Protein 8FHC (pdb70)

Radius of gyration: 23.83 Å; Cα contacts (8 Å, |Δi|>4): 541; chains: 2; bounding box: 54×65×57 Å

B-factor: mean 28.29, std 8.84, range [12.76, 78.73]

Solvent-accessible surface area: 18762 Å² total; per-residue (Å²): 121,41,74,72,0,98,82,20,10,30,24,107,10,29,125,37,0,23,84,6,0,58,86,35,33,58,22,0,0,0,0,2,0,21,21,7,2,53,21,1,20,40,0,7,90,5,0,79,142,20,14,132,67,146,85,0,11,93,45,0,0,80,4,0,56,30,1,2,73,9,1,34,53,0,27,114,45,5,113,118,60,62,25,77,32,95,152,19,72,64,8,64,2,35,71,36,0,115,179,72,32,90,123,118,68,34,45,49,0,0,0,9,0,0,9,6,0,0,37,8,0,0,7,0,7,0,3,17,28,0,1,66,72,2,63,101,95,103,125,11,64,85,0,0,125,12,0,113,129,0,21,134,9,4,7,70,2,12,95,37,6,42,51,0,0,72,100,22,26,70,68,85,123,72,71,7,101,59,25,11,49,94,0,62,83,35,0,65,100,25,0,76,46,101,7,107,48,6,27,2,9,0,0,14,7,9,98,77,38,88,87,69,111,147,159,63,9,59,71,0,134,83,16,12,32,24,126,3,23,110,29,0,10,93,6,0,52,101,36,32,61,23,0,1,0,3,2,0,26,28,10,2,71,20,1,20,39,0,8,89,5,0,74,124,16,24,152,70,147,104,0,12,94,33,0,0,85,3,0,51,32,1,2,76,8,1,38,53,0,26,107,22,6,117,98,95,64,31,75,31,95,126,24,96,65,11,67,0,21,59,36,0,101,170,67,32,90,138,116,69,35,46,57,0,0,0,2,0,0,4,6,0,0,36,9,0,0,9,0,10,0,4,22,30,0,3,85,50,3,68,95,77,108,114,16,73,116,0,0,164,32,0,93,87,0,2,116,8,4,10,106,1,14,111,33,6,42,55,3,0,71,123,28,24,70,64,83,124,73,67,8,98,57,27,11,46,93,0,64,90,36,0,62,88,21,0,80,39,110,7,117,45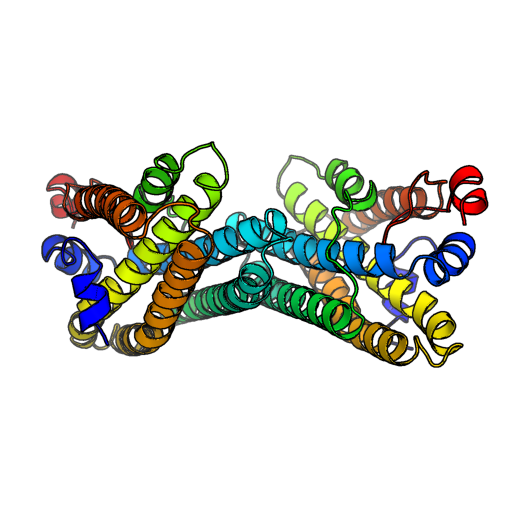,5,27,2,10,0,0,23,2,13,78,81,45,110,86,67,106

Foldseek 3Di:
DLVVLVVLAPDAQDPLLLVVCVVCVLQALLLLLVVLVVLLVLLVVCVVPCVVLPLSVVVSVVLSVVSVVVNVVSVVLCVVLVHDNDDDDHAPQLVLQLVVQDDDPPSNVLSSLLSQLNVLSRLLSLLVVNLVVLCVDPSSPVVSVVSVVCNVVSNVSNVSSNVSSVVRDDDDPVVSVVVSVVSSVSLVCQAAPEFCDRYNSGHRDDPNNVVVD/DVLLVVLVVLAPDAFDPLLLVVCVVCVLQALLLLLVVLVVLLVLLVVCVVPCVVLVLSNVPSVVLSVVSVVVSVVSVVVCVVVVRDNDDDDHAVQLVVQLVPQDDDPPSNVLSSLLSQLNVLSRLLSLLVVNLVVLCVDPVSPVVSVVSVVCSVVSSVSNVSSNVSSVVGDDDDPVVSVVVSVVSSVVLVCQAAPEFPDRYNSGHRDDPVRVVVD

Organism: NCBI:txid83406

Structure (mmCIF, N/CA/C/O backbone):
data_8FHC
#
_entry.id   8FHC
#
_cell.length_a   48.296
_cell.length_b   85.711
_cell.length_c   112.558
_cell.angl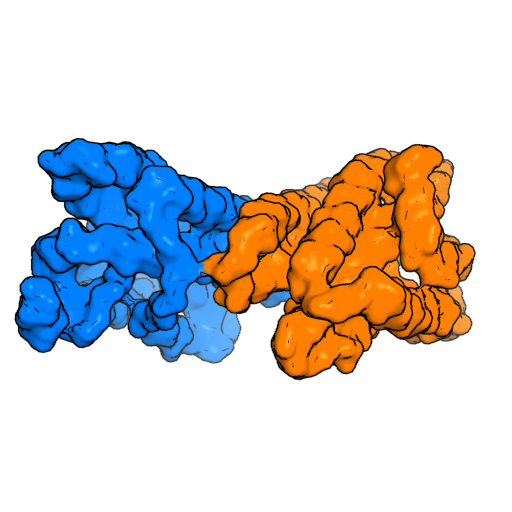e_alpha   90.000
_cell.angle_beta   90.000
_cell.angle_gamma   90.000
#
_symmetry.space_group_name_H-M   'P 21 21 21'
#
loop_
_entity.id
_entity.type
_entity.pdbx_description
1 polymer tRNA-(MS[2]IO[6]A)-hydroxylase
2 non-polymer 'FE (III) ION'
3 non-polymer 'BROMIDE ION'
4 non-polymer 'CHOLIC ACID'
5 water water
#
loop_
_atom_site.group_PDB
_atom_site.id
_atom_site.type_symbol
_atom_site.label_atom_id
_atom_site.label_alt_id
_atom_site.label_comp_id
_atom_site.label_asym_id
_atom_site.label_entity_id
_atom_site.label_seq_id
_atom_site.pdbx_PDB_ins_code
_atom_site.Cartn_x
_atom_site.Cartn_y
_atom_site.Cartn_z
_atom_site.occupancy
_atom_site.B_iso_or_equiv
_atom_site.auth_seq_id
_atom_site.auth_comp_id
_atom_site.auth_asym_id
_atom_site.auth_atom_id
_atom_site.pdbx_PDB_model_num
ATOM 1 N N . LEU A 1 11 ? 15.136 -22.550 -39.567 1.000 40.027 5 LEU A N 1
ATOM 2 C CA . LEU A 1 11 ? 14.793 -21.983 -38.228 1.000 41.375 5 LEU A CA 1
ATOM 3 C C . LEU A 1 11 ? 14.500 -23.105 -37.235 1.000 39.651 5 LEU A C 1
ATOM 4 O O . LEU A 1 11 ? 15.005 -23.072 -36.119 1.000 45.213 5 LEU A O 1
ATOM 9 N N . LEU A 1 12 ? 13.660 -24.063 -37.646 1.000 37.293 6 LEU A N 1
ATOM 10 C CA . LEU A 1 12 ? 13.254 -25.193 -36.820 1.000 36.033 6 LEU A CA 1
ATOM 11 C C . LEU A 1 12 ? 14.305 -26.296 -36.798 1.000 36.064 6 LEU A C 1
ATOM 12 O O . LEU A 1 12 ? 14.279 -27.131 -35.899 1.000 35.351 6 LEU A O 1
ATOM 17 N N . ALA A 1 13 ? 15.217 -26.294 -37.781 1.000 39.439 7 ALA A N 1
ATOM 18 C CA . ALA A 1 13 ? 16.260 -27.303 -37.900 1.000 36.134 7 ALA A CA 1
ATOM 19 C C . ALA A 1 13 ? 17.073 -27.416 -36.613 1.000 34.003 7 ALA A C 1
ATOM 20 O O . ALA A 1 13 ? 17.213 -28.525 -36.113 1.000 38.717 7 ALA A O 1
ATOM 22 N N . PRO A 1 14 ? 17.642 -26.323 -36.042 1.000 31.781 8 PRO A N 1
ATOM 23 C CA . PRO A 1 14 ? 18.362 -26.402 -34.766 1.000 33.342 8 PRO A CA 1
ATOM 24 C C . PRO A 1 14 ? 17.505 -26.710 -33.526 1.000 31.882 8 PRO A C 1
ATOM 25 O O . PRO A 1 14 ? 18.006 -27.258 -32.542 1.000 31.212 8 PRO A O 1
ATOM 29 N N . ILE A 1 15 ? 16.217 -26.353 -33.575 1.000 29.657 9 ILE A N 1
ATOM 30 C CA . ILE A 1 15 ? 15.249 -26.707 -32.547 1.000 27.581 9 ILE A CA 1
ATOM 31 C C . ILE A 1 15 ? 15.033 -28.218 -32.574 1.000 25.228 9 ILE A C 1
ATOM 32 O O . ILE A 1 15 ? 15.081 -28.869 -31.542 1.000 22.610 9 ILE A O 1
ATOM 37 N N . LYS A 1 16 ? 14.860 -28.797 -33.764 1.000 27.167 10 LYS A N 1
ATOM 38 C CA . LYS A 1 16 ? 14.642 -30.234 -33.882 1.000 29.815 10 LYS A CA 1
ATOM 39 C C . LYS A 1 16 ? 15.882 -31.041 -33.512 1.000 28.788 10 LYS A C 1
ATOM 40 O O . LYS A 1 16 ? 15.775 -32.114 -32.915 1.000 33.403 10 LYS A O 1
ATOM 46 N N . ALA A 1 17 ? 17.056 -30.551 -33.891 1.000 29.122 11 ALA A N 1
ATOM 47 C CA . ALA A 1 17 ? 18.308 -31.180 -33.493 1.000 28.607 11 ALA A CA 1
ATOM 48 C C . ALA A 1 17 ? 18.425 -31.217 -31.965 1.000 27.774 11 ALA A C 1
ATOM 49 O O . ALA A 1 17 ? 18.779 -32.244 -31.400 1.000 32.788 11 ALA A O 1
ATOM 51 N N . PHE A 1 18 ? 18.131 -30.099 -31.290 1.000 23.905 12 PHE A N 1
ATOM 52 C CA . PHE A 1 18 ? 18.299 -30.000 -29.847 1.000 23.096 12 PHE A CA 1
ATOM 53 C C . PHE A 1 18 ? 17.345 -30.907 -29.062 1.000 23.305 12 PHE A C 1
ATOM 54 O O . PHE A 1 18 ? 17.707 -31.348 -27.976 1.000 24.481 12 PHE A O 1
ATOM 62 N N . LEU A 1 19 ? 16.105 -31.094 -29.551 1.000 22.853 13 LEU A N 1
ATOM 63 C CA . LEU A 1 19 ? 15.081 -31.856 -28.845 1.000 23.045 13 LEU A CA 1
ATOM 64 C C . LEU A 1 19 ? 15.259 -33.341 -29.134 1.000 24.072 13 LEU A C 1
ATOM 65 O O . LEU A 1 19 ? 15.858 -33.693 -30.143 1.000 24.285 13 LEU A O 1
ATOM 70 N N . GLY A 1 20 ? 14.724 -34.191 -28.243 1.000 26.178 14 GLY A N 1
ATOM 71 C CA . GLY A 1 20 ? 14.971 -35.629 -28.292 1.000 28.894 14 GLY A CA 1
ATOM 72 C C . GLY A 1 20 ? 13.891 -36.408 -29.045 1.000 29.894 14 GLY A C 1
ATOM 73 O O . GLY A 1 20 ? 13.951 -37.628 -29.125 1.000 38.229 14 GLY A O 1
ATOM 74 N N . CYS A 1 21 ? 12.903 -35.689 -29.574 1.000 27.322 15 CYS A N 1
ATOM 75 C CA . CYS A 1 21 ? 11.750 -36.248 -30.255 1.000 26.982 15 CYS A CA 1
ATOM 76 C C . CYS A 1 21 ? 10.886 -35.093 -30.750 1.000 27.441 15 CYS A C 1
ATOM 77 O O . CYS A 1 21 ? 10.967 -33.967 -30.241 1.000 26.644 15 CYS A O 1
ATOM 80 N N . GLU A 1 22 ? 10.047 -35.403 -31.742 1.000 27.770 16 GLU A N 1
ATOM 81 C CA . GLU A 1 22 ? 8.978 -34.516 -32.146 1.000 29.875 16 GLU A CA 1
ATOM 82 C C . GLU A 1 22 ? 7.754 -34.712 -31.260 1.000 28.272 16 GLU A C 1
ATOM 83 O O . GLU A 1 22 ? 7.605 -35.711 -30.554 1.000 27.717 16 GLU A O 1
ATOM 89 N N . THR A 1 23 ? 6.855 -33.732 -31.358 1.000 27.625 17 THR A N 1
ATOM 90 C CA . THR A 1 23 ? 5.540 -33.798 -30.744 1.000 26.733 17 THR A CA 1
ATOM 91 C C . THR A 1 23 ? 4.765 -34.958 -31.370 1.000 25.481 17 THR A C 1
ATOM 92 O O . THR A 1 23 ? 4.560 -34.987 -32.570 1.000 22.456 17 THR A O 1
ATOM 96 N N . PRO A 1 24 ? 4.294 -35.941 -30.577 1.000 26.892 18 PRO A N 1
ATOM 97 C CA . PRO A 1 24 ? 3.561 -37.077 -31.129 1.000 27.483 18 PRO A CA 1
ATOM 98 C C . PRO A 1 24 ? 2.268 -36.659 -31.837 1.000 27.324 18 PRO A C 1
ATOM 99 O O . PRO A 1 24 ? 1.629 -35.657 -31.497 1.000 26.544 18 PRO A O 1
ATOM 103 N N . GLN A 1 25 ? 1.859 -37.479 -32.795 1.000 27.527 19 GLN A N 1
ATOM 104 C CA . GLN A 1 25 ? 0.700 -37.184 -33.618 1.000 30.570 19 GLN A CA 1
ATOM 105 C C . GLN A 1 25 ? -0.562 -37.290 -32.762 1.000 25.504 19 GLN A C 1
ATOM 106 O O . GLN A 1 25 ? -1.497 -36.534 -32.992 1.000 24.356 19 GLN A O 1
ATOM 112 N N . SER A 1 26 ? -0.551 -38.194 -31.761 1.000 24.106 20 SER A N 1
ATOM 113 C CA . SER A 1 26 ? -1.635 -38.350 -30.798 1.000 24.739 20 SER A CA 1
ATOM 114 C C . SER A 1 26 ? -1.959 -37.036 -30.078 1.000 23.590 20 SER A C 1
ATOM 115 O O . SER A 1 26 ? -3.128 -36.695 -29.877 1.000 22.350 20 SER A O 1
ATOM 118 N N . TRP A 1 27 ? -0.918 -36.291 -29.697 1.000 22.060 21 TRP A N 1
ATOM 119 C CA . TRP A 1 27 ? -1.103 -35.018 -29.010 1.000 21.449 21 TRP A CA 1
ATOM 120 C C . TRP A 1 27 ? -1.794 -34.020 -29.942 1.000 20.997 21 TRP A C 1
ATOM 121 O O . TRP A 1 27 ? -2.747 -33.349 -29.529 1.000 20.778 21 TRP A O 1
ATOM 132 N N . LEU A 1 28 ? -1.331 -33.984 -31.201 1.000 21.207 22 LEU A N 1
ATOM 133 C CA . LEU A 1 28 ? -1.767 -33.002 -32.196 1.000 23.716 22 LEU A CA 1
ATOM 134 C C . LEU A 1 28 ? -3.237 -33.231 -32.576 1.000 23.536 22 LEU A C 1
ATOM 135 O O . LEU A 1 28 ? -3.971 -32.275 -32.821 1.000 23.271 22 LEU A O 1
ATOM 140 N N . GLN A 1 29 ? -3.664 -34.503 -32.587 1.000 25.855 23 GLN A N 1
ATOM 141 C CA . GLN A 1 29 ? -5.035 -34.886 -32.909 1.000 26.777 23 GLN A CA 1
ATOM 142 C C . GLN A 1 29 ? -6.002 -34.472 -31.810 1.000 26.935 23 GLN A C 1
ATOM 143 O O . GLN A 1 29 ? -7.114 -34.021 -32.099 1.000 27.805 23 GLN A O 1
ATOM 149 N N . PHE A 1 30 ? -5.562 -34.631 -30.551 1.000 27.392 24 PHE A N 1
ATOM 150 C CA . PHE A 1 30 ? -6.357 -34.247 -29.400 1.000 25.851 24 PHE A CA 1
ATOM 151 C C . PHE A 1 30 ? -6.415 -32.725 -29.286 1.000 24.657 24 PHE A C 1
ATOM 152 O O . PHE A 1 30 ? -7.449 -32.156 -28.934 1.000 27.596 24 PHE A O 1
ATOM 160 N N . ALA A 1 31 ? -5.317 -32.049 -29.611 1.000 24.438 25 ALA A N 1
ATOM 161 C CA . ALA A 1 31 ? -5.190 -30.627 -29.328 1.000 23.221 25 ALA A CA 1
ATOM 162 C C . ALA A 1 31 ? -6.288 -29.846 -30.037 1.000 23.483 25 ALA A C 1
ATOM 163 O O . ALA A 1 31 ? -6.828 -28.899 -29.479 1.000 24.411 25 ALA A O 1
ATOM 165 N N . THR A 1 32 ? -6.655 -30.276 -31.256 1.000 24.114 26 THR A N 1
ATOM 166 C CA . THR A 1 32 ? -7.611 -29.543 -32.073 1.000 24.928 26 THR A CA 1
ATOM 167 C C . THR A 1 32 ? -9.042 -29.780 -31.591 1.000 24.304 26 THR A C 1
ATOM 168 O O . THR A 1 32 ? -9.953 -29.071 -31.998 1.000 25.532 26 THR A O 1
ATOM 172 N N . GLN A 1 33 ? -9.220 -30.743 -30.693 1.000 24.321 27 GLN A N 1
ATOM 173 C CA . GLN A 1 33 ? -10.514 -31.067 -30.132 1.000 26.088 27 GLN A CA 1
ATOM 174 C C . GLN A 1 33 ? -10.728 -30.400 -28.779 1.000 25.171 27 GLN A C 1
ATOM 175 O O . GLN A 1 33 ? -11.811 -30.551 -28.213 1.000 27.418 27 GLN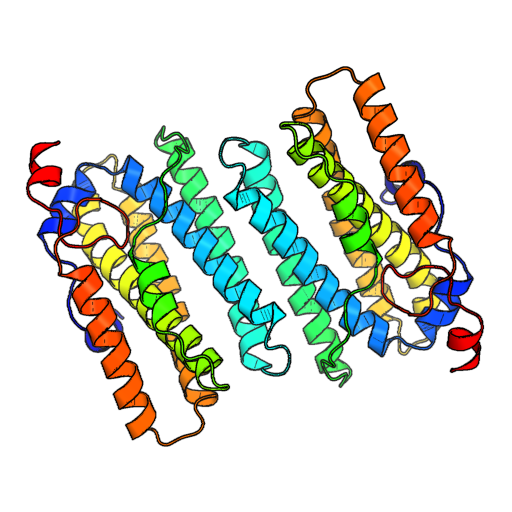 A O 1
ATOM 181 N N . ASP A 1 34 ? -9.705 -29.720 -28.244 1.000 26.883 28 ASP A N 1
ATOM 182 C CA . ASP A 1 34 ? -9.849 -28.959 -27.013 1.000 26.194 28 ASP A CA 1
ATOM 183 C C . ASP A 1 34 ? -8.992 -27.698 -27.084 1.000 26.080 28 ASP A C 1
ATOM 184 O O . ASP A 1 34 ? -7.991 -27.551 -26.379 1.000 26.827 28 ASP A O 1
ATOM 189 N N . ILE A 1 35 ? -9.437 -26.771 -27.926 1.000 23.480 29 ILE A N 1
ATOM 190 C CA . ILE A 1 35 ? -8.766 -25.495 -28.103 1.000 24.308 29 ILE A CA 1
ATOM 191 C C . ILE A 1 35 ? -8.828 -24.680 -26.811 1.000 23.407 29 ILE A C 1
ATOM 192 O O . ILE A 1 35 ? -7.905 -23.936 -26.526 1.000 21.674 29 ILE A O 1
ATOM 197 N N . GLU A 1 36 ? -9.936 -24.791 -26.071 1.000 23.704 30 GLU A N 1
ATOM 198 C CA . GLU A 1 36 ? -10.149 -24.066 -24.829 1.000 26.457 30 GLU A CA 1
ATOM 199 C C . GLU A 1 36 ? -9.054 -24.389 -23.810 1.000 24.731 30 GLU A C 1
ATOM 200 O O . GLU A 1 36 ? -8.417 -23.497 -23.272 1.000 25.614 30 GLU A O 1
ATOM 206 N N . THR A 1 37 ? -8.841 -25.671 -23.524 1.000 22.081 31 THR A N 1
ATOM 207 C CA . THR A 1 37 ? -7.837 -26.054 -22.555 1.000 22.958 31 THR A CA 1
ATOM 208 C C . THR A 1 37 ? -6.472 -25.635 -23.079 1.000 22.612 31 THR A C 1
ATOM 209 O O . THR A 1 37 ? -5.634 -25.177 -22.327 1.000 24.162 31 THR A O 1
ATOM 213 N N . LEU A 1 38 ? -6.251 -25.846 -24.379 1.000 23.729 32 LEU A N 1
ATOM 214 C CA . LEU A 1 38 ? -4.989 -25.514 -25.015 1.000 21.823 32 LEU A CA 1
ATOM 215 C C . LEU A 1 38 ? -4.647 -24.055 -24.729 1.000 22.681 32 LEU A C 1
ATOM 216 O O . LEU A 1 38 ? -3.529 -23.760 -24.322 1.000 22.129 32 LEU A O 1
ATOM 221 N N . LEU A 1 39 ? -5.618 -23.154 -24.924 1.000 24.100 33 LEU A N 1
ATOM 222 C CA . LEU A 1 39 ? -5.357 -21.725 -24.870 1.000 26.065 33 LEU A CA 1
ATOM 223 C C . LEU A 1 39 ? -5.224 -21.238 -23.426 1.000 24.837 33 LEU A C 1
ATOM 224 O O . LEU A 1 39 ? -4.372 -20.409 -23.121 1.000 24.901 33 LEU A O 1
ATOM 229 N N . ILE A 1 40 ? -6.025 -21.773 -22.508 1.000 23.900 34 ILE A N 1
ATOM 230 C CA . ILE A 1 40 ? -5.904 -21.355 -21.120 1.000 23.274 34 ILE A CA 1
ATOM 231 C C . ILE A 1 40 ? -4.556 -21.810 -20.551 1.000 22.708 34 ILE A C 1
ATOM 232 O O . ILE A 1 40 ? -3.919 -21.036 -19.847 1.000 21.102 34 ILE A O 1
ATOM 237 N N . ASP A 1 41 ? -4.122 -23.049 -20.858 1.000 21.002 35 ASP A N 1
ATOM 238 C CA . ASP A 1 41 ? -2.856 -23.567 -20.375 1.000 20.625 35 ASP A CA 1
ATOM 239 C C . ASP A 1 41 ? -1.728 -22.773 -21.018 1.000 20.711 35 ASP A C 1
ATOM 240 O O . ASP A 1 41 ? -0.742 -22.473 -20.361 1.000 22.535 35 ASP A O 1
ATOM 245 N N . HIS A 1 42 ? -1.876 -22.421 -22.295 1.000 19.861 36 HIS A N 1
ATOM 246 C CA . HIS A 1 42 ? -0.898 -21.577 -22.965 1.000 20.093 36 HIS A CA 1
ATOM 247 C C . HIS A 1 42 ? -0.733 -20.294 -22.156 1.000 19.463 36 HIS A C 1
ATOM 248 O O . HIS A 1 42 ? 0.371 -19.979 -21.720 1.000 20.798 36 HIS A O 1
ATOM 255 N N . ALA A 1 43 ? -1.834 -19.593 -21.891 1.000 19.399 37 ALA A N 1
ATOM 256 C CA . ALA A 1 43 ? -1.784 -18.380 -21.070 1.000 20.461 37 ALA A CA 1
ATOM 257 C C . ALA A 1 43 ? -0.988 -18.607 -19.788 1.000 20.355 37 ALA A C 1
ATOM 258 O O . ALA A 1 43 ? -0.101 -17.827 -19.494 1.000 24.323 37 ALA A O 1
ATOM 260 N N . ASN A 1 44 ? -1.258 -19.693 -19.054 1.000 21.346 38 ASN A N 1
ATOM 261 C CA . ASN A 1 44 ? -0.552 -19.997 -17.815 1.000 20.968 38 ASN A CA 1
ATOM 262 C C . ASN A 1 44 ? 0.941 -20.245 -18.061 1.000 19.614 38 ASN A C 1
ATOM 263 O O . ASN A 1 44 ? 1.775 -19.822 -17.264 1.000 18.348 38 ASN A O 1
ATOM 268 N N . CYS A 1 45 ? 1.295 -20.922 -19.159 1.000 19.071 39 CYS A N 1
ATOM 269 C CA . CYS A 1 45 ? 2.687 -21.185 -19.452 1.000 20.621 39 CYS A CA 1
ATOM 270 C C . CYS A 1 45 ? 3.475 -19.903 -19.662 1.000 19.593 39 CYS A C 1
ATOM 271 O O . CYS A 1 45 ? 4.644 -19.862 -19.309 1.000 22.838 39 CYS A O 1
ATOM 274 N N . GLU A 1 46 ? 2.866 -18.914 -20.317 1.000 19.846 40 GLU A N 1
ATOM 275 C CA . GLU A 1 46 ? 3.510 -17.635 -20.556 1.000 20.292 40 GLU A CA 1
ATOM 276 C C . GLU A 1 46 ? 3.796 -16.932 -19.228 1.000 22.269 40 GLU A C 1
ATOM 277 O O . GLU A 1 46 ? 4.872 -16.355 -19.056 1.000 22.528 40 GLU A O 1
ATOM 283 N N . LYS A 1 47 ? 2.827 -16.981 -18.297 1.000 23.127 41 LYS A N 1
ATOM 284 C CA . LYS A 1 47 ? 3.028 -16.490 -16.937 1.000 24.291 41 LYS A CA 1
ATOM 285 C C . LYS A 1 47 ? 4.189 -17.215 -16.249 1.000 25.091 41 LYS A C 1
ATOM 286 O O . LYS A 1 47 ? 5.002 -16.589 -15.565 1.000 24.192 41 LYS A O 1
ATOM 292 N N . LYS A 1 48 ? 4.247 -18.541 -16.402 1.000 25.797 42 LYS A N 1
ATOM 293 C CA . LYS A 1 48 ? 5.277 -19.339 -15.748 1.000 27.311 42 LYS A CA 1
ATOM 294 C C . LYS A 1 48 ? 6.659 -18.991 -16.306 1.000 25.428 42 LYS A C 1
ATOM 295 O O . LYS A 1 48 ? 7.646 -19.001 -15.573 1.000 25.683 42 LYS A O 1
ATOM 301 N N . ALA A 1 49 ? 6.738 -18.703 -17.608 1.000 22.858 43 ALA A N 1
ATOM 302 C CA . ALA A 1 49 ? 8.019 -18.358 -18.194 1.000 22.215 43 ALA A CA 1
ATOM 303 C C . ALA A 1 49 ? 8.459 -16.988 -17.652 1.000 23.317 43 ALA A C 1
ATOM 304 O O . ALA A 1 49 ? 9.622 -16.784 -17.311 1.000 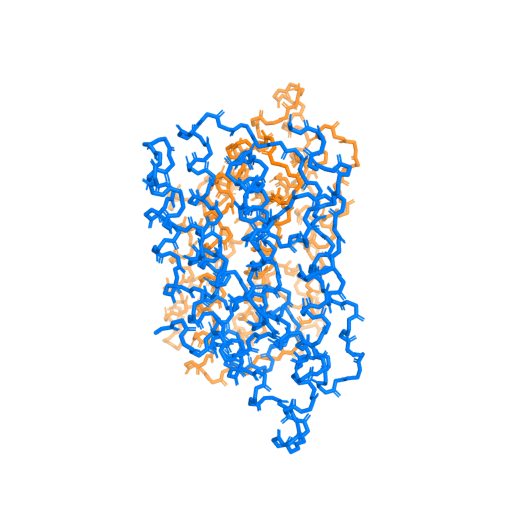22.468 43 ALA A O 1
ATOM 306 N N . ALA A 1 50 ? 7.531 -16.041 -17.498 1.000 23.584 44 ALA A N 1
ATOM 307 C CA . ALA A 1 50 ? 7.878 -14.794 -16.827 1.000 23.695 44 ALA A CA 1
ATOM 308 C C . ALA A 1 50 ? 8.330 -15.051 -15.384 1.000 26.462 44 ALA A C 1
ATOM 309 O O . ALA A 1 50 ? 9.303 -14.451 -14.924 1.000 26.787 44 ALA A O 1
ATOM 311 N N . ALA A 1 51 ? 7.637 -15.951 -14.669 1.000 24.943 45 ALA A N 1
ATOM 312 C CA . ALA A 1 51 ? 7.989 -16.264 -13.290 1.000 25.186 45 ALA A CA 1
ATOM 313 C C . ALA A 1 51 ? 9.408 -16.803 -13.195 1.000 24.267 45 ALA A C 1
ATOM 314 O O . ALA A 1 51 ? 10.171 -16.360 -12.354 1.000 23.567 45 ALA A O 1
ATOM 316 N N . THR A 1 52 ? 9.749 -17.786 -14.025 1.000 23.154 46 THR A N 1
ATOM 317 C CA . THR A 1 52 ? 11.067 -18.394 -14.008 1.000 23.405 46 THR A CA 1
ATOM 318 C C . THR A 1 52 ? 12.174 -17.359 -14.212 1.000 22.848 46 THR A C 1
ATOM 319 O O . THR A 1 52 ? 13.184 -17.348 -13.502 1.000 24.118 46 THR A O 1
ATOM 323 N N . ALA A 1 53 ? 12.005 -16.516 -15.223 1.000 20.943 47 ALA A N 1
ATOM 324 C CA . ALA A 1 53 ? 12.984 -15.503 -15.539 1.000 20.460 47 ALA A CA 1
ATOM 325 C C . ALA A 1 53 ? 13.149 -14.551 -14.359 1.000 20.371 47 ALA A C 1
ATOM 326 O O . ALA A 1 53 ? 14.267 -14.204 -14.007 1.000 18.641 47 ALA A O 1
ATOM 328 N N . LEU A 1 54 ? 12.030 -14.106 -13.776 1.000 20.509 48 LEU A N 1
ATOM 329 C CA . LEU A 1 54 ? 12.060 -13.117 -12.710 1.000 20.532 48 LEU A CA 1
ATOM 330 C C . LEU A 1 54 ? 12.718 -13.677 -11.448 1.000 22.957 48 LEU A C 1
ATOM 331 O O . LEU A 1 54 ? 13.476 -12.962 -10.769 1.000 22.532 48 LEU A O 1
ATOM 336 N N . ASN A 1 55 ? 12.420 -14.943 -11.118 1.000 22.218 49 ASN A N 1
ATOM 337 C CA . ASN A 1 55 ? 13.052 -15.590 -9.985 1.000 23.267 49 ASN A CA 1
ATOM 338 C C . ASN A 1 55 ? 14.565 -15.574 -10.142 1.000 22.135 49 ASN A C 1
ATOM 339 O O . ASN A 1 55 ? 15.271 -15.333 -9.170 1.000 22.029 49 ASN A O 1
ATOM 344 N N . LEU A 1 56 ? 15.038 -15.818 -11.367 1.000 20.919 50 LEU A N 1
ATOM 345 C CA . LEU A 1 56 ? 16.453 -15.772 -11.706 1.000 20.335 50 LEU A CA 1
ATOM 346 C C . LEU A 1 56 ? 17.041 -14.369 -11.523 1.000 19.962 50 LEU A C 1
ATOM 347 O O . LEU A 1 56 ? 18.173 -14.235 -11.063 1.000 17.559 50 LEU A O 1
ATOM 352 N N . LEU A 1 57 ? 16.277 -13.316 -11.833 1.000 21.269 51 LEU A N 1
ATOM 353 C CA . LEU A 1 57 ? 16.737 -11.946 -11.629 1.000 21.462 51 LEU A CA 1
ATOM 354 C C . LEU A 1 57 ? 16.890 -11.633 -10.141 1.000 24.709 51 LEU A C 1
ATOM 355 O O . LEU A 1 57 ? 17.697 -10.786 -9.738 1.000 24.122 51 LEU A O 1
ATOM 360 N N . PHE A 1 58 ? 16.085 -12.304 -9.310 1.000 25.202 52 PHE A N 1
ATOM 361 C CA . PHE A 1 58 ? 16.183 -12.103 -7.872 1.000 24.092 52 PHE A CA 1
ATOM 362 C C . PHE A 1 58 ? 17.444 -12.734 -7.322 1.000 23.125 52 PHE A C 1
ATOM 363 O O . PHE A 1 58 ? 18.055 -12.164 -6.436 1.000 23.961 52 PHE A O 1
ATOM 371 N N . ARG A 1 59 ? 17.810 -13.900 -7.851 1.000 26.640 53 ARG A N 1
ATOM 372 C CA . ARG A 1 59 ? 18.822 -14.730 -7.229 1.000 29.114 53 ARG A CA 1
ATOM 373 C C . ARG A 1 59 ? 20.221 -14.450 -7.778 1.000 27.708 53 ARG A C 1
ATOM 374 O O . ARG A 1 59 ? 21.178 -14.464 -7.012 1.000 33.035 53 ARG A O 1
ATOM 382 N N . TYR A 1 60 ? 20.381 -14.167 -9.074 1.000 24.131 54 TYR A N 1
ATOM 383 C CA . TYR A 1 60 ? 21.721 -14.161 -9.661 1.000 22.332 54 TYR A CA 1
ATOM 384 C C . TYR A 1 60 ? 22.151 -12.782 -10.162 1.000 22.539 54 TYR A C 1
ATOM 385 O O . TYR A 1 60 ? 22.430 -12.606 -11.352 1.000 19.884 54 TYR A O 1
ATOM 394 N N . VAL A 1 61 ? 22.279 -11.830 -9.227 1.000 20.968 55 VAL A N 1
ATOM 395 C CA . VAL A 1 61 ? 22.498 -10.426 -9.558 1.000 24.147 55 VAL A CA 1
ATOM 396 C C . VAL A 1 61 ? 23.937 -10.191 -10.051 1.000 26.603 55 VAL A C 1
ATOM 397 O O . VAL A 1 61 ? 24.234 -9.159 -10.668 1.000 27.759 55 VAL A O 1
ATOM 401 N N . GLU A 1 62 ? 24.824 -11.153 -9.780 1.000 26.117 56 GLU A N 1
ATOM 402 C CA . GLU A 1 62 ? 26.214 -11.079 -10.183 1.000 30.132 56 GLU A CA 1
ATOM 403 C C . GLU A 1 62 ? 26.345 -11.445 -11.655 1.000 31.339 56 GLU A C 1
ATOM 404 O O . GLU A 1 62 ? 27.299 -11.028 -12.306 1.000 35.298 56 GLU A O 1
ATOM 410 N N . ARG A 1 63 ? 25.387 -12.211 -12.187 1.000 31.030 57 ARG A N 1
ATOM 411 C CA . ARG A 1 63 ? 25.426 -12.644 -13.583 1.000 28.827 57 ARG A CA 1
ATOM 412 C C . ARG A 1 63 ? 24.862 -11.564 -14.508 1.000 27.722 57 ARG A C 1
ATOM 413 O O . ARG A 1 63 ? 23.656 -11.515 -14.730 1.000 24.988 57 ARG A O 1
ATOM 421 N N . LYS A 1 64 ? 25.701 -10.717 -15.109 1.000 30.850 58 LYS A N 1
ATOM 422 C CA . LYS A 1 64 ? 25.155 -9.476 -15.657 1.000 35.669 58 LYS A CA 1
ATOM 423 C C . LYS A 1 64 ? 24.513 -9.682 -17.038 1.000 32.365 58 LYS A C 1
ATOM 424 O O . LYS A 1 64 ? 23.547 -8.988 -17.364 1.000 29.926 58 LYS A O 1
ATOM 430 N N . GLU A 1 65 ? 24.912 -10.703 -17.813 1.000 30.211 59 GLU A N 1
ATOM 431 C CA . GLU A 1 65 ? 24.251 -10.941 -19.091 1.000 30.050 59 GLU A CA 1
ATOM 432 C C . GLU A 1 65 ? 22.868 -11.562 -18.848 1.000 29.075 59 GLU A C 1
ATOM 433 O O . GLU A 1 65 ? 21.931 -11.331 -19.617 1.000 27.257 59 GLU A O 1
ATOM 439 N N . LEU A 1 66 ? 22.742 -12.365 -17.777 1.000 26.013 60 LEU A N 1
ATOM 440 C CA . LEU A 1 66 ? 21.466 -12.959 -17.399 1.000 23.065 60 LEU A CA 1
ATOM 441 C C . LEU A 1 66 ? 20.464 -11.859 -17.039 1.000 23.364 60 LEU A C 1
ATOM 442 O O . LEU A 1 66 ? 19.344 -11.891 -17.544 1.000 20.237 60 LEU A O 1
ATOM 447 N N . LEU A 1 67 ? 20.876 -10.853 -16.233 1.000 20.777 61 LEU A N 1
ATOM 448 C CA . LEU A 1 67 ? 19.989 -9.749 -15.890 1.000 22.733 61 LEU A CA 1
ATOM 449 C C . LEU A 1 67 ? 19.405 -9.061 -17.125 1.000 23.518 61 LEU A C 1
ATOM 450 O O . LEU A 1 67 ? 18.195 -8.826 -17.165 1.000 24.713 61 LEU A O 1
ATOM 455 N N . THR A 1 68 ? 20.261 -8.649 -18.068 1.000 24.868 62 THR A N 1
ATOM 456 C CA . THR A 1 68 ? 19.829 -7.929 -19.263 1.000 26.921 62 THR A CA 1
ATOM 457 C C . THR A 1 68 ? 18.898 -8.793 -20.125 1.000 27.018 62 THR A C 1
ATOM 458 O O . THR A 1 68 ? 17.771 -8.405 -20.446 1.000 27.745 62 THR A O 1
ATOM 462 N N . ASN A 1 69 ? 19.349 -10.004 -20.459 1.000 29.011 63 ASN A N 1
ATOM 463 C CA . ASN A 1 69 ? 18.592 -10.896 -21.321 1.000 27.876 63 ASN A CA 1
ATOM 464 C C . ASN A 1 69 ? 17.275 -11.314 -20.678 1.000 24.335 63 ASN A C 1
ATOM 465 O O . ASN A 1 69 ? 16.245 -11.254 -21.355 1.000 22.233 63 ASN A O 1
ATOM 470 N N . LEU A 1 70 ? 17.316 -11.799 -19.424 1.000 20.262 64 LEU A N 1
ATOM 471 C CA . LEU A 1 70 ? 16.133 -12.435 -18.855 1.000 19.878 64 LEU A CA 1
ATOM 472 C C . LEU A 1 70 ? 15.108 -11.396 -18.423 1.000 19.566 64 LEU A C 1
ATOM 473 O O . LEU A 1 70 ? 13.928 -11.699 -18.419 1.000 20.560 64 LEU A O 1
ATOM 478 N N . SER A 1 71 ? 15.531 -10.163 -18.149 1.000 19.806 65 SER A N 1
ATOM 479 C CA . SER A 1 71 ? 14.554 -9.131 -17.877 1.000 22.092 65 SER A CA 1
ATOM 480 C C . SER A 1 71 ? 13.738 -8.829 -19.139 1.000 23.159 65 SER A C 1
ATOM 481 O O . SER A 1 71 ? 12.517 -8.697 -19.063 1.000 21.289 65 SER A O 1
ATOM 484 N N . GLN A 1 72 ? 14.417 -8.756 -20.297 1.000 23.370 66 GLN A N 1
ATOM 485 C CA . GLN A 1 72 ? 13.744 -8.574 -21.575 1.000 24.691 66 GLN A CA 1
ATOM 486 C C . GLN A 1 72 ? 12.832 -9.761 -21.866 1.000 20.890 66 GLN A C 1
ATOM 487 O O . GLN A 1 72 ? 11.662 -9.596 -22.168 1.000 18.864 66 GLN A O 1
ATOM 493 N N . LEU A 1 73 ? 13.352 -10.972 -21.713 1.000 21.792 67 LEU A N 1
ATOM 494 C CA . LEU A 1 73 ? 12.548 -12.161 -21.914 1.000 21.046 67 LEU A CA 1
ATOM 495 C C . LEU A 1 73 ? 11.252 -12.112 -21.091 1.000 21.015 67 LEU A C 1
ATOM 496 O O . LEU A 1 73 ? 10.183 -12.399 -21.625 1.000 21.599 67 LEU A O 1
ATOM 501 N N . ALA A 1 74 ? 11.317 -11.718 -19.809 1.000 20.167 68 ALA A N 1
ATOM 502 C CA . ALA A 1 74 ? 10.150 -11.741 -18.926 1.000 20.380 68 ALA A CA 1
ATOM 503 C C . ALA A 1 74 ? 9.104 -10.715 -19.364 1.000 19.939 68 ALA A C 1
ATOM 504 O O . ALA A 1 74 ? 7.914 -10.959 -19.305 1.000 20.632 68 ALA A O 1
ATOM 506 N N . ARG A 1 75 ? 9.543 -9.569 -19.877 1.000 21.716 69 ARG A N 1
ATOM 507 C CA . ARG A 1 75 ? 8.612 -8.634 -20.494 1.000 19.566 69 ARG A CA 1
ATOM 508 C C . ARG A 1 75 ? 7.926 -9.204 -21.740 1.000 18.702 69 ARG A C 1
ATOM 509 O O . ARG A 1 75 ? 6.734 -8.974 -21.958 1.000 19.341 69 ARG A O 1
ATOM 517 N N . GLU A 1 76 ? 8.669 -9.926 -22.585 1.000 20.339 70 GLU A N 1
ATOM 518 C CA . GLU A 1 76 ? 8.088 -10.507 -23.782 1.000 20.519 70 GLU A CA 1
ATOM 519 C C . GLU A 1 76 ? 7.083 -11.591 -23.399 1.000 18.879 70 GLU A C 1
ATOM 520 O O . GLU A 1 76 ? 6.023 -11.698 -24.007 1.000 19.869 70 GLU A O 1
ATOM 526 N N . GLU A 1 77 ? 7.385 -12.374 -22.361 1.000 19.398 71 GLU A N 1
ATOM 527 C CA . GLU A 1 77 ? 6.475 -13.436 -21.947 1.000 19.978 71 GLU A CA 1
ATOM 528 C C . GLU A 1 77 ? 5.168 -12.855 -21.406 1.000 20.629 71 GLU A C 1
ATOM 529 O O . GLU A 1 77 ? 4.102 -13.431 -21.614 1.000 19.625 71 GLU A O 1
ATOM 535 N N . LEU A 1 78 ? 5.252 -11.714 -20.695 1.000 21.490 72 LEU A N 1
ATOM 536 C CA . LEU A 1 78 ? 4.074 -11.065 -20.138 1.000 20.896 72 LEU A CA 1
ATOM 537 C C . LEU A 1 78 ? 3.216 -10.509 -21.269 1.000 20.816 72 LEU A C 1
ATOM 538 O O . LEU A 1 78 ? 2.001 -10.458 -21.156 1.000 22.793 72 LEU A O 1
ATOM 543 N N . LEU A 1 79 ? 3.872 -10.049 -22.329 1.000 21.718 73 LEU A N 1
ATOM 544 C CA . LEU A 1 79 ? 3.209 -9.563 -23.526 1.000 22.808 73 LEU A CA 1
ATOM 545 C C . LEU A 1 79 ? 2.501 -10.749 -24.199 1.000 23.022 73 LEU A C 1
ATOM 546 O O . LEU A 1 79 ? 1.343 -10.641 -24.583 1.000 25.315 73 LEU A O 1
ATOM 551 N N . HIS A 1 80 ? 3.195 -11.889 -24.338 1.000 20.369 74 HIS A N 1
ATOM 552 C CA . HIS A 1 80 ? 2.547 -13.104 -24.822 1.000 20.875 74 HIS A CA 1
ATOM 553 C C . HIS A 1 80 ? 1.305 -13.404 -23.994 1.000 21.160 74 HIS A C 1
ATOM 554 O O . HIS A 1 80 ? 0.270 -13.742 -24.553 1.000 20.659 74 HIS A O 1
ATOM 561 N N . PHE A 1 81 ? 1.400 -13.260 -22.668 1.000 22.716 75 PHE A N 1
ATOM 562 C CA . PHE A 1 81 ? 0.276 -13.536 -21.773 1.000 22.808 75 PHE A CA 1
ATOM 563 C C . PHE A 1 81 ? -0.931 -12.668 -22.133 1.000 22.664 75 PHE A C 1
ATOM 564 O O . PHE A 1 81 ? -2.033 -13.177 -22.310 1.000 22.199 75 PHE A O 1
ATOM 572 N N . GLU A 1 82 ? -0.713 -11.358 -22.256 1.000 24.917 76 GLU A N 1
ATOM 573 C CA . GLU A 1 82 ? -1.760 -10.411 -22.619 1.000 24.493 76 GLU A CA 1
ATOM 574 C C . GLU A 1 82 ? -2.361 -10.751 -23.989 1.000 24.826 76 GLU A C 1
ATOM 575 O O . GLU A 1 82 ? -3.561 -10.570 -24.198 1.000 26.836 76 GLU A O 1
ATOM 581 N N . GLN A 1 83 ? -1.529 -11.214 -24.929 1.000 24.862 77 GLN A N 1
ATOM 582 C CA . GLN A 1 83 ? -1.978 -11.526 -26.279 1.000 24.370 77 GLN A CA 1
ATOM 583 C C . GLN A 1 83 ? -2.937 -12.713 -26.234 1.000 24.204 77 GLN A C 1
ATOM 584 O O . GLN A 1 83 ? -3.986 -12.658 -26.870 1.000 24.336 77 GLN A O 1
ATOM 590 N N . VAL A 1 84 ? -2.581 -13.770 -25.482 1.000 23.052 78 VAL A N 1
ATOM 591 C CA . VAL A 1 84 ? -3.434 -14.940 -25.335 1.000 23.864 78 VAL A CA 1
ATOM 592 C C . VAL A 1 84 ? -4.737 -14.555 -24.626 1.000 25.672 78 VAL A C 1
ATOM 593 O O . VAL A 1 84 ? -5.816 -15.052 -24.962 1.000 23.598 78 VAL A O 1
ATOM 597 N N . CYS A 1 85 ? -4.656 -13.668 -23.629 1.000 26.376 79 CYS A N 1
ATOM 598 C CA . CYS A 1 85 ? -5.854 -13.215 -22.937 1.000 27.781 79 CYS A CA 1
ATOM 599 C C . CYS A 1 85 ? -6.817 -12.544 -23.923 1.000 29.464 79 CYS A C 1
ATOM 600 O O . CYS A 1 85 ? -8.024 -12.705 -23.829 1.000 24.180 79 CYS A O 1
ATOM 603 N N . GLU A 1 86 ? -6.276 -11.831 -24.912 1.000 33.196 80 GLU A N 1
ATOM 604 C CA . GLU A 1 86 ? -7.103 -11.169 -25.913 1.000 36.500 80 GLU A CA 1
ATOM 605 C C . GLU A 1 86 ? -7.744 -12.172 -26.867 1.000 34.483 80 GLU A C 1
ATOM 606 O O . GLU A 1 86 ? -8.916 -12.034 -27.188 1.000 32.674 80 GLU A O 1
ATOM 612 N N . TYR A 1 87 ? -6.965 -13.148 -27.357 1.000 34.878 81 TYR A N 1
ATOM 613 C CA . TYR A 1 87 ? -7.525 -14.235 -28.146 1.000 35.404 81 TYR A CA 1
ATOM 614 C C . TYR A 1 87 ? -8.671 -14.908 -27.389 1.000 36.389 81 TYR A C 1
ATOM 615 O O . TYR A 1 87 ? -9.697 -15.189 -27.995 1.000 32.380 81 TYR A O 1
ATOM 624 N N . MET A 1 88 ? -8.524 -15.141 -26.073 1.000 35.784 82 MET A N 1
ATOM 625 C CA . MET A 1 88 ? -9.559 -15.819 -25.301 1.000 36.050 82 MET A CA 1
ATOM 626 C C . MET A 1 88 ? -10.847 -14.992 -25.305 1.000 37.601 82 MET A C 1
ATOM 627 O O . MET A 1 88 ? -11.893 -15.521 -25.662 1.000 35.746 82 MET A O 1
ATOM 632 N N . GLU A 1 89 ? -10.752 -13.706 -24.928 1.000 36.760 83 GLU A N 1
ATOM 633 C CA . GLU A 1 89 ? -11.827 -12.733 -25.094 1.000 43.604 83 GLU A CA 1
ATOM 634 C C . GLU A 1 89 ? -12.531 -12.866 -26.448 1.000 42.242 83 GLU A C 1
ATOM 635 O O . GLU A 1 89 ? -13.735 -13.063 -26.515 1.000 41.940 83 GLU A O 1
ATOM 641 N N . ASN A 1 90 ? -11.761 -12.738 -27.529 1.000 42.332 84 ASN A N 1
ATOM 642 C CA . ASN A 1 90 ? -12.297 -12.694 -28.880 1.000 42.885 84 ASN A CA 1
ATOM 643 C C . ASN A 1 90 ? -12.908 -14.030 -29.296 1.000 43.162 84 ASN A C 1
ATOM 644 O O . ASN A 1 90 ? -13.798 -14.034 -30.130 1.000 42.973 84 ASN A O 1
ATOM 649 N N . MET A 1 91 ? -12.383 -15.156 -28.784 1.000 44.071 85 MET A N 1
ATOM 650 C CA . MET A 1 91 ? -12.819 -16.483 -29.205 1.000 41.307 85 MET A CA 1
ATOM 651 C C . MET A 1 91 ? -14.001 -16.953 -28.348 1.000 39.085 85 MET A C 1
ATOM 652 O O . MET A 1 91 ? -14.563 -18.013 -28.610 1.000 37.090 85 MET A O 1
ATOM 657 N N . GLY A 1 92 ? -14.377 -16.163 -27.336 1.000 35.068 86 GLY A N 1
ATOM 658 C CA . GLY A 1 92 ? -15.447 -16.501 -26.413 1.000 39.953 86 GLY A CA 1
ATOM 659 C C . GLY A 1 92 ? -15.037 -17.457 -25.283 1.000 43.413 86 GLY A C 1
ATOM 660 O O . GLY A 1 92 ? -15.895 -18.131 -24.714 1.000 43.571 86 GLY A O 1
ATOM 661 N N . ILE A 1 93 ? -13.744 -17.491 -24.923 1.000 38.646 87 ILE A N 1
ATOM 662 C CA . ILE A 1 93 ? -13.223 -18.500 -24.003 1.000 34.970 87 ILE A CA 1
ATOM 663 C C . ILE A 1 93 ? -13.061 -17.902 -22.602 1.000 33.656 87 ILE A C 1
ATOM 664 O O . ILE A 1 93 ? -12.226 -17.021 -22.395 1.000 36.150 87 ILE A O 1
ATOM 669 N N . PRO A 1 94 ? -13.815 -18.382 -21.583 1.000 32.043 88 PRO A N 1
ATOM 670 C CA . PRO A 1 94 ? -13.583 -17.958 -20.200 1.000 27.715 88 PRO A CA 1
ATOM 671 C C . PRO A 1 94 ? -12.266 -18.468 -19.608 1.000 25.792 88 PRO A C 1
ATOM 672 O O . PRO A 1 94 ? -11.755 -19.532 -19.979 1.000 24.849 88 PRO A O 1
ATOM 676 N N . TYR A 1 95 ? -11.698 -17.685 -18.686 1.000 22.929 89 TYR A N 1
ATOM 677 C CA . TYR A 1 95 ? -10.441 -18.060 -18.068 1.000 21.196 89 TYR A CA 1
ATOM 678 C C . TYR A 1 95 ? -10.726 -19.054 -16.941 1.000 22.323 89 TYR A C 1
ATOM 679 O O . TYR A 1 95 ? -10.728 -18.698 -15.778 1.000 20.742 89 TYR A O 1
ATOM 688 N N . LYS A 1 96 ? -10.891 -20.325 -17.316 1.000 23.238 90 LYS A N 1
ATOM 689 C CA . LYS A 1 96 ? -11.149 -21.409 -16.385 1.000 22.622 90 LYS A CA 1
ATOM 690 C C . LYS A 1 96 ? -9.881 -21.772 -15.622 1.000 24.076 90 LYS A C 1
ATOM 691 O O . LYS A 1 96 ? -8.774 -21.530 -16.114 1.000 23.160 90 LYS A O 1
ATOM 697 N N . HIS A 1 97 ? -10.073 -22.380 -14.439 1.000 25.065 91 HIS A N 1
ATOM 698 C CA . HIS A 1 97 ? -8.989 -22.942 -13.640 1.000 26.828 91 HIS A CA 1
ATOM 699 C C . HIS A 1 97 ? -8.479 -24.203 -14.327 1.000 25.580 91 HIS A C 1
ATOM 700 O O . HIS A 1 97 ? -9.176 -25.212 -14.320 1.000 27.974 91 HIS A O 1
ATOM 707 N N . VAL A 1 98 ? -7.269 -24.158 -14.907 1.000 23.915 92 VAL A N 1
ATOM 708 C CA . VAL A 1 98 ? -6.649 -25.369 -15.421 1.000 22.306 92 VAL A CA 1
ATOM 709 C C . VAL A 1 98 ? -5.360 -25.596 -14.638 1.000 24.185 92 VAL A C 1
ATOM 710 O O . VAL A 1 98 ? -4.393 -24.858 -14.788 1.000 25.982 92 VAL A O 1
ATOM 714 N N . PRO A 1 99 ? -5.294 -26.595 -13.736 1.000 25.778 93 PRO A N 1
ATOM 715 C CA . PRO A 1 99 ? -4.086 -26.780 -12.944 1.000 26.722 93 PRO A CA 1
ATOM 716 C C . PRO A 1 99 ? -2.940 -27.116 -13.904 1.000 28.178 93 PRO A C 1
ATOM 717 O O . PRO A 1 99 ? -3.156 -27.470 -15.060 1.000 26.095 93 PRO A O 1
ATOM 721 N N . SER A 1 100 ? -1.703 -26.958 -13.435 1.000 27.004 94 SER A N 1
ATOM 722 C CA . SER A 1 100 ? -0.560 -26.982 -14.331 1.000 26.219 94 SER A CA 1
ATOM 723 C C . SER A 1 100 ? -0.246 -28.415 -14.752 1.000 26.016 94 SER A C 1
ATOM 724 O O . SER A 1 100 ? -0.612 -29.381 -14.092 1.000 25.735 94 SER A O 1
ATOM 727 N N . SER A 1 101 ? 0.440 -28.514 -15.888 1.000 28.490 95 SER A N 1
ATOM 728 C CA . SER A 1 101 ? 0.965 -29.755 -16.429 1.000 27.706 95 SER A CA 1
ATOM 729 C C . SER A 1 101 ? 2.002 -30.383 -15.493 1.000 26.941 95 SER A C 1
ATOM 730 O O . SER A 1 101 ? 2.586 -29.708 -14.652 1.000 23.001 95 SER A O 1
ATOM 733 N N . ARG A 1 102 ? 2.266 -31.679 -15.699 1.000 24.240 96 ARG A N 1
ATOM 734 C CA . ARG A 1 102 ? 3.370 -32.383 -15.062 1.000 25.396 96 ARG A CA 1
ATOM 735 C C . ARG A 1 102 ? 4.738 -31.949 -15.616 1.000 26.008 96 ARG A C 1
ATOM 736 O O . ARG A 1 102 ? 5.785 -32.275 -15.050 1.000 24.235 96 ARG A O 1
ATOM 744 N N . TYR A 1 103 ? 4.738 -31.246 -16.755 1.000 24.358 97 TYR A N 1
ATOM 745 C CA . TYR A 1 103 ? 5.956 -31.037 -17.520 1.000 24.253 97 TYR A CA 1
ATOM 746 C C . TYR A 1 103 ? 7.012 -30.254 -16.733 1.000 24.528 97 TYR A C 1
ATOM 747 O O . TYR A 1 103 ? 8.100 -30.762 -16.457 1.000 22.097 97 TYR A O 1
ATOM 756 N N . ALA A 1 104 ? 6.694 -28.992 -16.401 1.000 24.713 98 ALA A N 1
ATOM 757 C CA . ALA A 1 104 ? 7.695 -28.079 -15.880 1.000 24.653 98 ALA A CA 1
ATOM 758 C C . ALA A 1 104 ? 8.099 -28.513 -14.472 1.000 25.256 98 ALA A C 1
ATOM 759 O O . ALA A 1 104 ? 9.292 -28.547 -14.174 1.000 26.815 98 ALA A O 1
ATOM 761 N N . SER A 1 105 ? 7.134 -28.932 -13.634 1.000 24.476 99 SER A N 1
ATOM 762 C CA . SER A 1 105 ? 7.429 -29.394 -12.286 1.000 25.143 99 SER A CA 1
ATOM 763 C C . SER A 1 105 ? 8.324 -30.638 -12.288 1.000 25.400 99 SER A C 1
ATOM 764 O O . SER A 1 105 ? 9.188 -30.751 -11.426 1.000 26.304 99 SER A O 1
ATOM 767 N N . SER A 1 106 ? 8.141 -31.572 -13.235 1.000 25.785 100 SER A N 1
ATOM 768 C CA . SER A 1 106 ? 9.010 -32.741 -13.326 1.000 24.618 100 SER A CA 1
ATOM 769 C C . SER A 1 106 ? 10.415 -32.311 -13.702 1.000 22.887 100 SER A C 1
ATOM 770 O O . SER A 1 106 ? 11.409 -32.733 -13.096 1.000 22.798 100 SER A O 1
ATOM 773 N N . LEU A 1 107 ? 10.508 -31.446 -14.712 1.000 21.348 101 LEU A N 1
ATOM 774 C CA . LEU A 1 107 ? 11.824 -30.994 -15.115 1.000 20.833 101 LEU A CA 1
ATOM 775 C C . LEU A 1 107 ? 12.496 -30.256 -13.956 1.000 20.308 101 LEU A C 1
ATOM 776 O O . LEU A 1 107 ? 13.694 -30.403 -13.741 1.000 20.511 101 LEU A O 1
ATOM 781 N N . ARG A 1 108 ? 11.740 -29.451 -13.219 1.000 22.415 102 ARG A N 1
ATOM 782 C CA . ARG A 1 108 ? 12.326 -28.671 -12.142 1.000 28.000 102 ARG A CA 1
ATOM 783 C C . ARG A 1 108 ? 12.846 -29.601 -11.040 1.000 27.107 102 ARG A C 1
ATOM 784 O O . ARG A 1 108 ? 13.779 -29.239 -10.325 1.000 25.965 102 ARG A O 1
ATOM 792 N N . LYS A 1 109 ? 12.317 -30.825 -10.957 1.000 29.580 103 LYS A N 1
ATOM 793 C CA . LYS A 1 109 ? 12.838 -31.795 -10.003 1.000 32.410 103 LYS A CA 1
ATOM 794 C C . LYS A 1 109 ? 14.234 -32.305 -10.351 1.000 34.457 103 LYS A C 1
ATOM 795 O O . LYS A 1 109 ? 14.865 -32.926 -9.505 1.000 43.924 103 LYS A O 1
ATOM 801 N N . GLN A 1 110 ? 14.746 -32.028 -11.552 1.000 32.076 104 GLN A N 1
ATOM 802 C CA . GLN A 1 110 ? 16.047 -32.536 -11.959 1.000 30.719 104 GLN A CA 1
ATOM 803 C C . GLN A 1 110 ? 17.162 -31.600 -11.496 1.000 28.032 104 GLN A C 1
ATOM 804 O O . GLN A 1 110 ? 18.345 -31.950 -11.530 1.000 29.142 104 GLN A O 1
ATOM 810 N N . VAL A 1 111 ? 16.787 -30.375 -11.121 1.000 24.558 105 VAL A N 1
ATOM 811 C CA . VAL A 1 111 ? 17.760 -29.335 -10.863 1.000 22.194 105 VAL A CA 1
ATOM 812 C C . VAL A 1 111 ? 18.591 -29.759 -9.651 1.000 21.234 105 VAL A C 1
ATOM 813 O O . VAL A 1 111 ? 18.039 -30.143 -8.622 1.000 21.232 105 VAL A O 1
ATOM 817 N N . ARG A 1 112 ? 19.924 -29.668 -9.790 1.000 22.435 106 ARG A N 1
ATOM 818 C CA . ARG A 1 112 ? 20.867 -30.037 -8.740 1.000 20.994 106 ARG A CA 1
ATOM 819 C C . ARG A 1 112 ? 20.995 -28.879 -7.748 1.000 21.346 106 ARG A C 1
ATOM 820 O O . ARG A 1 112 ? 20.790 -27.722 -8.098 1.000 17.403 106 ARG A O 1
ATOM 828 N N . ASN A 1 113 ? 21.249 -29.217 -6.478 1.000 20.879 107 ASN A N 1
ATOM 829 C CA . ASN A 1 113 ? 21.376 -28.223 -5.422 1.000 23.029 107 ASN A CA 1
ATOM 830 C C . ASN A 1 113 ? 22.668 -27.406 -5.558 1.000 23.048 107 ASN A C 1
ATOM 831 O O . ASN A 1 113 ? 22.650 -26.191 -5.387 1.000 21.017 107 ASN A O 1
ATOM 836 N N . GLU A 1 114 ? 23.789 -28.084 -5.818 1.000 23.235 108 GLU A N 1
ATOM 837 C CA . GLU A 1 114 ? 25.120 -27.487 -5.771 1.000 25.102 108 GLU A CA 1
ATOM 838 C C . GLU A 1 114 ? 25.303 -26.426 -6.860 1.000 23.166 108 GLU A C 1
ATOM 839 O O . GLU A 1 114 ? 25.080 -26.697 -8.034 1.000 20.744 108 GLU A O 1
ATOM 845 N N . GLU A 1 115 ? 25.743 -25.225 -6.459 1.000 23.276 109 GLU A N 1
ATOM 846 C CA . GLU A 1 115 ? 26.060 -24.152 -7.385 1.000 22.665 109 GLU A CA 1
ATOM 847 C C . GLU A 1 115 ? 27.440 -24.400 -7.975 1.000 23.008 109 GLU A C 1
ATOM 848 O O . GLU A 1 115 ? 28.297 -24.985 -7.318 1.000 22.983 109 GLU A O 1
ATOM 854 N N . PRO A 1 116 ? 27.716 -23.970 -9.230 1.000 23.083 110 PRO A N 1
ATOM 855 C CA . PRO A 1 116 ? 26.742 -23.293 -10.091 1.000 22.699 110 PRO A CA 1
ATOM 856 C C . PRO A 1 116 ? 25.897 -24.231 -10.960 1.000 21.380 110 PRO A C 1
ATOM 857 O O . PRO A 1 116 ? 25.309 -23.811 -11.948 1.000 19.435 110 PRO A O 1
ATOM 861 N N . TYR A 1 117 ? 25.842 -25.520 -10.591 1.000 21.571 111 TYR A N 1
ATOM 862 C CA . TYR A 1 117 ? 25.122 -26.521 -11.360 1.000 21.618 111 TYR A CA 1
ATOM 863 C C . TYR A 1 117 ? 23.614 -26.279 -11.275 1.000 21.985 111 TYR A C 1
ATOM 864 O O . TYR A 1 117 ? 22.891 -26.520 -12.229 1.000 19.335 111 TYR A O 1
ATOM 873 N N . ARG A 1 118 ? 23.154 -25.768 -10.127 1.000 22.846 112 ARG A N 1
ATOM 874 C CA . ARG A 1 118 ? 21.786 -25.312 -9.950 1.000 24.159 112 ARG A CA 1
ATOM 875 C C . ARG A 1 118 ? 21.417 -24.332 -11.070 1.000 23.685 112 ARG A C 1
ATOM 876 O O . ARG A 1 118 ? 20.497 -24.569 -11.857 1.000 21.700 112 ARG A O 1
ATOM 884 N N . LEU A 1 119 ? 22.166 -23.232 -11.151 1.000 22.492 113 LEU A N 1
ATOM 885 C CA . LEU A 1 119 ? 21.912 -22.202 -12.144 1.000 20.530 113 LEU A CA 1
ATOM 886 C C . LEU A 1 119 ? 21.907 -22.793 -13.553 1.000 21.107 113 LEU A C 1
ATOM 887 O O . LEU A 1 119 ? 21.014 -22.512 -14.348 1.000 21.388 113 LEU A O 1
ATOM 892 N N . VAL A 1 120 ? 22.921 -23.600 -13.859 1.000 20.566 114 VAL A N 1
ATOM 893 C CA . VAL A 1 120 ? 23.107 -24.123 -15.193 1.000 19.393 114 VAL A CA 1
ATOM 894 C C . VAL A 1 120 ? 21.933 -25.019 -15.578 1.000 19.591 114 VAL A C 1
ATOM 895 O O . VAL A 1 120 ? 21.426 -24.890 -16.687 1.000 19.980 114 VAL A O 1
ATOM 899 N N . ASP A 1 121 ? 21.524 -25.928 -14.685 1.000 19.333 115 ASP A N 1
ATOM 900 C CA . ASP A 1 121 ? 20.375 -26.807 -14.888 1.000 19.324 115 ASP A CA 1
ATOM 901 C C . ASP A 1 121 ? 19.094 -26.019 -15.171 1.000 18.404 115 ASP A C 1
ATOM 902 O O . ASP A 1 121 ? 18.288 -26.406 -16.018 1.000 18.297 115 ASP A O 1
ATOM 907 N N . ILE A 1 122 ? 18.860 -24.941 -14.412 1.000 18.229 116 ILE A N 1
ATOM 908 C CA . ILE A 1 122 ? 17.677 -24.122 -14.597 1.000 18.230 116 ILE A CA 1
ATOM 909 C C . ILE A 1 122 ? 17.705 -23.534 -16.010 1.000 16.986 116 ILE A C 1
ATOM 910 O O . ILE A 1 122 ? 16.683 -23.492 -16.694 1.000 17.921 116 ILE A O 1
ATOM 915 N N . LEU A 1 123 ? 18.868 -23.080 -16.459 1.000 18.286 117 LEU A N 1
ATOM 916 C CA . LEU A 1 123 ? 18.957 -22.457 -17.780 1.000 18.298 117 LEU A CA 1
ATOM 917 C C . LEU A 1 123 ? 18.830 -23.522 -18.867 1.000 18.545 117 LEU A C 1
ATOM 918 O O . LEU A 1 123 ? 18.217 -23.280 -19.897 1.000 22.065 117 LEU A O 1
ATOM 923 N N . ILE A 1 124 ? 19.347 -24.729 -18.626 1.000 20.043 118 ILE A N 1
ATOM 924 C CA . ILE A 1 124 ? 19.216 -25.798 -19.614 1.000 20.045 118 ILE A CA 1
ATOM 925 C C . ILE A 1 124 ? 17.744 -26.199 -19.771 1.000 20.478 118 ILE A C 1
ATOM 926 O O . ILE A 1 124 ? 17.273 -26.406 -20.889 1.000 18.416 118 ILE A O 1
ATOM 931 N N . ILE A 1 125 ? 17.032 -26.327 -18.640 1.000 20.909 119 ILE A N 1
ATOM 932 C CA . ILE A 1 125 ? 15.600 -26.595 -18.662 1.000 21.132 119 ILE A CA 1
ATOM 933 C C . ILE A 1 125 ? 14.873 -25.478 -19.415 1.000 21.483 119 ILE A C 1
ATOM 934 O O . ILE A 1 125 ? 14.099 -25.756 -20.317 1.000 22.251 119 ILE A O 1
ATOM 939 N N . GLY A 1 126 ? 15.143 -24.209 -19.097 1.000 20.824 120 GLY A N 1
ATOM 940 C CA . GLY A 1 126 ? 14.574 -23.116 -19.870 1.000 20.053 120 GLY A CA 1
ATOM 941 C C . GLY A 1 126 ? 14.715 -23.317 -21.380 1.000 20.969 120 GLY A C 1
ATOM 942 O O . GLY A 1 126 ? 13.749 -23.182 -22.127 1.000 21.952 120 GLY A O 1
ATOM 943 N N . ALA A 1 127 ? 15.920 -23.654 -21.816 1.000 21.746 121 ALA A N 1
ATOM 944 C CA . ALA A 1 127 ? 16.217 -23.912 -23.219 1.000 21.514 121 ALA A CA 1
ATOM 945 C C . ALA A 1 127 ? 15.291 -24.982 -23.796 1.000 20.553 121 ALA A C 1
ATOM 946 O O . ALA A 1 127 ? 14.740 -24.780 -24.877 1.000 19.500 121 ALA A O 1
ATOM 948 N N . PHE A 1 128 ? 15.138 -26.107 -23.069 1.000 19.350 122 PHE A N 1
ATOM 949 C CA . PHE A 1 128 ? 14.289 -27.211 -23.496 1.000 19.928 122 PHE A CA 1
ATOM 950 C C . PHE A 1 128 ? 12.820 -26.808 -23.549 1.000 19.116 122 PHE A C 1
ATOM 951 O O . PHE A 1 128 ? 12.107 -27.189 -24.479 1.000 19.468 122 PHE A O 1
ATOM 959 N N . ILE A 1 129 ? 12.364 -26.055 -22.551 1.000 17.907 123 ILE A N 1
ATOM 960 C CA . ILE A 1 129 ? 10.972 -25.633 -22.545 1.000 18.776 123 ILE A CA 1
ATOM 961 C C . ILE A 1 129 ? 10.714 -24.732 -23.750 1.000 18.450 123 ILE A C 1
ATOM 962 O O . ILE A 1 129 ? 9.685 -24.862 -24.398 1.000 18.163 123 ILE A O 1
ATOM 967 N N . GLU A 1 130 ? 11.641 -23.819 -24.044 1.000 18.391 124 GLU A N 1
ATOM 968 C CA . GLU A 1 130 ? 11.412 -22.834 -25.091 1.000 19.245 124 GLU A CA 1
ATOM 969 C C . GLU A 1 130 ? 11.526 -23.529 -26.453 1.000 20.696 124 GLU A C 1
ATOM 970 O O . GLU A 1 130 ? 10.730 -23.271 -27.352 1.000 20.819 124 GLU A O 1
ATOM 976 N N . ALA A 1 131 ? 12.486 -24.458 -26.578 1.000 21.226 125 ALA A N 1
ATOM 977 C CA . ALA A 1 131 ? 12.634 -25.273 -27.775 1.000 21.867 125 ALA A CA 1
ATOM 978 C C . ALA A 1 131 ? 11.363 -26.092 -28.047 1.000 22.234 125 ALA A C 1
ATOM 979 O O . ALA A 1 131 ? 10.871 -26.146 -29.178 1.000 21.959 125 ALA A O 1
ATOM 981 N N . ARG A 1 132 ? 10.842 -26.757 -27.010 1.000 22.444 126 ARG A N 1
ATOM 982 C CA . ARG A 1 132 ? 9.672 -27.603 -27.162 1.000 20.210 126 ARG A CA 1
ATOM 983 C C . ARG A 1 132 ? 8.456 -26.779 -27.566 1.000 19.672 126 ARG A C 1
ATOM 984 O O . ARG A 1 132 ? 7.713 -27.190 -28.449 1.000 19.896 126 ARG A O 1
ATOM 992 N N . SER A 1 133 ? 8.240 -25.624 -26.917 1.000 19.262 127 SER A N 1
ATOM 993 C CA . SER A 1 133 ? 7.139 -24.749 -27.268 1.000 19.160 127 SER A CA 1
ATOM 994 C C . SER A 1 133 ? 7.231 -24.362 -28.746 1.000 20.144 127 SER A C 1
ATOM 995 O O . SER A 1 133 ? 6.216 -24.359 -29.454 1.000 19.341 127 SER A O 1
ATOM 998 N N . CYS A 1 134 ? 8.449 -24.020 -29.183 1.000 20.195 128 CYS A N 1
ATOM 999 C CA . CYS A 1 134 ? 8.681 -23.594 -30.549 1.000 22.355 128 CYS A CA 1
ATOM 1000 C C . CYS A 1 134 ? 8.314 -24.718 -31.522 1.000 23.193 128 CYS A C 1
ATOM 1001 O O . CYS A 1 134 ? 7.608 -24.482 -32.504 1.000 21.889 128 CYS A O 1
ATOM 1004 N N . GLU A 1 135 ? 8.754 -25.946 -31.229 1.000 22.664 129 GLU A N 1
ATOM 1005 C CA . GLU A 1 135 ? 8.434 -27.103 -32.062 1.000 22.027 129 GLU A CA 1
ATOM 1006 C C . GLU A 1 135 ? 6.928 -27.368 -32.056 1.000 21.362 129 GLU A C 1
ATOM 1007 O O . GLU A 1 135 ? 6.324 -27.737 -33.069 1.000 20.299 129 GLU A O 1
ATOM 1013 N N . ARG A 1 136 ? 6.287 -27.194 -30.901 1.000 21.421 130 ARG A N 1
ATOM 1014 C CA . ARG A 1 136 ? 4.880 -27.573 -30.786 1.000 20.888 130 ARG A CA 1
ATOM 1015 C C . ARG A 1 136 ? 3.997 -26.519 -31.461 1.000 20.376 130 ARG A C 1
ATOM 1016 O O . ARG A 1 136 ? 3.069 -26.865 -32.184 1.000 18.819 130 ARG A O 1
ATOM 1024 N N . PHE A 1 137 ? 4.327 -25.230 -31.303 1.000 20.399 131 PHE A N 1
ATOM 1025 C CA . PHE A 1 137 ? 3.635 -24.202 -32.056 1.000 21.652 131 PHE A CA 1
ATOM 1026 C C . PHE A 1 137 ? 3.788 -24.481 -33.554 1.000 21.466 131 PHE A C 1
ATOM 1027 O O . PHE A 1 137 ? 2.855 -24.236 -34.309 1.000 20.276 131 PHE A O 1
ATOM 1035 N N . ALA A 1 138 ? 4.985 -24.920 -33.998 1.000 23.547 132 ALA A N 1
ATOM 1036 C CA . ALA A 1 138 ? 5.247 -25.092 -35.426 1.000 23.024 132 ALA A CA 1
ATOM 1037 C C . ALA A 1 138 ? 4.404 -26.222 -35.996 1.000 22.204 132 ALA A C 1
ATOM 1038 O O . ALA A 1 138 ? 3.878 -26.087 -37.092 1.000 21.122 132 ALA A O 1
ATOM 1040 N N . ALA A 1 139 ? 4.286 -27.309 -35.222 1.000 22.417 133 ALA A N 1
ATOM 1041 C CA . ALA A 1 139 ? 3.531 -28.498 -35.589 1.000 24.478 133 ALA A CA 1
ATOM 1042 C C . ALA A 1 139 ? 2.031 -28.210 -35.670 1.000 24.572 133 ALA A C 1
ATOM 1043 O O . ALA A 1 139 ? 1.348 -28.798 -36.503 1.000 22.406 133 ALA A O 1
ATOM 1045 N N . LEU A 1 140 ? 1.532 -27.349 -34.765 1.000 24.962 134 LEU A N 1
ATOM 1046 C CA . LEU A 1 140 ? 0.113 -27.032 -34.634 1.000 24.735 134 LEU A CA 1
ATOM 1047 C C . LEU A 1 140 ? -0.383 -26.089 -35.729 1.000 24.341 134 LEU A C 1
ATOM 1048 O O . LEU A 1 140 ? -1.525 -26.197 -36.178 1.000 23.208 134 LEU A O 1
ATOM 1053 N N . ALA A 1 141 ? 0.449 -25.103 -36.071 1.000 23.572 135 ALA A N 1
ATOM 1054 C CA . ALA A 1 141 ? 0.023 -23.994 -36.910 1.000 24.506 135 ALA A CA 1
ATOM 1055 C C . ALA A 1 141 ? -0.651 -24.483 -38.193 1.000 24.444 135 ALA A C 1
ATOM 1056 O O . ALA A 1 141 ? -1.719 -23.996 -38.545 1.000 23.736 135 ALA A O 1
ATOM 1058 N N . PRO A 1 142 ? -0.051 -25.389 -39.002 1.000 23.985 136 PRO A N 1
ATOM 1059 C CA . PRO A 1 142 ? -0.710 -25.815 -40.238 1.000 24.424 136 PRO A CA 1
ATOM 1060 C C . PRO A 1 142 ? -2.008 -26.587 -39.989 1.000 25.059 136 PRO A C 1
ATOM 1061 O O . PRO A 1 142 ? -2.885 -26.615 -40.852 1.000 26.661 136 PRO A O 1
ATOM 1065 N N . LEU A 1 143 ? -2.098 -27.275 -38.839 1.000 26.910 137 LEU A N 1
ATOM 1066 C CA . LEU A 1 143 ? -3.282 -28.058 -38.500 1.000 26.205 137 LEU A CA 1
ATOM 1067 C C . LEU A 1 143 ? -4.448 -27.122 -38.147 1.000 25.242 137 LEU A C 1
ATOM 1068 O O . LEU A 1 143 ? -5.596 -27.373 -38.525 1.000 26.688 137 LEU A O 1
ATOM 1073 N N . LEU A 1 144 ? -4.149 -26.064 -37.378 1.000 22.480 138 LEU A N 1
ATOM 1074 C CA . LEU A 1 144 ? -5.127 -25.046 -37.014 1.000 23.230 138 LEU A CA 1
ATOM 1075 C C . LEU A 1 144 ? -5.581 -24.229 -38.234 1.000 23.839 138 LEU A C 1
ATOM 1076 O O . LEU A 1 144 ? -6.715 -23.744 -38.269 1.000 23.632 138 LEU A O 1
ATOM 1081 N N . GLU A 1 145 ? -4.703 -24.065 -39.229 1.000 24.666 139 GLU A N 1
ATOM 1082 C CA . GLU A 1 145 ? -4.991 -23.270 -40.414 1.000 29.353 139 GLU A CA 1
ATOM 1083 C C . GLU A 1 145 ? -6.171 -23.870 -41.184 1.000 28.381 139 GLU A C 1
ATOM 1084 O O . GLU A 1 145 ? -6.867 -23.164 -41.914 1.000 28.388 139 GLU A O 1
ATOM 1090 N N . THR A 1 146 ? -6.446 -25.158 -40.962 1.000 26.270 140 THR A N 1
ATOM 1091 C CA . THR A 1 146 ? -7.400 -25.882 -41.780 1.000 27.728 140 THR A CA 1
ATOM 1092 C C . THR A 1 146 ? -8.854 -25.520 -41.445 1.000 26.110 140 THR A C 1
ATOM 1093 O O . THR A 1 146 ? -9.727 -25.805 -42.244 1.000 27.447 140 THR A O 1
ATOM 1097 N N . GLN A 1 147 ? -9.148 -24.899 -40.292 1.000 27.878 141 GLN A N 1
ATOM 1098 C CA . GLN A 1 147 ? -10.507 -24.474 -39.979 1.000 24.925 141 GLN A CA 1
ATOM 1099 C C . GLN A 1 147 ? -10.538 -22.954 -39.794 1.000 26.755 141 GLN A C 1
ATOM 1100 O O . GLN A 1 147 ? -9.603 -22.358 -39.257 1.000 26.354 141 GLN A O 1
ATOM 1106 N N . PRO A 1 148 ? -11.607 -22.262 -40.246 1.000 27.542 142 PRO A N 1
ATOM 1107 C CA . PRO A 1 148 ? -11.649 -20.800 -40.183 1.000 30.082 142 PRO A CA 1
ATOM 1108 C C . PRO A 1 148 ? -11.576 -20.249 -38.755 1.000 30.378 142 PRO A C 1
ATOM 1109 O O . PRO A 1 148 ? -10.917 -19.255 -38.507 1.000 31.754 142 PRO A O 1
ATOM 1113 N N . GLU A 1 149 ? -12.223 -20.903 -37.792 1.000 32.614 143 GLU A N 1
ATOM 1114 C CA . GLU A 1 149 ? -12.284 -20.341 -36.457 1.000 32.068 143 GLU A CA 1
ATOM 1115 C C . GLU A 1 149 ? -10.934 -20.501 -35.751 1.000 30.818 143 GLU A C 1
ATOM 1116 O O . GLU A 1 149 ? -10.738 -19.932 -34.685 1.000 31.290 143 GLU A O 1
ATOM 1122 N N . THR A 1 150 ? -9.972 -21.220 -36.346 1.000 29.351 144 THR A N 1
ATOM 1123 C CA . THR A 1 150 ? -8.655 -21.321 -35.737 1.000 26.300 144 THR A CA 1
ATOM 1124 C C . THR A 1 150 ? -7.568 -20.677 -36.599 1.000 27.018 144 THR A C 1
ATOM 1125 O O . THR A 1 150 ? -6.401 -20.738 -36.232 1.000 25.734 144 THR A O 1
ATOM 1129 N N . GLN A 1 151 ? -7.934 -20.017 -37.704 1.000 27.247 145 GLN A N 1
ATOM 1130 C CA . GLN A 1 151 ? -6.947 -19.468 -38.620 1.000 29.279 145 GLN A CA 1
ATOM 1131 C C . GLN A 1 151 ? -6.185 -18.317 -37.965 1.000 28.188 145 GLN A C 1
ATOM 1132 O O . GLN A 1 151 ? -4.990 -18.172 -38.204 1.000 24.624 145 GLN A O 1
ATOM 1138 N N . GLU A 1 152 ? -6.859 -17.533 -37.111 1.000 30.394 146 GLU A N 1
ATOM 1139 C CA . GLU A 1 152 ? -6.219 -16.402 -36.454 1.000 32.152 146 GLU A CA 1
ATOM 1140 C C . GLU A 1 152 ? -5.195 -16.913 -35.442 1.000 29.438 146 GLU A C 1
ATOM 1141 O O . GLU A 1 152 ? -4.078 -16.402 -35.356 1.000 25.167 146 GLU A O 1
ATOM 1147 N N . LEU A 1 153 ? -5.556 -17.987 -34.733 1.000 27.427 147 LEU A N 1
ATOM 1148 C CA . LEU A 1 153 ? -4.640 -18.620 -33.795 1.000 28.178 147 LEU A CA 1
ATOM 1149 C C . LEU A 1 153 ? -3.414 -19.167 -34.525 1.000 27.779 147 LEU A C 1
ATOM 1150 O O . LEU A 1 153 ? -2.289 -19.004 -34.039 1.000 27.408 147 LEU A O 1
ATOM 1155 N N . ALA A 1 154 ? -3.616 -19.772 -35.709 1.000 26.112 148 ALA A N 1
ATOM 1156 C CA . ALA A 1 154 ? -2.508 -20.327 -36.473 1.000 26.915 148 ALA A CA 1
ATOM 1157 C C . ALA A 1 154 ? -1.486 -19.235 -36.779 1.000 27.797 148 ALA A C 1
ATOM 1158 O O . ALA A 1 154 ? -0.294 -19.412 -36.555 1.000 29.016 148 ALA A O 1
ATOM 1160 N N . ARG A 1 155 ? -1.976 -18.122 -37.321 1.000 31.142 149 ARG A N 1
ATOM 1161 C CA . ARG A 1 155 ? -1.202 -16.914 -37.582 1.000 30.103 149 ARG A CA 1
ATOM 1162 C C . ARG A 1 155 ? -0.368 -16.535 -36.353 1.000 27.355 149 ARG A C 1
ATOM 1163 O O . ARG A 1 155 ? 0.832 -16.241 -36.441 1.000 25.631 149 ARG 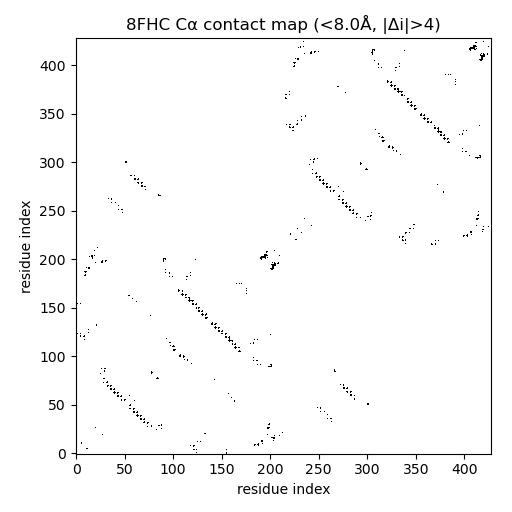A O 1
ATOM 1171 N N . TYR A 1 156 ? -1.009 -16.524 -35.185 1.000 26.957 150 TYR A N 1
ATOM 1172 C CA . TYR A 1 156 ? -0.331 -16.145 -33.954 1.000 25.918 150 TYR A CA 1
ATOM 1173 C C . TYR A 1 156 ? 0.749 -17.168 -33.606 1.000 25.849 150 TYR A C 1
ATOM 1174 O O . TYR A 1 156 ? 1.827 -16.790 -33.185 1.000 25.044 150 TYR A O 1
ATOM 1183 N N . TYR A 1 157 ? 0.460 -18.463 -33.800 1.000 24.866 151 TYR A N 1
ATOM 1184 C CA . TYR A 1 157 ? 1.414 -19.518 -33.496 1.000 25.724 151 TYR A CA 1
ATOM 1185 C C . TYR A 1 157 ? 2.641 -19.415 -34.413 1.000 28.090 151 TYR A C 1
ATOM 1186 O O . TYR A 1 157 ? 3.772 -19.610 -33.954 1.000 24.541 151 TYR A O 1
ATOM 1195 N N . ARG A 1 158 ? 2.440 -19.072 -35.695 1.000 30.418 152 ARG A N 1
ATOM 1196 C CA . ARG A 1 158 ? 3.568 -18.883 -36.593 1.000 31.944 152 ARG A CA 1
ATOM 1197 C C . ARG A 1 158 ? 4.375 -17.660 -36.150 1.000 31.598 152 ARG A C 1
ATOM 1198 O O . ARG A 1 158 ? 5.596 -17.714 -36.122 1.000 33.946 152 ARG A O 1
ATOM 1206 N N . PHE A 1 159 ? 3.705 -16.568 -35.764 1.000 30.643 153 PHE A N 1
ATOM 1207 C CA . PHE A 1 159 ? 4.384 -15.372 -35.277 1.000 32.923 153 PHE A CA 1
ATOM 1208 C C . PHE A 1 159 ? 5.255 -15.670 -34.051 1.000 34.103 153 PHE A C 1
ATOM 1209 O O . PHE A 1 159 ? 6.349 -15.132 -33.928 1.000 39.618 153 PHE A O 1
ATOM 1217 N N . LEU A 1 160 ? 4.804 -16.551 -33.149 1.000 33.634 154 LEU A N 1
ATOM 1218 C CA . LEU A 1 160 ? 5.542 -16.831 -31.916 1.000 35.194 154 LEU A CA 1
ATOM 1219 C C . LEU A 1 160 ? 6.862 -17.560 -32.168 1.000 37.688 154 LEU A C 1
ATOM 1220 O O . LEU A 1 160 ? 7.712 -17.582 -31.271 1.000 37.373 154 LEU A O 1
ATOM 1225 N N . LEU A 1 161 ? 7.023 -18.168 -33.355 1.000 34.413 155 LEU A N 1
ATOM 1226 C CA . LEU A 1 161 ? 8.099 -19.110 -33.607 1.000 34.428 155 LEU A CA 1
ATOM 1227 C C . LEU A 1 161 ? 9.450 -18.417 -33.492 1.000 36.440 155 LEU A C 1
ATOM 1228 O O . LEU A 1 161 ? 10.412 -18.999 -32.996 1.000 40.284 155 LEU A O 1
ATOM 1233 N N . LYS A 1 162 ? 9.510 -17.182 -33.985 1.000 35.140 156 LYS A N 1
ATOM 1234 C CA . LYS A 1 162 ? 10.748 -16.422 -34.009 1.000 39.104 156 LYS A CA 1
ATOM 1235 C C . LYS A 1 162 ? 11.148 -16.114 -32.568 1.000 34.841 156 LYS A C 1
ATOM 1236 O O . LYS A 1 162 ? 12.306 -16.269 -32.204 1.000 34.419 156 LYS A O 1
ATOM 1242 N N . SER A 1 163 ? 10.153 -15.692 -31.777 1.000 33.099 157 SER A N 1
ATOM 1243 C CA . SER A 1 163 ? 10.275 -15.366 -30.365 1.000 32.718 157 SER A CA 1
ATOM 1244 C C . SER A 1 163 ? 10.877 -16.529 -29.583 1.000 29.225 157 SER A C 1
ATOM 1245 O O . SER A 1 163 ? 11.883 -16.384 -28.893 1.000 25.726 157 SER A O 1
ATOM 1248 N N . GLU A 1 164 ? 10.237 -17.693 -29.708 1.000 27.691 158 GLU A N 1
ATOM 1249 C CA . GLU A 1 164 ? 10.591 -18.860 -28.924 1.000 29.554 158 GLU A CA 1
ATOM 1250 C C . GLU A 1 164 ? 11.981 -19.353 -29.305 1.000 29.200 158 GLU A C 1
ATOM 1251 O O . GLU A 1 164 ? 12.701 -19.847 -28.441 1.000 28.873 158 GLU A O 1
ATOM 1257 N N . SER A 1 165 ? 12.309 -19.259 -30.606 1.000 26.979 159 SER A N 1
ATOM 1258 C CA . SER A 1 165 ? 13.600 -19.677 -31.121 1.000 27.840 159 SER A CA 1
ATOM 1259 C C . SER A 1 165 ? 14.714 -18.862 -30.467 1.000 26.461 159 SER A C 1
ATOM 1260 O O . SER A 1 165 ? 15.726 -19.411 -30.021 1.000 24.528 159 SER A O 1
ATOM 1263 N N . ARG A 1 166 ? 14.472 -17.554 -30.357 1.000 25.729 160 ARG A N 1
ATOM 1264 C CA . ARG A 1 166 ? 15.420 -16.650 -29.730 1.000 27.011 160 ARG A CA 1
ATOM 1265 C C . ARG A 1 166 ? 15.532 -16.948 -28.232 1.000 24.122 160 ARG A C 1
ATOM 1266 O O . ARG A 1 166 ? 16.627 -16.927 -27.677 1.000 24.346 160 ARG A O 1
ATOM 1274 N N . HIS A 1 167 ? 14.404 -17.193 -27.561 1.000 23.351 161 HIS A N 1
ATOM 1275 C CA . HIS A 1 167 ? 14.410 -17.493 -26.133 1.000 23.690 161 HIS A CA 1
ATOM 1276 C C . HIS A 1 167 ? 15.245 -18.743 -25.848 1.000 22.822 161 HIS A C 1
ATOM 1277 O O . HIS A 1 167 ? 16.021 -18.784 -24.898 1.000 20.281 161 HIS A O 1
ATOM 1284 N N . PHE A 1 168 ? 15.056 -19.779 -26.671 1.000 23.533 162 PHE A N 1
ATOM 1285 C CA . PHE A 1 168 ? 15.820 -21.016 -26.582 1.000 23.291 162 PHE A CA 1
ATOM 1286 C C . PHE A 1 168 ? 17.315 -20.711 -26.668 1.000 23.300 162 PHE A C 1
ATOM 1287 O O . PHE A 1 168 ? 18.116 -21.186 -25.849 1.000 22.102 162 PHE A O 1
ATOM 1295 N N . GLU A 1 169 ? 17.692 -19.908 -27.677 1.000 22.502 163 GLU A N 1
ATOM 1296 C CA . GLU A 1 169 ? 19.100 -19.635 -27.946 1.000 22.683 163 GLU A CA 1
ATOM 1297 C C . GLU A 1 169 ? 19.704 -18.900 -26.755 1.000 20.451 163 GLU A C 1
ATOM 1298 O O . GLU A 1 169 ? 20.863 -19.103 -26.413 1.000 21.222 163 GLU A O 1
ATOM 1304 N N . ASP A 1 170 ? 18.938 -17.956 -26.203 1.000 21.242 164 ASP A N 1
ATOM 1305 C CA . ASP A 1 170 ? 19.406 -17.119 -25.109 1.000 22.172 164 ASP A CA 1
ATOM 1306 C C . ASP A 1 170 ? 19.622 -17.981 -23.863 1.000 20.631 164 ASP A C 1
ATOM 1307 O O . ASP A 1 170 ? 20.657 -17.917 -23.216 1.000 20.885 164 ASP A O 1
ATOM 1312 N N . TYR A 1 171 ? 18.641 -18.807 -23.515 1.000 20.654 165 TYR A N 1
ATOM 1313 C CA . TYR A 1 171 ? 18.789 -19.688 -22.364 1.000 20.508 165 TYR A CA 1
ATOM 1314 C C . TYR A 1 171 ? 20.026 -20.563 -22.539 1.000 20.522 165 TYR A C 1
ATOM 1315 O O . TYR A 1 171 ? 20.850 -20.651 -21.636 1.000 19.363 165 TYR A O 1
ATOM 1324 N N . LEU A 1 172 ? 20.199 -21.157 -23.722 1.000 23.202 166 LEU A N 1
ATOM 1325 C CA . LEU A 1 172 ? 21.314 -22.071 -23.955 1.000 23.213 166 LEU A CA 1
ATOM 1326 C C . LEU A 1 172 ? 22.657 -21.352 -23.902 1.000 21.777 166 LEU A C 1
ATOM 1327 O O . LEU A 1 172 ? 23.635 -21.900 -23.394 1.000 19.863 166 LEU A O 1
ATOM 1332 N N . ALA A 1 173 ? 22.719 -20.154 -24.474 1.000 21.648 167 ALA A N 1
ATOM 1333 C CA . ALA A 1 173 ? 23.926 -19.338 -24.424 1.000 21.990 167 ALA A CA 1
ATOM 1334 C C . ALA A 1 173 ? 24.364 -19.061 -22.985 1.000 21.761 167 ALA A C 1
ATOM 1335 O O . ALA A 1 173 ? 25.555 -19.088 -22.684 1.000 20.774 167 ALA A O 1
ATOM 1337 N N . LEU A 1 174 ? 23.405 -18.712 -22.114 1.000 22.049 168 LEU A N 1
ATOM 1338 C CA . LEU A 1 174 ? 23.687 -18.439 -20.711 1.000 20.496 168 LEU A CA 1
ATOM 1339 C C . LEU A 1 174 ? 24.186 -19.691 -20.013 1.000 20.216 168 LEU A C 1
ATOM 1340 O O . LEU A 1 174 ? 25.189 -19.648 -19.307 1.000 19.997 168 LEU A O 1
ATOM 1345 N N . ALA A 1 175 ? 23.511 -20.815 -20.237 1.000 21.519 169 ALA A N 1
ATOM 1346 C CA . ALA A 1 175 ? 23.945 -22.074 -19.645 1.000 22.590 169 ALA A CA 1
ATOM 1347 C C . ALA A 1 175 ? 25.402 -22.350 -20.021 1.000 24.999 169 ALA A C 1
ATOM 1348 O O . ALA A 1 175 ? 26.212 -22.758 -19.182 1.000 25.084 169 ALA A O 1
ATOM 1350 N N . THR A 1 176 ? 25.739 -22.096 -21.293 1.000 25.578 170 THR A N 1
ATOM 1351 C CA . THR A 1 176 ? 27.048 -22.443 -21.805 1.000 24.446 170 THR A CA 1
ATOM 1352 C C . THR A 1 176 ? 28.089 -21.576 -21.109 1.000 25.360 170 THR A C 1
ATOM 1353 O O . THR A 1 176 ? 29.107 -22.098 -20.665 1.000 22.009 170 THR A O 1
ATOM 1357 N N . GLN A 1 177 ? 27.818 -20.273 -20.946 1.000 25.249 171 GLN A N 1
ATOM 1358 C CA . GLN A 1 177 ? 28.854 -19.384 -20.447 1.000 25.117 171 GLN A CA 1
ATOM 1359 C C . GLN A 1 177 ? 29.073 -19.516 -18.937 1.000 24.162 171 GLN A C 1
ATOM 1360 O O . GLN A 1 177 ? 30.153 -19.138 -18.478 1.000 24.411 171 GLN A O 1
ATOM 1366 N N . TYR A 1 178 ? 28.095 -20.048 -18.177 1.000 20.954 172 TYR A N 1
ATOM 1367 C CA . TYR A 1 178 ? 28.223 -20.175 -16.730 1.000 21.221 172 TYR A CA 1
ATOM 1368 C C . TYR A 1 178 ? 28.548 -21.612 -16.297 1.000 21.221 172 TYR A C 1
ATOM 1369 O O . TYR A 1 178 ? 28.733 -21.875 -15.099 1.000 22.169 172 TYR A O 1
ATOM 1378 N N . PHE A 1 179 ? 28.638 -22.545 -17.250 1.000 21.870 173 PHE A N 1
ATOM 1379 C CA . PHE A 1 179 ? 29.017 -23.919 -16.932 1.000 22.602 173 PHE A CA 1
ATOM 1380 C C . PHE A 1 179 ? 30.520 -23.972 -16.597 1.000 22.878 173 PHE A C 1
ATOM 1381 O O . PHE A 1 179 ? 31.344 -23.400 -17.318 1.000 22.740 173 PHE A O 1
ATOM 1389 N N . PRO A 1 180 ? 30.922 -24.540 -15.426 1.000 23.106 174 PRO A N 1
ATOM 1390 C CA . PRO A 1 180 ? 32.321 -24.487 -14.991 1.000 23.171 174 PRO A CA 1
ATOM 1391 C C . PRO A 1 180 ? 33.288 -25.528 -15.557 1.000 24.278 174 PRO A C 1
ATOM 1392 O O . PRO A 1 180 ? 34.505 -25.323 -15.501 1.000 20.831 174 PRO A O 1
ATOM 1396 N N . ASP A 1 181 ? 32.752 -26.616 -16.135 1.000 25.402 175 ASP A N 1
ATOM 1397 C CA . ASP A 1 181 ? 33.556 -27.773 -16.502 1.000 23.555 175 ASP A CA 1
ATOM 1398 C C . ASP A 1 181 ? 33.667 -27.817 -18.023 1.000 25.244 175 ASP A C 1
ATOM 1399 O O . ASP A 1 181 ? 33.434 -26.811 -18.705 1.000 26.786 175 ASP A O 1
ATOM 1404 N N . THR A 1 182 ? 34.031 -28.980 -18.571 1.000 24.701 176 THR A N 1
ATOM 1405 C CA . THR A 1 182 ? 34.328 -29.063 -19.996 1.000 26.296 176 THR A CA 1
ATOM 1406 C C . THR A 1 182 ? 33.039 -29.043 -20.812 1.000 26.952 176 THR A C 1
ATOM 1407 O O . THR A 1 182 ? 31.963 -29.370 -20.308 1.000 29.191 176 THR A O 1
ATOM 1411 N N . GLU A 1 183 ? 33.177 -28.657 -22.086 1.000 25.845 177 GLU A N 1
ATOM 1412 C CA . GLU A 1 183 ? 32.098 -28.717 -23.058 1.000 26.710 177 GLU A CA 1
ATOM 1413 C C . GLU A 1 183 ? 31.466 -30.114 -23.111 1.000 26.591 177 GLU A C 1
ATOM 1414 O O . GLU A 1 183 ? 30.242 -30.235 -23.206 1.000 24.101 177 GLU A O 1
ATOM 1420 N N . ALA A 1 184 ? 32.300 -31.165 -23.080 1.000 26.481 178 ALA A N 1
ATOM 1421 C CA . ALA A 1 184 ? 31.825 -32.546 -23.075 1.000 26.125 178 ALA A CA 1
ATOM 1422 C C . ALA A 1 184 ? 30.924 -32.808 -21.863 1.000 23.325 178 ALA A C 1
ATOM 1423 O O . ALA A 1 184 ? 29.908 -33.465 -21.970 1.000 22.314 178 ALA A O 1
ATOM 1425 N N . ASP A 1 185 ? 31.291 -32.268 -20.704 1.000 26.327 179 ASP A N 1
ATOM 1426 C CA . ASP A 1 185 ? 30.504 -32.378 -19.489 1.000 27.774 179 ASP A CA 1
ATOM 1427 C C . ASP A 1 185 ? 29.153 -31.682 -19.649 1.000 27.827 179 ASP A C 1
ATOM 1428 O O . ASP A 1 185 ? 28.146 -32.161 -19.124 1.000 27.236 179 ASP A O 1
ATOM 1433 N N . LEU A 1 186 ? 29.141 -30.544 -20.344 1.000 26.732 180 LEU A N 1
ATOM 1434 C CA . LEU A 1 186 ? 27.903 -29.824 -20.601 1.000 26.935 180 LEU A CA 1
ATOM 1435 C C . LEU A 1 186 ? 26.994 -30.659 -21.499 1.000 26.463 180 LEU A C 1
ATOM 1436 O O . LEU A 1 186 ? 25.816 -30.848 -21.174 1.000 24.762 180 LEU A O 1
ATOM 1441 N N . HIS A 1 187 ? 27.550 -31.152 -22.620 1.000 26.754 181 HIS A N 1
ATOM 1442 C CA . HIS A 1 187 ? 26.815 -32.019 -23.534 1.000 27.517 181 HIS A CA 1
ATOM 1443 C C . HIS A 1 187 ? 26.195 -33.209 -22.813 1.000 25.450 181 HIS A C 1
ATOM 1444 O O . HIS A 1 187 ? 25.049 -33.568 -23.094 1.000 22.749 181 HIS A O 1
ATOM 1451 N N . ALA A 1 188 ? 26.951 -33.822 -21.900 1.000 21.523 182 ALA A N 1
ATOM 1452 C CA . ALA A 1 188 ? 26.451 -35.002 -21.215 1.000 22.282 182 ALA A CA 1
ATOM 1453 C C . ALA A 1 188 ? 25.280 -34.616 -20.301 1.000 22.956 182 ALA A C 1
ATOM 1454 O O . ALA A 1 188 ? 24.346 -35.382 -20.147 1.000 21.539 182 ALA A O 1
ATOM 1456 N N . ARG A 1 189 ? 25.322 -33.427 -19.681 1.000 22.782 183 ARG A N 1
ATOM 1457 C CA . ARG A 1 189 ? 24.232 -33.002 -18.814 1.000 21.388 183 ARG A CA 1
ATOM 1458 C C . ARG A 1 189 ? 23.010 -32.623 -19.662 1.000 20.694 183 ARG A C 1
ATOM 1459 O O . ARG A 1 189 ? 21.887 -32.959 -19.298 1.000 22.800 183 ARG A O 1
ATOM 1467 N N . ILE A 1 190 ? 23.235 -31.876 -20.760 1.000 19.492 184 ILE A N 1
ATOM 1468 C CA . ILE A 1 190 ? 22.186 -31.579 -21.713 1.000 20.250 184 ILE A CA 1
ATOM 1469 C C . ILE A 1 190 ? 21.546 -32.889 -22.188 1.000 20.302 184 ILE A C 1
ATOM 1470 O O . ILE A 1 190 ? 20.333 -32.965 -22.232 1.000 19.339 184 ILE A O 1
ATOM 1475 N N . ALA A 1 191 ? 22.343 -33.925 -22.496 1.000 20.791 185 ALA A N 1
ATOM 1476 C CA . ALA A 1 191 ? 21.777 -35.190 -22.944 1.000 22.545 185 ALA A CA 1
ATOM 1477 C C . ALA A 1 191 ? 20.929 -35.833 -21.850 1.000 24.112 185 ALA A C 1
ATOM 1478 O O . ALA A 1 191 ? 19.930 -36.451 -22.166 1.000 24.829 185 ALA A O 1
ATOM 1480 N N . GLU A 1 192 ? 21.266 -35.636 -20.565 1.000 26.429 186 GLU A N 1
ATOM 1481 C CA . GLU A 1 192 ? 20.455 -36.179 -19.478 1.000 26.912 186 GLU A CA 1
ATOM 1482 C C . GLU A 1 192 ? 19.099 -35.485 -19.413 1.000 26.127 186 GLU A C 1
ATOM 1483 O O . GLU A 1 192 ? 18.071 -36.132 -19.265 1.000 22.399 186 GLU A O 1
ATOM 1489 N N . ILE A 1 193 ? 19.097 -34.154 -19.487 1.000 27.452 187 ILE A N 1
ATOM 1490 C CA . ILE A 1 193 ? 17.851 -33.400 -19.459 1.000 26.434 187 ILE A CA 1
ATOM 1491 C C . ILE A 1 193 ? 17.036 -33.706 -20.725 1.000 23.565 187 ILE A C 1
ATOM 1492 O O . ILE A 1 193 ? 15.816 -33.723 -20.702 1.000 25.189 187 ILE A O 1
ATOM 1497 N N . ARG A 1 194 ? 17.700 -33.920 -21.855 1.000 24.123 188 ARG A N 1
ATOM 1498 C CA . ARG A 1 194 ? 16.997 -34.227 -23.090 1.000 25.094 188 ARG A CA 1
ATOM 1499 C C . ARG A 1 194 ? 16.187 -35.517 -22.959 1.000 25.483 188 ARG A C 1
ATOM 1500 O O . ARG A 1 194 ? 15.143 -35.649 -23.584 1.000 27.956 188 ARG A O 1
ATOM 1508 N N . GLU A 1 195 ? 16.707 -36.493 -22.216 1.000 26.482 189 GLU A N 1
ATOM 1509 C CA . GLU A 1 195 ? 16.062 -37.789 -22.097 1.000 28.096 189 GLU A CA 1
ATOM 1510 C C . GLU A 1 195 ? 14.848 -37.660 -21.180 1.000 28.563 189 GLU A C 1
ATOM 1511 O O . GLU A 1 195 ? 13.807 -38.260 -21.466 1.000 25.878 189 GLU A O 1
ATOM 1517 N N . CYS A 1 196 ? 14.996 -36.889 -20.091 1.000 26.074 190 CYS A N 1
ATOM 1518 C CA . CYS A 1 196 ? 13.892 -36.583 -19.198 1.000 25.209 190 CYS A CA 1
ATOM 1519 C C . CYS A 1 196 ? 12.749 -35.926 -19.962 1.000 23.802 190 CYS A C 1
ATOM 1520 O O . CYS A 1 196 ? 11.599 -36.302 -19.795 1.000 20.094 190 CYS A O 1
ATOM 1523 N N . GLU A 1 197 ? 13.081 -34.915 -20.770 1.000 21.849 191 GLU A N 1
ATOM 1524 C CA . GLU A 1 197 ? 12.080 -34.149 -21.486 1.000 22.904 191 GLU A CA 1
ATOM 1525 C C . GLU A 1 197 ? 11.411 -35.031 -22.536 1.000 22.784 191 GLU A C 1
ATOM 1526 O O . GLU A 1 197 ? 10.203 -34.980 -22.704 1.000 24.793 191 GLU A O 1
ATOM 1532 N N . ARG A 1 198 ? 12.198 -35.839 -23.249 1.000 23.020 192 ARG A N 1
ATOM 1533 C CA . ARG A 1 198 ? 11.658 -36.761 -24.242 1.000 25.790 192 ARG A CA 1
ATOM 1534 C C . ARG A 1 198 ? 10.614 -37.687 -23.609 1.000 23.854 192 ARG A C 1
ATOM 1535 O O . ARG A 1 198 ? 9.562 -37.912 -24.191 1.000 21.950 192 ARG A O 1
ATOM 1543 N N . GLU A 1 199 ? 10.925 -38.237 -22.432 1.000 25.097 193 GLU A N 1
ATOM 1544 C CA . GLU A 1 199 ? 10.051 -39.188 -21.761 1.000 27.181 193 GLU A CA 1
ATOM 1545 C C . GLU A 1 199 ? 8.758 -38.497 -21.320 1.000 25.508 193 GLU A C 1
ATOM 1546 O O . GLU A 1 199 ? 7.672 -39.079 -21.396 1.000 25.920 193 GLU A O 1
ATOM 1552 N N . LEU A 1 200 ? 8.858 -37.235 -20.878 1.000 25.082 194 LEU A N 1
ATOM 1553 C CA . LEU A 1 200 ? 7.686 -36.464 -20.476 1.000 23.837 194 LEU A CA 1
ATOM 1554 C C . LEU A 1 200 ? 6.750 -36.220 -21.659 1.000 21.976 194 LEU A C 1
ATOM 1555 O O . LEU A 1 200 ? 5.529 -36.144 -21.502 1.000 22.452 194 LEU A O 1
ATOM 1560 N N . ILE A 1 201 ? 7.331 -36.080 -22.849 1.000 22.910 195 ILE A N 1
ATOM 1561 C CA . ILE A 1 201 ? 6.573 -35.765 -24.053 1.000 22.616 195 ILE A CA 1
ATOM 1562 C C . ILE A 1 201 ? 5.988 -37.049 -24.663 1.000 23.534 195 ILE A C 1
ATOM 1563 O O . ILE A 1 201 ? 4.821 -37.056 -25.068 1.000 23.691 195 ILE A O 1
ATOM 1568 N N . GLU A 1 202 ? 6.776 -38.130 -24.719 1.000 23.521 196 GLU A N 1
ATOM 1569 C CA . GLU A 1 202 ? 6.336 -39.326 -25.430 1.000 26.323 196 GLU A CA 1
ATOM 1570 C C . GLU A 1 202 ? 5.497 -40.260 -24.561 1.000 26.000 196 GLU A C 1
ATOM 1571 O O . GLU A 1 202 ? 4.670 -40.993 -25.087 1.000 27.254 196 GLU A O 1
ATOM 1577 N N . SER A 1 203 ? 5.691 -40.259 -23.245 1.000 25.305 197 SER A N 1
ATOM 1578 C CA . SER A 1 203 ? 4.976 -41.217 -22.424 1.000 26.346 197 SER A CA 1
ATOM 1579 C C . SER A 1 203 ? 3.506 -40.821 -22.315 1.000 29.401 197 SER A C 1
ATOM 1580 O O . SER A 1 203 ? 3.121 -39.686 -22.607 1.000 28.209 197 SER A O 1
ATOM 1583 N N . GLU A 1 204 ? 2.694 -41.784 -21.864 1.000 30.687 198 GLU A N 1
ATOM 1584 C CA . GLU A 1 204 ? 1.254 -41.599 -21.800 1.000 32.806 198 GLU A CA 1
ATOM 1585 C C . GLU A 1 204 ? 0.938 -40.532 -20.762 1.000 28.302 198 GLU A C 1
ATOM 1586 O O . GLU A 1 204 ? 1.619 -40.420 -19.742 1.000 25.111 198 GLU A O 1
ATOM 1592 N N . ASP A 1 205 ? -0.099 -39.739 -21.041 1.000 27.539 199 ASP A N 1
ATOM 1593 C CA . ASP A 1 205 ? -0.529 -38.720 -20.100 1.000 28.726 199 ASP A CA 1
ATOM 1594 C C . ASP A 1 205 ? -2.053 -38.754 -20.019 1.000 28.987 199 ASP A C 1
ATOM 1595 O O . ASP A 1 205 ? -2.733 -38.719 -21.049 1.000 29.028 199 ASP A O 1
ATOM 1600 N N . THR A 1 206 ? -2.568 -38.757 -18.780 1.000 29.244 200 THR A N 1
ATOM 1601 C CA . THR A 1 206 ? -4.002 -38.804 -18.528 1.000 29.830 200 THR A CA 1
ATOM 1602 C C . THR A 1 206 ? -4.602 -37.403 -18.536 1.000 29.558 200 THR A C 1
ATOM 1603 O O . THR A 1 206 ? -5.804 -37.262 -18.395 1.000 34.643 200 THR A O 1
ATOM 1607 N N . GLU A 1 207 ? -3.803 -36.351 -18.711 1.000 30.614 201 GLU A N 1
ATOM 1608 C CA . GLU A 1 207 ? -4.399 -35.037 -18.919 1.000 30.689 201 GLU A CA 1
ATOM 1609 C C . GLU A 1 207 ? -3.858 -34.385 -20.196 1.000 28.678 201 GLU A C 1
ATOM 1610 O O . GLU A 1 207 ? -2.856 -34.819 -20.774 1.000 31.244 201 GLU A O 1
ATOM 1616 N N . PHE A 1 208 ? -4.550 -33.321 -20.626 1.000 25.648 202 PHE A N 1
ATOM 1617 C CA . PHE A 1 208 ? -4.203 -32.603 -21.838 1.000 22.734 202 PHE A CA 1
ATOM 1618 C C . PHE A 1 208 ? -3.890 -31.152 -21.494 1.000 21.795 202 PHE A C 1
ATOM 1619 O O . PHE A 1 208 ? -4.750 -30.444 -20.977 1.000 21.266 202 PHE A O 1
ATOM 1627 N N . ARG A 1 209 ? -2.658 -30.749 -21.839 1.000 20.705 203 ARG A N 1
ATOM 1628 C CA . ARG A 1 209 ? -2.115 -29.416 -21.618 1.000 21.365 203 ARG A CA 1
ATOM 1629 C C . ARG A 1 209 ? -1.180 -29.106 -22.790 1.000 21.093 203 ARG A C 1
ATOM 1630 O O . ARG A 1 209 ? -0.827 -29.991 -23.571 1.000 21.678 203 ARG A O 1
ATOM 1638 N N . PHE A 1 210 ? -0.706 -27.864 -22.864 1.000 20.231 204 PHE A N 1
ATOM 1639 C CA . PHE A 1 210 ? 0.271 -27.498 -23.868 1.000 20.966 204 PHE A CA 1
ATOM 1640 C C . PHE A 1 210 ? 1.445 -28.493 -23.904 1.000 19.840 204 PHE A C 1
ATOM 1641 O O . PHE A 1 210 ? 1.879 -28.894 -24.988 1.000 18.458 204 PHE A O 1
ATOM 1649 N N . HIS A 1 211 ? 2.010 -28.860 -22.738 1.000 19.120 205 HIS A N 1
ATOM 1650 C CA . HIS A 1 211 ? 3.236 -29.661 -22.694 1.000 19.853 205 HIS A CA 1
ATOM 1651 C C . HIS A 1 211 ? 2.930 -31.053 -22.138 1.000 20.400 205 HIS A C 1
ATOM 1652 O O . HIS A 1 211 ? 3.805 -31.714 -21.578 1.000 22.875 205 HIS A O 1
ATOM 1659 N N . SER A 1 212 ? 1.691 -31.511 -22.306 1.000 19.593 206 SER A N 1
ATOM 1660 C CA . SER A 1 212 ? 1.316 -32.816 -21.802 1.000 18.324 206 SER A CA 1
ATOM 1661 C C . SER A 1 212 ? 1.862 -33.864 -22.765 1.000 19.649 206 SER A C 1
ATOM 1662 O O . SER A 1 212 ? 2.319 -33.523 -23.855 1.000 20.668 206 SER A O 1
ATOM 1665 N N . GLY A 1 213 ? 1.873 -35.126 -22.311 1.000 19.302 207 GLY A N 1
ATOM 1666 C CA . GLY A 1 213 ? 2.418 -36.218 -23.086 1.000 19.971 207 GLY A CA 1
ATOM 1667 C C . GLY A 1 213 ? 1.372 -36.807 -24.017 1.000 22.747 207 GLY A C 1
ATOM 1668 O O . GLY A 1 213 ? 0.342 -36.201 -24.278 1.000 22.755 207 GLY A O 1
ATOM 1669 N N . SER A 1 214 ? 1.658 -38.008 -24.518 1.000 25.457 208 SER A N 1
ATOM 1670 C CA . SER A 1 214 ? 0.771 -38.656 -25.456 1.000 27.262 208 SER A CA 1
ATOM 1671 C C . SER A 1 214 ? -0.574 -38.960 -24.797 1.000 25.077 208 SER A C 1
ATOM 1672 O O . SER A 1 214 ? -0.603 -39.670 -23.809 1.000 26.573 208 SER A O 1
ATOM 1675 N N . PRO A 1 215 ? -1.721 -38.426 -25.288 1.000 26.626 209 PRO A N 1
ATOM 1676 C CA . PRO A 1 215 ? -3.031 -38.666 -24.664 1.000 28.278 209 PRO A CA 1
ATOM 1677 C C . PRO A 1 215 ? -3.365 -40.140 -24.422 1.000 31.105 209 PRO A C 1
ATOM 1678 O O . PRO A 1 215 ? -3.274 -40.952 -25.336 1.000 28.516 209 PRO A O 1
ATOM 1682 N N . ALA A 1 216 ? -3.752 -40.482 -23.185 1.000 36.669 210 ALA A N 1
ATOM 1683 C CA . ALA A 1 216 ? -4.052 -41.866 -22.841 1.000 39.209 210 ALA A CA 1
ATOM 1684 C C . ALA A 1 216 ? -5.428 -42.252 -23.385 1.000 40.398 210 ALA A C 1
ATOM 1685 O O . ALA A 1 216 ? -6.254 -41.376 -23.623 1.000 38.620 210 ALA A O 1
ATOM 1687 N N . PRO A 1 217 ? -5.693 -43.557 -23.651 1.000 45.362 211 PRO A N 1
ATOM 1688 C CA . PRO A 1 217 ? -7.028 -44.038 -24.031 1.000 48.732 211 PRO A CA 1
ATOM 1689 C C . PRO A 1 217 ? -8.181 -43.422 -23.232 1.000 49.898 211 PRO A C 1
ATOM 1690 O O . PRO A 1 217 ? -9.146 -42.905 -23.802 1.000 43.097 211 PRO A O 1
ATOM 1694 N N . ALA A 1 218 ? -8.052 -43.474 -21.898 1.000 46.894 212 ALA A N 1
ATOM 1695 C CA . ALA A 1 218 ? -8.984 -42.821 -20.994 1.000 50.379 212 ALA A CA 1
ATOM 1696 C C . ALA A 1 218 ? -9.389 -41.441 -21.534 1.000 49.147 212 ALA A C 1
ATOM 1697 O O . ALA A 1 218 ? -10.573 -41.117 -21.574 1.000 53.050 212 ALA A O 1
ATOM 1699 N N . LEU A 1 219 ? -8.400 -40.644 -21.972 1.000 47.386 213 LEU A N 1
ATOM 1700 C CA . LEU A 1 219 ? -8.585 -39.248 -22.364 1.000 42.196 213 LEU A CA 1
ATOM 1701 C C . LEU A 1 219 ? -9.180 -39.179 -23.772 1.000 39.567 213 LEU A C 1
ATOM 1702 O O . LEU A 1 219 ? -10.036 -38.339 -24.053 1.000 38.445 213 LEU A O 1
ATOM 1707 N N . ARG A 1 220 ? -8.730 -40.090 -24.648 1.000 41.116 214 ARG A N 1
ATOM 1708 C CA . ARG A 1 220 ? -9.268 -40.250 -25.992 1.000 41.682 214 ARG A CA 1
ATOM 1709 C C . ARG A 1 220 ? -10.747 -40.644 -25.962 1.000 44.159 214 ARG A C 1
ATOM 1710 O O . ARG A 1 220 ? -11.513 -40.177 -26.798 1.000 43.843 214 ARG A O 1
ATOM 1718 N N . ALA A 1 221 ? -11.145 -41.503 -25.008 1.000 50.385 215 ALA A N 1
ATOM 1719 C CA . ALA A 1 221 ? -12.538 -41.917 -24.853 1.000 51.088 215 ALA A CA 1
ATOM 1720 C C . ALA A 1 221 ? -13.447 -40.729 -24.533 1.000 51.658 215 ALA A C 1
ATOM 1721 O O . ALA A 1 221 ? -14.595 -40.715 -24.956 1.000 49.848 215 ALA A O 1
ATOM 1723 N N . GLY A 1 222 ? -12.936 -39.754 -23.766 1.000 57.510 216 GLY A N 1
ATOM 1724 C CA . GLY A 1 222 ? -13.726 -38.635 -23.269 1.000 55.096 216 GLY A CA 1
ATOM 1725 C C . GLY A 1 222 ? -14.231 -37.690 -24.364 1.000 59.715 216 GLY A C 1
ATOM 1726 O O . GLY A 1 222 ? -15.202 -36.975 -24.142 1.000 57.003 216 GLY A O 1
ATOM 1727 N N . ILE A 1 223 ? -13.572 -37.651 -25.533 1.000 64.531 217 ILE A N 1
ATOM 1728 C CA . ILE A 1 223 ? -14.106 -36.892 -26.657 1.000 67.308 217 ILE A CA 1
ATOM 1729 C C . ILE A 1 223 ? -14.841 -37.867 -27.584 1.000 68.045 217 ILE A C 1
ATOM 1730 O O . ILE A 1 223 ? -16.089 -37.895 -27.503 1.000 71.501 217 ILE A O 1
ATOM 1735 N N . GLN B 1 9 ? 2.978 20.194 -8.513 1.000 56.611 3 GLN B N 1
ATOM 1736 C CA . GLN B 1 9 ? 2.563 19.316 -9.640 1.000 53.333 3 GLN B CA 1
ATOM 1737 C C . GLN B 1 9 ? 1.219 18.685 -9.312 1.000 49.462 3 GLN B C 1
ATOM 1738 O O . GLN B 1 9 ? 1.042 18.220 -8.195 1.000 47.751 3 GLN B O 1
ATOM 1744 N N . GLU B 1 10 ? 0.316 18.604 -10.299 1.000 45.456 4 GLU B N 1
ATOM 1745 C CA . GLU B 1 10 ? -0.966 17.942 -10.094 1.000 45.670 4 GLU B CA 1
ATOM 1746 C C . GLU B 1 10 ? -0.825 16.413 -10.133 1.000 38.514 4 GLU B C 1
ATOM 1747 O O . GLU B 1 10 ? -1.760 15.711 -9.759 1.000 39.661 4 GLU B O 1
ATOM 1753 N N . LEU B 1 11 ? 0.331 15.881 -10.563 1.000 35.664 5 LEU B N 1
ATOM 1754 C CA . LEU B 1 11 ? 0.589 14.442 -10.443 1.000 33.433 5 LEU B CA 1
ATOM 1755 C C . LEU B 1 11 ? 0.675 14.028 -8.968 1.000 30.849 5 LEU B C 1
ATOM 1756 O O . LEU B 1 11 ? 0.197 12.951 -8.610 1.000 29.089 5 LEU B O 1
ATOM 1761 N N . LEU B 1 12 ? 1.276 14.891 -8.123 1.000 31.263 6 LEU B N 1
ATOM 1762 C CA . LEU B 1 12 ? 1.630 14.585 -6.735 1.000 31.293 6 LEU B CA 1
ATOM 1763 C C . LEU B 1 12 ? 0.468 14.852 -5.767 1.000 35.022 6 LEU B C 1
ATOM 1764 O O . LEU B 1 12 ? 0.409 14.251 -4.696 1.000 32.348 6 LEU B O 1
ATOM 1769 N N . ALA B 1 13 ? -0.459 15.752 -6.129 1.000 36.521 7 ALA B N 1
ATOM 1770 C CA . ALA B 1 13 ? -1.521 16.180 -5.225 1.000 35.797 7 ALA B CA 1
ATOM 1771 C C . ALA B 1 13 ? -2.292 14.975 -4.681 1.000 33.614 7 ALA B C 1
ATOM 1772 O O . ALA B 1 13 ? -2.407 14.817 -3.472 1.000 34.135 7 ALA B O 1
ATOM 1774 N N . PRO B 1 14 ? -2.807 14.050 -5.526 1.000 31.302 8 PRO B N 1
ATOM 1775 C CA . PRO B 1 14 ? -3.537 12.884 -5.019 1.000 30.895 8 PRO B CA 1
ATOM 1776 C C . PRO B 1 14 ? -2.653 11.928 -4.204 1.000 28.925 8 PRO B C 1
ATOM 1777 O O . PRO B 1 14 ? -3.122 11.288 -3.264 1.000 25.553 8 PRO B O 1
ATOM 1781 N N . ILE B 1 15 ? -1.348 11.919 -4.515 1.000 31.501 9 ILE B N 1
ATOM 1782 C CA . ILE B 1 15 ? -0.345 11.115 -3.825 1.000 31.306 9 ILE B CA 1
ATOM 1783 C C . ILE B 1 15 ? -0.170 11.581 -2.379 1.000 28.805 9 ILE B C 1
ATOM 1784 O O . ILE B 1 15 ? -0.212 10.771 -1.461 1.000 26.487 9 ILE B O 1
ATOM 1789 N N . LYS B 1 16 ? 0.080 12.880 -2.205 1.000 28.724 10 LYS B N 1
ATOM 1790 C CA . LYS B 1 16 ? 0.308 13.476 -0.905 1.000 29.391 10 LYS B CA 1
ATOM 1791 C C . LYS B 1 16 ? -0.950 13.403 -0.048 1.000 29.587 10 LYS B C 1
ATOM 1792 O O . LYS B 1 16 ? -0.851 13.260 1.170 1.000 30.932 10 LYS B O 1
ATOM 1798 N N . ALA B 1 17 ? -2.127 13.518 -0.691 1.000 28.096 11 ALA B N 1
ATOM 1799 C CA . ALA B 1 17 ? -3.395 13.425 0.015 1.000 27.119 11 ALA B CA 1
ATOM 1800 C C . ALA B 1 17 ? -3.567 12.029 0.599 1.000 25.839 11 ALA B C 1
ATOM 1801 O O . ALA B 1 17 ? -4.096 11.910 1.691 1.000 24.847 11 ALA B O 1
ATOM 1803 N N . PHE B 1 18 ? -3.092 10.999 -0.115 1.000 23.212 12 PHE B N 1
ATOM 1804 C CA . PHE B 1 18 ? -3.318 9.604 0.243 1.000 23.237 12 PHE B CA 1
ATOM 1805 C C . PHE B 1 18 ? -2.394 9.106 1.354 1.000 23.626 12 PHE B C 1
ATOM 1806 O O . PHE B 1 18 ? -2.760 8.193 2.098 1.000 24.115 12 PHE B O 1
ATOM 1814 N N . LEU B 1 19 ? -1.152 9.612 1.372 1.000 24.476 13 LEU B N 1
ATOM 1815 C CA . LEU B 1 19 ? -0.173 9.216 2.369 1.000 22.898 13 LEU B CA 1
ATOM 1816 C C . LEU B 1 19 ? -0.451 9.950 3.674 1.000 24.325 13 LEU B C 1
ATOM 1817 O O . LEU B 1 19 ? -1.006 11.030 3.665 1.000 23.140 13 LEU B O 1
ATOM 1822 N N . GLY B 1 20 ? -0.003 9.373 4.793 1.000 25.760 14 GLY B N 1
ATOM 1823 C CA . GLY B 1 20 ? -0.285 9.940 6.101 1.000 30.219 14 GLY B CA 1
ATOM 1824 C C . GLY B 1 20 ? 0.861 10.785 6.666 1.000 29.776 14 GLY B C 1
ATOM 1825 O O . GLY B 1 20 ? 0.775 11.191 7.811 1.000 31.354 14 GLY B O 1
ATOM 1826 N N . CYS B 1 21 ? 1.923 11.007 5.873 1.000 30.375 15 CYS B N 1
ATOM 1827 C CA . CYS B 1 21 ? 3.056 11.846 6.232 1.000 31.078 15 CYS B CA 1
ATOM 1828 C C . CYS B 1 21 ? 3.963 11.995 5.016 1.000 32.575 15 CYS B C 1
ATOM 1829 O O . CYS B 1 21 ? 3.929 11.175 4.094 1.000 34.541 15 CYS B O 1
ATOM 1832 N N . GLU B 1 22 ? 4.794 13.037 5.037 1.000 31.132 16 GLU B N 1
ATOM 1833 C CA . GLU B 1 22 ? 5.823 13.200 4.033 1.000 34.185 16 GLU B CA 1
ATOM 1834 C C . GLU B 1 22 ? 7.062 12.397 4.439 1.000 31.692 16 GLU B C 1
ATOM 1835 O O . GLU B 1 22 ? 7.198 11.943 5.577 1.000 27.630 16 GLU B O 1
ATOM 1841 N N . THR B 1 23 ? 7.971 12.218 3.471 1.000 30.482 17 THR B N 1
ATOM 1842 C CA . THR B 1 23 ? 9.274 11.622 3.736 1.000 29.535 17 THR B CA 1
ATOM 1843 C C . THR B 1 23 ? 10.059 12.561 4.655 1.000 26.681 17 THR B C 1
ATOM 1844 O O . THR B 1 23 ? 10.201 13.741 4.318 1.000 23.364 17 THR B O 1
ATOM 1848 N N . PRO B 1 24 ? 10.623 12.035 5.773 1.000 25.245 18 PRO B N 1
ATOM 1849 C CA . PRO B 1 24 ? 11.493 12.798 6.670 1.000 26.768 18 PRO B CA 1
ATOM 1850 C C . PRO B 1 24 ? 12.762 13.385 6.058 1.000 28.478 18 PRO B C 1
ATOM 1851 O O . PRO B 1 24 ? 13.455 12.744 5.267 1.000 26.661 18 PRO B O 1
ATOM 1855 N N . GLN B 1 25 ? 13.066 14.612 6.491 1.000 29.184 19 GLN B N 1
ATOM 1856 C CA . GLN B 1 25 ? 14.253 15.343 6.091 1.000 30.846 19 GLN B CA 1
ATOM 1857 C C . GLN B 1 25 ? 15.504 14.503 6.355 1.000 28.216 19 GLN B C 1
ATOM 1858 O O . GLN B 1 25 ? 16.411 14.470 5.524 1.000 25.167 19 GLN B O 1
ATOM 1864 N N . SER B 1 26 ? 15.520 13.816 7.504 1.000 27.213 20 SER B N 1
ATOM 1865 C CA . SER B 1 26 ? 16.632 12.958 7.877 1.000 28.691 20 SER B CA 1
ATOM 1866 C C . SER B 1 26 ? 16.847 11.862 6.837 1.000 26.606 20 SER B C 1
ATOM 1867 O O . SER B 1 26 ? 17.990 11.501 6.555 1.000 22.039 20 SER B O 1
ATOM 1870 N N . TRP B 1 27 ? 15.773 11.332 6.237 1.000 26.538 21 TRP B N 1
ATOM 1871 C CA . TRP B 1 27 ? 15.993 10.321 5.209 1.000 25.600 21 TRP B CA 1
ATOM 1872 C C . TRP B 1 27 ? 16.678 10.951 3.995 1.000 27.009 21 TRP B C 1
ATOM 1873 O O . TRP B 1 27 ? 17.661 10.421 3.467 1.000 27.720 21 TRP B O 1
ATOM 1884 N N . LEU B 1 28 ? 16.170 12.115 3.573 1.000 28.823 22 LEU B N 1
ATOM 1885 C CA . LEU B 1 28 ? 16.634 12.751 2.354 1.000 28.191 22 LEU B CA 1
ATOM 1886 C C . LEU B 1 28 ? 18.102 13.151 2.500 1.000 30.603 22 LEU B C 1
ATOM 1887 O O . LEU B 1 28 ? 18.888 12.961 1.578 1.000 29.115 22 LEU B O 1
ATOM 1892 N N . GLN B 1 29 ? 18.483 13.718 3.648 1.000 34.908 23 GLN B N 1
ATOM 1893 C CA . GLN B 1 29 ? 19.846 14.214 3.761 1.000 36.258 23 GLN B CA 1
ATOM 1894 C C . GLN B 1 29 ? 20.795 13.011 3.792 1.000 34.659 23 GLN B C 1
ATOM 1895 O O . GLN B 1 29 ? 21.861 13.075 3.191 1.000 34.296 23 GLN B O 1
ATOM 1901 N N . PHE B 1 30 ? 20.377 11.883 4.395 1.000 30.806 24 PHE B N 1
ATOM 1902 C CA . PHE B 1 30 ? 21.200 10.683 4.383 1.000 28.647 24 PHE B CA 1
ATOM 1903 C C . PHE B 1 30 ? 21.322 10.106 2.964 1.000 25.767 24 PHE B C 1
ATOM 1904 O O . PHE B 1 30 ? 22.407 9.715 2.545 1.000 22.806 24 PHE B O 1
ATOM 1912 N N . ALA B 1 31 ? 20.235 10.104 2.186 1.000 25.352 25 ALA B N 1
ATOM 1913 C CA . ALA B 1 31 ? 20.207 9.418 0.898 1.000 24.069 25 ALA B CA 1
ATOM 1914 C C . ALA B 1 31 ? 21.228 10.006 -0.070 1.000 25.648 25 ALA B C 1
ATOM 1915 O O . ALA B 1 31 ? 21.803 9.262 -0.864 1.000 23.383 25 ALA B O 1
ATOM 1917 N N . THR B 1 32 ? 21.428 11.340 -0.012 1.000 26.200 26 THR B N 1
ATOM 1918 C CA . THR B 1 32 ? 22.367 12.040 -0.889 1.000 26.396 26 THR B CA 1
ATOM 1919 C C . THR B 1 32 ? 23.814 11.596 -0.649 1.000 26.524 26 THR B C 1
ATOM 1920 O O . THR B 1 32 ? 24.668 11.760 -1.529 1.000 27.767 26 THR B O 1
ATOM 1924 N N . GLN B 1 33 ? 24.060 10.937 0.494 1.000 24.622 27 GLN B N 1
ATOM 1925 C CA . GLN B 1 33 ? 25.383 10.495 0.879 1.000 27.617 27 GLN B CA 1
ATOM 1926 C C . GLN B 1 33 ? 25.609 8.985 0.713 1.000 28.203 27 GLN B C 1
ATOM 1927 O O . GLN B 1 33 ? 26.734 8.541 0.931 1.000 31.024 27 GLN B O 1
ATOM 1933 N N . ASP B 1 34 ? 24.570 8.188 0.406 1.000 26.413 28 ASP B N 1
ATOM 1934 C CA . ASP B 1 34 ? 24.756 6.792 0.010 1.000 25.517 28 ASP B CA 1
ATOM 1935 C C . ASP B 1 34 ? 23.876 6.470 -1.207 1.000 25.900 28 ASP B C 1
ATOM 1936 O O . ASP B 1 34 ? 22.948 5.639 -1.141 1.000 23.807 28 ASP B O 1
ATOM 1941 N N . ILE B 1 35 ? 24.214 7.113 -2.331 1.000 23.582 29 ILE B N 1
ATOM 1942 C CA . ILE B 1 35 ? 23.501 6.923 -3.581 1.000 25.825 29 ILE B CA 1
ATOM 1943 C C . ILE B 1 35 ? 23.641 5.474 -4.050 1.000 24.603 29 ILE B C 1
ATOM 1944 O O . ILE B 1 35 ? 22.712 4.944 -4.624 1.000 24.261 29 ILE B O 1
ATOM 1949 N N . GLU B 1 36 ? 24.795 4.849 -3.807 1.000 24.663 30 GLU B N 1
ATOM 1950 C CA . GLU B 1 36 ? 25.053 3.457 -4.162 1.000 25.528 30 GLU B CA 1
ATOM 1951 C C . GLU B 1 36 ? 23.985 2.525 -3.578 1.000 23.103 30 GLU B C 1
ATOM 1952 O O . GLU B 1 36 ? 23.351 1.765 -4.301 1.000 22.128 30 GLU B O 1
ATOM 1958 N N . THR B 1 37 ? 23.792 2.561 -2.257 1.000 22.793 31 THR B N 1
ATOM 1959 C CA . THR B 1 37 ? 22.826 1.704 -1.588 1.000 22.989 31 THR B CA 1
ATOM 1960 C C . THR B 1 37 ? 21.412 2.040 -2.072 1.000 23.834 31 THR B C 1
ATOM 1961 O O . THR B 1 37 ? 20.589 1.143 -2.225 1.000 21.932 31 THR B O 1
ATOM 1965 N N . LEU B 1 38 ? 21.138 3.330 -2.322 1.000 22.116 32 LEU B N 1
ATOM 1966 C CA . LEU B 1 38 ? 19.843 3.769 -2.831 1.000 22.041 32 LEU B CA 1
ATOM 1967 C C . LEU B 1 38 ? 19.534 3.095 -4.163 1.000 20.705 32 LEU B C 1
ATOM 1968 O O . LEU B 1 38 ? 18.454 2.537 -4.328 1.000 21.171 32 LEU B O 1
ATOM 1973 N N . LEU B 1 39 ? 20.477 3.172 -5.108 1.000 19.128 33 LEU B N 1
ATOM 1974 C CA . LEU B 1 39 ? 20.295 2.634 -6.446 1.000 20.545 33 LEU B CA 1
ATOM 1975 C C . LEU B 1 39 ? 20.101 1.119 -6.419 1.000 19.937 33 LEU B C 1
ATOM 1976 O O . LEU B 1 39 ? 19.170 0.607 -7.053 1.000 20.593 33 LEU B O 1
ATOM 1981 N N . ILE B 1 40 ? 20.976 0.416 -5.701 1.000 19.165 34 ILE B N 1
ATOM 1982 C CA . ILE B 1 40 ? 20.877 -1.041 -5.611 1.000 21.828 34 ILE B CA 1
ATOM 1983 C C . ILE B 1 40 ? 19.512 -1.448 -5.046 1.000 21.547 34 ILE B C 1
ATOM 1984 O O . ILE B 1 40 ? 18.820 -2.276 -5.659 1.000 20.783 34 ILE B O 1
ATOM 1989 N N . ASP B 1 41 ? 19.099 -0.836 -3.921 1.000 18.462 35 ASP B N 1
ATOM 1990 C CA . ASP B 1 41 ? 17.810 -1.147 -3.328 1.000 18.846 35 ASP B CA 1
ATOM 1991 C C . ASP B 1 41 ? 16.655 -0.778 -4.278 1.000 19.083 35 ASP B C 1
ATOM 1992 O O . ASP B 1 41 ? 15.703 -1.539 -4.418 1.000 18.454 35 ASP B O 1
ATOM 1997 N N . HIS B 1 42 ? 16.719 0.401 -4.912 1.000 19.541 36 HIS B N 1
ATOM 1998 C CA . HIS B 1 42 ? 15.757 0.810 -5.928 1.000 20.830 36 HIS B CA 1
ATOM 1999 C C . HIS B 1 42 ? 15.569 -0.298 -6.970 1.000 20.682 36 HIS B C 1
ATOM 2000 O O . HIS B 1 42 ? 14.444 -0.688 -7.259 1.000 20.986 36 HIS B O 1
ATOM 2007 N N . ALA B 1 43 ? 16.669 -0.805 -7.546 1.000 21.792 37 ALA B N 1
ATOM 2008 C CA . ALA B 1 43 ? 16.591 -1.881 -8.526 1.000 21.252 37 ALA B CA 1
ATOM 2009 C C . ALA B 1 43 ? 15.853 -3.083 -7.942 1.000 20.303 37 ALA B C 1
ATOM 2010 O O . ALA B 1 43 ? 14.940 -3.613 -8.551 1.000 19.710 37 ALA B O 1
ATOM 2012 N N . ASN B 1 44 ? 16.243 -3.511 -6.746 1.000 22.743 38 ASN B N 1
ATOM 2013 C CA . ASN B 1 44 ? 15.551 -4.587 -6.042 1.000 22.281 38 ASN B CA 1
ATOM 2014 C C . ASN B 1 44 ? 14.063 -4.279 -5.838 1.000 21.016 38 ASN B C 1
ATOM 2015 O O . ASN B 1 44 ? 13.220 -5.188 -5.917 1.000 19.015 38 ASN B O 1
ATOM 2020 N N . CYS B 1 45 ? 13.726 -3.005 -5.608 1.000 19.034 39 CYS B N 1
ATOM 2021 C CA . CYS B 1 45 ? 12.325 -2.653 -5.385 1.000 21.420 39 CYS B CA 1
ATOM 2022 C C . CYS B 1 45 ? 11.498 -2.789 -6.657 1.000 19.863 39 CYS B C 1
ATOM 2023 O O . CYS B 1 45 ? 10.342 -3.174 -6.590 1.000 19.732 39 CYS B O 1
ATOM 2026 N N . GLU B 1 46 ? 12.092 -2.460 -7.800 1.000 21.512 40 GLU B N 1
ATOM 2027 C CA . GLU B 1 46 ? 11.431 -2.618 -9.085 1.000 21.709 40 GLU B CA 1
ATOM 2028 C C . GLU B 1 46 ? 11.087 -4.095 -9.302 1.000 23.841 40 GLU B C 1
ATOM 2029 O O . GLU B 1 46 ? 9.972 -4.425 -9.713 1.000 21.722 40 GLU B O 1
ATOM 2035 N N . LYS B 1 47 ? 12.036 -4.982 -8.969 1.000 23.428 41 LYS B N 1
ATOM 2036 C CA . LYS B 1 47 ? 11.826 -6.424 -9.068 1.000 24.569 41 LYS B CA 1
ATOM 2037 C C . LYS B 1 47 ? 10.678 -6.892 -8.171 1.000 26.294 41 LYS B C 1
ATOM 2038 O O . LYS B 1 47 ? 9.900 -7.763 -8.571 1.000 27.734 41 LYS B O 1
ATOM 2044 N N . LYS B 1 48 ? 10.603 -6.364 -6.942 1.000 25.150 42 LYS B N 1
ATOM 2045 C CA . LYS B 1 48 ? 9.542 -6.734 -6.023 1.000 26.563 42 LYS B CA 1
ATOM 2046 C C . LYS B 1 48 ? 8.192 -6.273 -6.576 1.000 25.872 42 LYS B C 1
ATOM 2047 O O . LYS B 1 48 ? 7.191 -6.965 -6.441 1.000 27.171 42 LYS B O 1
ATOM 2053 N N . ALA B 1 49 ? 8.145 -5.073 -7.149 1.000 22.897 43 ALA B N 1
ATOM 2054 C CA . ALA B 1 49 ? 6.913 -4.573 -7.721 1.000 21.012 43 ALA B CA 1
ATOM 2055 C C . ALA B 1 49 ? 6.432 -5.537 -8.808 1.000 23.139 43 ALA B C 1
ATOM 2056 O O . ALA B 1 49 ? 5.242 -5.861 -8.885 1.000 23.664 43 ALA B O 1
ATOM 2058 N N . ALA B 1 50 ? 7.346 -5.968 -9.686 1.000 21.590 44 ALA B N 1
ATOM 2059 C CA . ALA B 1 50 ? 6.977 -6.860 -10.776 1.000 21.233 44 ALA B CA 1
ATOM 2060 C C . ALA B 1 50 ? 6.439 -8.174 -10.227 1.000 21.951 44 ALA B C 1
ATOM 2061 O O . ALA B 1 50 ? 5.494 -8.749 -10.791 1.000 24.059 44 ALA B O 1
ATOM 2063 N N . ALA B 1 51 ? 7.089 -8.669 -9.159 1.000 23.215 45 ALA B N 1
ATOM 2064 C CA . ALA B 1 51 ? 6.757 -9.938 -8.521 1.000 21.477 45 ALA B CA 1
ATOM 2065 C C . ALA B 1 51 ? 5.385 -9.891 -7.860 1.000 22.998 45 ALA B C 1
ATOM 2066 O O . ALA B 1 51 ? 4.651 -10.879 -7.888 1.000 22.854 45 ALA B O 1
ATOM 2068 N N . THR B 1 52 ? 5.088 -8.790 -7.157 1.000 22.280 46 THR B N 1
ATOM 2069 C CA . THR B 1 52 ? 3.766 -8.604 -6.573 1.000 23.421 46 THR B CA 1
ATOM 2070 C C . THR B 1 52 ? 2.688 -8.737 -7.648 1.000 22.814 46 THR B C 1
ATOM 2071 O O . THR B 1 52 ? 1.769 -9.522 -7.487 1.000 22.854 46 THR B O 1
ATOM 2075 N N . ALA B 1 53 ? 2.805 -7.935 -8.712 1.000 21.987 47 ALA B N 1
ATOM 2076 C CA . ALA B 1 53 ? 1.879 -7.926 -9.830 1.000 22.098 47 ALA B CA 1
ATOM 2077 C C . ALA B 1 53 ? 1.734 -9.328 -10.414 1.000 22.041 47 ALA B C 1
ATOM 2078 O O . ALA B 1 53 ? 0.619 -9.815 -10.600 1.000 21.932 47 ALA B O 1
ATOM 2080 N N . LEU B 1 54 ? 2.866 -9.970 -10.701 1.000 21.468 48 LEU B N 1
ATOM 2081 C CA . LEU B 1 54 ? 2.867 -11.267 -11.369 1.000 23.345 48 LEU B CA 1
ATOM 2082 C C . LEU B 1 54 ? 2.211 -12.327 -10.490 1.000 23.071 48 LEU B C 1
ATOM 2083 O O . LEU B 1 54 ? 1.505 -13.187 -11.011 1.000 23.590 48 LEU B O 1
ATOM 2088 N N . ASN B 1 55 ? 2.436 -12.260 -9.171 1.000 23.457 49 ASN B N 1
ATOM 2089 C CA . ASN B 1 55 ? 1.825 -13.192 -8.236 1.000 21.970 49 ASN B CA 1
ATOM 2090 C C . ASN B 1 55 ? 0.312 -13.045 -8.263 1.000 22.130 49 ASN B C 1
ATOM 2091 O O . ASN B 1 55 ? -0.424 -14.029 -8.146 1.000 21.375 49 ASN B O 1
ATOM 2096 N N . LEU B 1 56 ? -0.167 -11.801 -8.387 1.000 21.568 50 LEU B N 1
ATOM 2097 C CA . LEU B 1 56 ? -1.601 -11.581 -8.481 1.000 18.981 50 LEU B CA 1
ATOM 2098 C C . LEU B 1 56 ? -2.165 -12.182 -9.767 1.000 18.372 50 LEU B C 1
ATOM 2099 O O . LEU B 1 56 ? -3.332 -12.594 -9.789 1.000 17.436 50 LEU B O 1
ATOM 2104 N N . LEU B 1 57 ? -1.378 -12.178 -10.847 1.000 17.574 51 LEU B N 1
ATOM 2105 C CA . LEU B 1 57 ? -1.860 -12.706 -12.121 1.000 20.465 51 LEU B CA 1
ATOM 2106 C C . LEU B 1 57 ? -2.017 -14.224 -12.060 1.000 20.938 51 LEU B C 1
ATOM 2107 O O . LEU B 1 57 ? -2.806 -14.792 -12.811 1.000 23.195 51 LEU B O 1
ATOM 2112 N N . PHE B 1 58 ? -1.220 -14.887 -11.233 1.000 21.226 52 PHE B N 1
ATOM 2113 C CA . PHE B 1 58 ? -1.373 -16.323 -11.044 1.000 24.308 52 PHE B CA 1
ATOM 2114 C C . PHE B 1 58 ? -2.645 -16.634 -10.269 1.000 25.021 52 PHE B C 1
ATOM 2115 O O . PHE B 1 58 ? -3.299 -17.627 -10.570 1.000 29.569 52 PHE B O 1
ATOM 2123 N N . ARG B 1 59 ? -3.003 -15.780 -9.300 1.000 28.333 53 ARG B N 1
ATOM 2124 C CA . ARG B 1 59 ? -3.962 -16.143 -8.260 1.000 30.671 53 ARG B CA 1
ATOM 2125 C C . ARG B 1 59 ? -5.377 -15.696 -8.656 1.000 30.650 53 ARG B C 1
ATOM 2126 O O . ARG B 1 59 ? -6.353 -16.382 -8.388 1.000 33.146 53 ARG B O 1
ATOM 2134 N N . TYR B 1 60 ? -5.525 -14.576 -9.350 1.000 26.738 54 TYR B N 1
ATOM 2135 C CA . TYR B 1 60 ? -6.844 -13.984 -9.489 1.000 24.636 54 TYR B CA 1
ATOM 2136 C C . TYR B 1 60 ? -7.255 -13.876 -10.953 1.000 23.823 54 TYR B C 1
ATOM 2137 O O . TYR B 1 60 ? -7.539 -12.775 -11.415 1.000 22.913 54 TYR B O 1
ATOM 2146 N N . VAL B 1 61 ? -7.328 -15.032 -11.641 1.000 23.925 55 VAL B N 1
ATOM 2147 C CA . VAL B 1 61 ? -7.594 -15.102 -13.074 1.000 25.033 55 VAL B CA 1
ATOM 2148 C C . VAL B 1 61 ? -9.043 -14.733 -13.409 1.000 25.820 55 VAL B C 1
ATOM 2149 O O . VAL B 1 61 ? -9.334 -14.410 -14.553 1.000 25.448 55 VAL B O 1
ATOM 2153 N N . GLU B 1 62 ? -9.933 -14.689 -12.414 1.000 27.178 56 GLU B N 1
ATOM 2154 C CA . GLU B 1 62 ? -11.311 -14.315 -12.666 1.000 29.053 56 GLU B CA 1
ATOM 2155 C C . GLU B 1 62 ? -11.449 -12.799 -12.634 1.000 30.886 56 GLU B C 1
ATOM 2156 O O . GLU B 1 62 ? -12.485 -12.281 -13.058 1.000 29.206 56 GLU B O 1
ATOM 2162 N N . ARG B 1 63 ? -10.413 -12.093 -12.138 1.000 27.159 57 ARG B N 1
ATOM 2163 C CA . ARG B 1 63 ? -10.446 -10.637 -12.064 1.000 26.675 57 ARG B CA 1
ATOM 2164 C C . ARG B 1 63 ? -9.910 -10.049 -13.380 1.000 25.507 57 ARG B C 1
ATOM 2165 O O . ARG B 1 63 ? -8.707 -9.818 -13.521 1.000 25.948 57 ARG B O 1
ATOM 2173 N N . LYS B 1 64 ? -10.811 -9.820 -14.344 1.000 26.231 58 LYS B N 1
ATOM 2174 C CA . LYS B 1 64 ? -10.455 -9.444 -15.705 1.000 28.382 58 LYS B CA 1
ATOM 2175 C C . LYS B 1 64 ? -9.592 -8.185 -15.750 1.000 25.273 58 LYS B C 1
ATOM 2176 O O . LYS B 1 64 ? -8.560 -8.121 -16.426 1.000 26.259 58 LYS B O 1
ATOM 2182 N N . GLU B 1 65 ? -10.044 -7.152 -15.048 1.000 27.521 59 GLU B N 1
ATOM 2183 C CA . GLU B 1 65 ? -9.421 -5.840 -15.120 1.000 27.552 59 GLU B CA 1
ATOM 2184 C C . GLU B 1 65 ? -8.044 -5.906 -14.459 1.000 26.337 59 GLU B C 1
ATOM 2185 O O . GLU B 1 65 ? -7.112 -5.217 -14.889 1.000 24.647 59 GLU B O 1
ATOM 2191 N N . LEU B 1 66 ? -7.907 -6.797 -13.465 1.000 24.071 60 LEU B N 1
ATOM 2192 C CA . LEU B 1 66 ? -6.652 -6.978 -12.763 1.000 22.805 60 LEU B CA 1
ATOM 2193 C C . LEU B 1 66 ? -5.636 -7.598 -13.716 1.000 22.692 60 LEU B C 1
ATOM 2194 O O . LEU B 1 66 ? -4.502 -7.151 -13.718 1.000 22.423 60 LEU B O 1
ATOM 2199 N N . LEU B 1 67 ? -6.053 -8.574 -14.551 1.000 21.483 61 LEU B N 1
ATOM 2200 C CA . LEU B 1 67 ? -5.130 -9.248 -15.454 1.000 22.618 61 LEU B CA 1
ATOM 2201 C C . LEU B 1 67 ? -4.545 -8.264 -16.455 1.000 24.900 61 LEU B C 1
ATOM 2202 O O . LEU B 1 67 ? -3.327 -8.223 -16.620 1.000 27.946 61 LEU B O 1
ATOM 2207 N N . THR B 1 68 ? -5.408 -7.493 -17.113 1.000 23.383 62 THR B N 1
ATOM 2208 C CA . THR B 1 68 ? -4.963 -6.485 -18.072 1.000 26.749 62 THR B CA 1
ATOM 2209 C C . THR B 1 68 ? -4.002 -5.478 -17.434 1.000 26.603 62 THR B C 1
ATOM 2210 O O . THR B 1 68 ? -2.884 -5.274 -17.922 1.000 26.539 62 THR B O 1
ATOM 2214 N N . ASN B 1 69 ? -4.449 -4.870 -16.330 1.000 26.365 63 ASN B N 1
ATOM 2215 C CA . ASN B 1 69 ? -3.818 -3.702 -15.746 1.000 26.519 63 ASN B CA 1
ATOM 2216 C C . ASN B 1 69 ? -2.461 -4.070 -15.135 1.000 26.596 63 ASN B C 1
ATOM 2217 O O . ASN B 1 69 ? -1.459 -3.378 -15.359 1.000 22.869 63 ASN B O 1
ATOM 2222 N N . LEU B 1 70 ? -2.401 -5.202 -14.405 1.000 22.591 64 LEU B N 1
ATOM 2223 C CA . LEU B 1 70 ? -1.185 -5.560 -13.678 1.000 21.659 64 LEU B CA 1
ATOM 2224 C C . LEU B 1 70 ? -0.180 -6.306 -14.550 1.000 20.374 64 LEU B C 1
ATOM 2225 O O . LEU B 1 70 ? 0.988 -6.296 -14.216 1.000 19.530 64 LEU B O 1
ATOM 2230 N N . SER B 1 71 ? -0.614 -6.968 -15.632 1.000 22.577 65 SER B N 1
ATOM 2231 C CA . SER B 1 71 ? 0.337 -7.526 -16.580 1.000 23.240 65 SER B CA 1
ATOM 2232 C C . SER B 1 71 ? 1.167 -6.404 -17.210 1.000 23.342 65 SER B C 1
ATOM 2233 O O . SER B 1 71 ? 2.383 -6.517 -17.302 1.000 25.101 65 SER B O 1
ATOM 2236 N N . GLN B 1 72 ? 0.508 -5.324 -17.631 1.000 22.487 66 GLN B N 1
ATOM 2237 C CA . GLN B 1 72 ? 1.174 -4.144 -18.155 1.000 24.292 66 GLN B CA 1
ATOM 2238 C C . GLN B 1 72 ? 2.054 -3.479 -17.090 1.000 22.647 66 GLN B C 1
ATOM 2239 O O . GLN B 1 72 ? 3.180 -3.098 -17.371 1.000 21.408 66 GLN B O 1
ATOM 2245 N N . LEU B 1 73 ? 1.566 -3.361 -15.854 1.000 21.438 67 LEU B N 1
ATOM 2246 C CA . LEU B 1 73 ? 2.344 -2.763 -14.779 1.000 21.824 67 LEU B CA 1
ATOM 2247 C C . LEU B 1 73 ? 3.617 -3.581 -14.507 1.000 20.177 67 LEU B C 1
ATOM 2248 O O . LEU B 1 73 ? 4.689 -3.013 -14.403 1.000 19.085 67 LEU B O 1
ATOM 2253 N N . ALA B 1 74 ? 3.509 -4.918 -14.428 1.000 21.106 68 ALA B N 1
ATOM 2254 C CA . ALA B 1 74 ? 4.643 -5.823 -14.296 1.000 20.485 68 ALA B CA 1
ATOM 2255 C C . ALA B 1 74 ? 5.693 -5.536 -15.366 1.000 19.905 68 ALA B C 1
ATOM 2256 O O . ALA B 1 74 ? 6.877 -5.405 -15.064 1.000 17.877 68 ALA B O 1
ATOM 2258 N N . ARG B 1 75 ? 5.256 -5.424 -16.619 1.000 19.983 69 ARG B N 1
ATOM 2259 C CA . ARG B 1 75 ? 6.183 -5.138 -17.702 1.000 19.403 69 ARG B CA 1
ATOM 2260 C C . ARG B 1 75 ? 6.866 -3.794 -17.461 1.000 17.720 69 ARG B C 1
ATOM 2261 O O . ARG B 1 75 ? 8.043 -3.639 -17.781 1.000 16.250 69 ARG B O 1
ATOM 2269 N N . GLU B 1 76 ? 6.143 -2.807 -16.921 1.000 17.924 70 GLU B N 1
ATOM 2270 C CA . GLU B 1 76 ? 6.747 -1.488 -16.743 1.000 20.744 70 GLU B CA 1
ATOM 2271 C C . GLU B 1 76 ? 7.784 -1.512 -15.615 1.000 20.156 70 GLU B C 1
ATOM 2272 O O . GLU B 1 76 ? 8.787 -0.806 -15.668 1.000 21.522 70 GLU B O 1
ATOM 2278 N N . GLU B 1 77 ? 7.532 -2.304 -14.574 1.000 18.755 71 GLU B N 1
ATOM 2279 C CA . GLU B 1 77 ? 8.467 -2.396 -13.467 1.000 18.291 71 GLU B CA 1
ATOM 2280 C C . GLU B 1 77 ? 9.779 -3.030 -13.924 1.000 18.628 71 GLU B C 1
ATOM 2281 O O . GLU B 1 77 ? 10.854 -2.610 -13.474 1.000 18.968 71 GLU B O 1
ATOM 2287 N N . LEU B 1 78 ? 9.682 -4.057 -14.794 1.000 20.558 72 LEU B N 1
ATOM 2288 C CA . LEU B 1 78 ? 10.845 -4.748 -15.335 1.000 20.676 72 LEU B CA 1
ATOM 2289 C C . LEU B 1 78 ? 11.692 -3.806 -16.184 1.000 20.439 72 LEU B C 1
ATOM 2290 O O . LEU B 1 78 ? 12.926 -3.853 -16.142 1.000 19.275 72 LEU B O 1
ATOM 2295 N N . LEU B 1 79 ? 11.032 -2.995 -17.011 1.000 20.389 73 LEU B N 1
ATOM 2296 C CA . LEU B 1 79 ? 11.733 -1.941 -17.724 1.000 23.071 73 LEU B CA 1
ATOM 2297 C C . LEU B 1 79 ? 12.435 -1.032 -16.712 1.000 22.445 73 LEU B C 1
ATOM 2298 O O . LEU B 1 79 ? 13.566 -0.604 -16.927 1.000 21.725 73 LEU B O 1
ATOM 2303 N N . HIS B 1 80 ? 11.762 -0.718 -15.600 1.000 21.805 74 HIS B N 1
ATOM 2304 C CA . HIS B 1 80 ? 12.367 0.130 -14.583 1.000 21.646 74 HIS B CA 1
ATOM 2305 C C . HIS B 1 80 ? 13.623 -0.528 -14.022 1.000 20.820 74 HIS B C 1
ATOM 2306 O O . HIS B 1 80 ? 14.657 0.107 -13.916 1.000 19.892 74 HIS B O 1
ATOM 2313 N N . PHE B 1 81 ? 13.537 -1.828 -13.713 1.000 21.050 75 PHE B N 1
ATOM 2314 C CA . PHE B 1 81 ? 14.683 -2.583 -13.246 1.000 21.504 75 PHE B CA 1
ATOM 2315 C C . PHE B 1 81 ? 15.857 -2.448 -14.223 1.000 22.446 75 PHE B C 1
ATOM 2316 O O . PHE B 1 81 ? 16.968 -2.134 -13.797 1.000 23.529 75 PHE B O 1
ATOM 2324 N N . GLU B 1 82 ? 15.619 -2.709 -15.512 1.000 21.823 76 GLU B N 1
ATOM 2325 C CA . GLU B 1 82 ? 16.627 -2.610 -16.562 1.000 22.396 76 GLU B CA 1
ATOM 2326 C C . GLU B 1 82 ? 17.226 -1.207 -16.640 1.000 22.980 76 GLU B C 1
ATOM 2327 O O . GLU B 1 82 ? 18.413 -1.058 -16.878 1.000 21.580 76 GLU B O 1
ATOM 2333 N N . GLN B 1 83 ? 16.398 -0.175 -16.465 1.000 24.507 77 GLN B N 1
ATOM 2334 C CA . GLN B 1 83 ? 16.863 1.202 -16.499 1.000 22.631 77 GLN B CA 1
ATOM 2335 C C . GLN B 1 83 ? 17.835 1.473 -15.355 1.000 23.532 77 GLN B C 1
ATOM 2336 O O . GLN B 1 83 ? 18.864 2.114 -15.560 1.000 25.080 77 GLN B O 1
ATOM 2342 N N . VAL B 1 84 ? 17.481 1.041 -14.140 1.000 21.993 78 VAL B N 1
ATOM 2343 C CA . VAL B 1 84 ? 18.328 1.283 -12.987 1.000 22.870 78 VAL B CA 1
ATOM 2344 C C . VAL B 1 84 ? 19.642 0.529 -13.182 1.000 23.422 78 VAL B C 1
ATOM 2345 O O . VAL B 1 84 ? 20.703 1.081 -12.903 1.000 23.810 78 VAL B O 1
ATOM 2349 N N . CYS B 1 85 ? 19.588 -0.717 -13.690 1.000 23.883 79 CYS B N 1
ATOM 2350 C CA . CYS B 1 85 ? 20.809 -1.481 -13.900 1.000 23.079 79 CYS B CA 1
ATOM 2351 C C . CYS B 1 85 ? 21.721 -0.743 -14.879 1.000 24.561 79 CYS B C 1
ATOM 2352 O O . CYS B 1 85 ? 22.936 -0.724 -14.692 1.000 20.130 79 CYS B O 1
ATOM 2355 N N . GLU B 1 86 ? 21.135 -0.149 -15.932 1.000 25.421 80 GLU B N 1
ATOM 2356 C CA . GLU B 1 86 ? 21.927 0.541 -16.928 1.000 27.920 80 GLU B CA 1
ATOM 2357 C C . GLU B 1 86 ? 22.532 1.797 -16.324 1.000 26.326 80 GLU B C 1
ATOM 2358 O O . GLU B 1 86 ? 23.666 2.141 -16.657 1.000 29.096 80 GLU B O 1
ATOM 2364 N N . TYR B 1 87 ? 21.784 2.486 -15.458 1.000 25.765 81 TYR B N 1
ATOM 2365 C CA . TYR B 1 87 ? 22.333 3.661 -14.796 1.000 27.986 81 TYR B CA 1
ATOM 2366 C C . TYR B 1 87 ? 23.515 3.263 -13.909 1.000 29.286 81 TYR B C 1
ATOM 2367 O O . TYR B 1 87 ? 24.522 3.973 -13.861 1.000 29.055 81 TYR B O 1
ATOM 2376 N N . MET B 1 88 ? 23.391 2.113 -13.237 1.000 28.416 82 MET B N 1
ATOM 2377 C CA . MET B 1 88 ? 24.450 1.572 -12.394 1.000 29.516 82 MET B CA 1
ATOM 2378 C C . MET B 1 88 ? 25.680 1.260 -13.245 1.000 30.965 82 MET B C 1
ATOM 2379 O O . MET B 1 88 ? 26.813 1.519 -12.816 1.000 27.464 82 MET B O 1
ATOM 2384 N N . GLU B 1 89 ? 25.439 0.696 -14.443 1.000 31.164 83 GLU B N 1
ATOM 2385 C CA . GLU B 1 89 ? 26.498 0.252 -15.342 1.000 34.083 83 GLU B CA 1
ATOM 2386 C C . GLU B 1 89 ? 27.265 1.461 -15.869 1.000 33.095 83 GLU B C 1
ATOM 2387 O O . GLU B 1 89 ? 28.490 1.459 -15.849 1.000 30.317 83 GLU B O 1
ATOM 2393 N N . ASN B 1 90 ? 26.531 2.484 -16.327 1.000 31.189 84 ASN B N 1
ATOM 2394 C CA . ASN B 1 90 ? 27.125 3.756 -16.718 1.000 31.704 84 ASN B CA 1
ATOM 2395 C C . ASN B 1 90 ? 27.975 4.343 -15.594 1.000 30.766 84 ASN B C 1
ATOM 2396 O O . ASN B 1 90 ? 29.017 4.909 -15.862 1.000 26.162 84 ASN B O 1
ATOM 2401 N N . MET B 1 91 ? 27.520 4.259 -14.342 1.000 32.390 85 MET B N 1
ATOM 2402 C CA . MET B 1 91 ? 28.232 4.928 -13.264 1.000 32.324 85 MET B CA 1
ATOM 2403 C C . MET B 1 91 ? 29.239 3.989 -12.589 1.000 31.197 85 MET B C 1
ATOM 2404 O O . MET B 1 91 ? 29.882 4.366 -11.626 1.000 28.612 85 MET B O 1
ATOM 2409 N N . GLY B 1 92 ? 29.433 2.777 -13.120 1.000 34.913 86 GLY B N 1
ATOM 2410 C CA . GLY B 1 92 ? 30.416 1.853 -12.581 1.000 32.311 86 GLY B CA 1
ATOM 2411 C C . GLY B 1 92 ? 30.035 1.299 -11.208 1.000 32.647 86 GLY B C 1
ATOM 2412 O O . GLY B 1 92 ? 30.910 0.799 -10.506 1.000 34.731 86 GLY B O 1
ATOM 2413 N N . ILE B 1 93 ? 28.741 1.343 -10.840 1.000 30.505 87 ILE B N 1
ATOM 2414 C CA . ILE B 1 93 ? 28.287 0.856 -9.542 1.000 29.571 87 ILE B CA 1
ATOM 2415 C C . ILE B 1 93 ? 28.019 -0.645 -9.591 1.000 30.211 87 ILE B C 1
ATOM 2416 O O . ILE B 1 93 ? 27.112 -1.094 -10.285 1.000 30.307 87 ILE B O 1
ATOM 2421 N N . PRO B 1 94 ? 28.719 -1.457 -8.767 1.000 31.476 88 PRO B N 1
ATOM 2422 C CA . PRO B 1 94 ? 28.521 -2.905 -8.790 1.000 27.053 88 PRO B CA 1
ATOM 2423 C C . PRO B 1 94 ? 27.187 -3.289 -8.160 1.000 25.036 88 PRO B C 1
ATOM 2424 O O . PRO B 1 94 ? 26.695 -2.637 -7.239 1.000 23.010 88 PRO B O 1
ATOM 2428 N N . TYR B 1 95 ? 26.635 -4.397 -8.634 1.000 23.276 89 TYR B N 1
ATOM 2429 C CA . TYR B 1 95 ? 25.389 -4.892 -8.084 1.000 24.404 89 TYR B CA 1
ATOM 2430 C C . TYR B 1 95 ? 25.696 -5.716 -6.831 1.000 24.139 89 TYR B C 1
ATOM 2431 O O . TYR B 1 95 ? 25.815 -6.939 -6.879 1.000 22.835 89 TYR B O 1
ATOM 2440 N N . LYS B 1 96 ? 25.826 -5.002 -5.707 1.000 23.583 90 LYS B N 1
ATOM 2441 C CA . LYS B 1 96 ? 26.137 -5.585 -4.414 1.000 24.176 90 LYS B CA 1
ATOM 2442 C C . LYS B 1 96 ? 24.885 -6.216 -3.816 1.000 26.821 90 LYS B C 1
ATOM 2443 O O . LYS B 1 96 ? 23.776 -5.908 -4.263 1.000 22.919 90 LYS B O 1
ATOM 2449 N N . HIS B 1 97 ? 25.085 -7.090 -2.805 1.000 27.990 91 HIS B N 1
ATOM 2450 C CA . HIS B 1 97 ? 23.999 -7.782 -2.126 1.000 29.003 91 HIS B CA 1
ATOM 2451 C C . HIS B 1 97 ? 23.439 -6.895 -1.009 1.000 25.869 91 HIS B C 1
ATOM 2452 O O . HIS B 1 97 ? 24.089 -6.679 0.007 1.000 24.520 91 HIS B O 1
ATOM 2459 N N . VAL B 1 98 ? 22.233 -6.345 -1.213 1.000 23.291 92 VAL B N 1
ATOM 2460 C CA . VAL B 1 98 ? 21.620 -5.443 -0.241 1.000 23.033 92 VAL B CA 1
ATOM 2461 C C . VAL B 1 98 ? 20.306 -6.074 0.217 1.000 23.798 92 VAL B C 1
ATOM 2462 O O . VAL B 1 98 ? 19.332 -6.088 -0.544 1.000 21.062 92 VAL B O 1
ATOM 2466 N N . PRO B 1 99 ? 20.228 -6.650 1.446 1.000 26.222 93 PRO B N 1
ATOM 2467 C CA . PRO B 1 99 ? 18.985 -7.259 1.924 1.000 26.935 93 PRO B CA 1
ATOM 2468 C C . PRO B 1 99 ? 17.844 -6.243 1.929 1.000 26.961 93 PRO B C 1
ATOM 2469 O O . PRO B 1 99 ? 18.079 -5.038 2.041 1.000 24.131 93 PRO B O 1
ATOM 2473 N N . SER B 1 100 ? 16.602 -6.728 1.772 1.000 27.453 94 SER B N 1
ATOM 2474 C CA . SER B 1 100 ? 15.474 -5.814 1.663 1.000 28.151 94 SER B CA 1
ATOM 2475 C C . SER B 1 100 ? 15.214 -5.119 2.997 1.000 27.591 94 SER B C 1
ATOM 2476 O O . SER B 1 100 ? 15.522 -5.665 4.058 1.000 27.847 94 SER B O 1
ATOM 2479 N N . SER B 1 101 ? 14.611 -3.923 2.923 1.000 28.128 95 SER B N 1
ATOM 2480 C CA . SER B 1 101 ? 14.137 -3.198 4.088 1.000 26.936 95 SER B CA 1
ATOM 2481 C C . SER B 1 101 ? 12.991 -3.940 4.754 1.000 25.840 95 SER B C 1
ATOM 2482 O O . SER B 1 101 ? 12.439 -4.873 4.199 1.000 23.950 95 SER B O 1
ATOM 2485 N N . ARG B 1 102 ? 12.623 -3.462 5.943 1.000 28.524 96 ARG B N 1
ATOM 2486 C CA . ARG B 1 102 ? 11.489 -3.956 6.707 1.000 26.055 96 ARG B CA 1
ATOM 2487 C C . ARG B 1 102 ? 10.149 -3.543 6.086 1.000 24.842 96 ARG B C 1
ATOM 2488 O O . ARG B 1 102 ? 9.103 -4.041 6.470 1.000 26.952 96 ARG B O 1
ATOM 2496 N N . TYR B 1 103 ? 10.161 -2.598 5.153 1.000 23.974 97 TYR B N 1
ATOM 2497 C CA . TYR B 1 103 ? 8.959 -1.902 4.732 1.000 23.514 97 TYR B CA 1
ATOM 2498 C C . TYR B 1 103 ? 7.912 -2.832 4.127 1.000 24.342 97 TYR B C 1
ATOM 2499 O O . TYR B 1 103 ? 6.810 -2.940 4.661 1.000 24.642 97 TYR B O 1
ATOM 2508 N N . ALA B 1 104 ? 8.210 -3.435 2.970 1.000 23.875 98 ALA B N 1
ATOM 2509 C CA . ALA B 1 104 ? 7.201 -4.188 2.243 1.000 24.391 98 ALA B CA 1
ATOM 2510 C C . ALA B 1 104 ? 6.817 -5.436 3.024 1.000 29.099 98 ALA B C 1
ATOM 2511 O O . ALA B 1 104 ? 5.648 -5.816 3.089 1.000 28.513 98 ALA B O 1
ATOM 2513 N N . SER B 1 105 ? 7.817 -6.056 3.644 1.000 30.887 99 SER B N 1
ATOM 2514 C CA . SER B 1 105 ? 7.621 -7.299 4.372 1.000 30.791 99 SER B CA 1
ATOM 2515 C C . SER B 1 105 ? 6.761 -7.063 5.611 1.000 30.437 99 SER B C 1
ATOM 2516 O O . SER B 1 105 ? 5.996 -7.939 6.008 1.000 31.980 99 SER B O 1
ATOM 2519 N N . SER B 1 106 ? 6.850 -5.886 6.235 1.000 28.054 100 SER B N 1
ATOM 2520 C CA . SER B 1 106 ? 5.996 -5.657 7.385 1.000 30.093 100 SER B CA 1
ATOM 2521 C C . SER B 1 106 ? 4.601 -5.201 6.934 1.000 27.581 100 SER B C 1
ATOM 2522 O O . SER B 1 106 ? 3.593 -5.479 7.595 1.000 23.723 100 SER B O 1
ATOM 2525 N N . LEU B 1 107 ? 4.487 -4.615 5.740 1.000 25.099 101 LEU B N 1
ATOM 2526 C CA . LEU B 1 107 ? 3.154 -4.317 5.225 1.000 24.851 101 LEU B CA 1
ATOM 2527 C C . LEU B 1 107 ? 2.432 -5.613 4.853 1.000 25.098 101 LEU B C 1
ATOM 2528 O O . LEU B 1 107 ? 1.233 -5.738 5.073 1.000 25.843 101 LEU B O 1
ATOM 2533 N N . ARG B 1 108 ? 3.152 -6.592 4.302 1.000 26.508 102 ARG B N 1
ATOM 2534 C CA . ARG B 1 108 ? 2.532 -7.839 3.868 1.000 31.901 102 ARG B CA 1
ATOM 2535 C C . ARG B 1 108 ? 1.967 -8.616 5.055 1.000 32.125 102 ARG B C 1
ATOM 2536 O O . ARG B 1 108 ? 1.107 -9.459 4.852 1.000 31.614 102 ARG B O 1
ATOM 2544 N N . LYS B 1 109 ? 2.444 -8.309 6.269 1.000 37.205 103 LYS B N 1
ATOM 2545 C CA . LYS B 1 109 ? 1.977 -8.913 7.511 1.000 42.222 103 LYS B CA 1
ATOM 2546 C C . LYS B 1 109 ? 0.569 -8.456 7.888 1.000 38.076 103 LYS B C 1
ATOM 2547 O O . LYS B 1 109 ? -0.040 -9.048 8.766 1.000 43.665 103 LYS B O 1
ATOM 2553 N N . GLN B 1 110 ? 0.083 -7.364 7.291 1.000 33.777 104 GLN B N 1
ATOM 2554 C CA . GLN B 1 110 ? -1.248 -6.855 7.569 1.000 30.107 104 GLN B CA 1
ATOM 2555 C C . GLN B 1 110 ? -2.287 -7.481 6.634 1.000 28.356 104 GLN B C 1
ATOM 2556 O O . GLN B 1 110 ? -3.476 -7.245 6.815 1.000 28.497 104 GLN B O 1
ATOM 2562 N N . VAL B 1 111 ? -1.865 -8.260 5.620 1.000 26.249 105 VAL B N 1
ATOM 2563 C CA . VAL B 1 111 ? -2.815 -8.840 4.679 1.000 21.559 105 VAL B CA 1
ATOM 2564 C C . VAL B 1 111 ? -3.621 -9.883 5.443 1.000 21.282 105 VAL B C 1
ATOM 2565 O O . VAL B 1 111 ? -3.030 -10.747 6.084 1.000 24.657 105 VAL B O 1
ATOM 2569 N N . ARG B 1 112 ? -4.956 -9.774 5.393 1.000 20.879 106 ARG B N 1
ATOM 2570 C CA . ARG B 1 112 ? -5.845 -10.719 6.035 1.000 19.361 106 ARG B CA 1
ATOM 2571 C C . ARG B 1 112 ? -6.019 -11.945 5.146 1.000 20.828 106 ARG B C 1
ATOM 2572 O O . ARG B 1 112 ? -5.849 -11.902 3.930 1.000 23.359 106 ARG B O 1
ATOM 2580 N N . ASN B 1 113 ? -6.415 -13.046 5.769 1.000 20.630 107 ASN B N 1
ATOM 2581 C CA . ASN B 1 113 ? -6.498 -14.335 5.104 1.000 21.291 107 ASN B CA 1
ATOM 2582 C C . ASN B 1 113 ? -7.786 -14.482 4.290 1.000 20.673 107 ASN B C 1
ATOM 2583 O O . ASN B 1 113 ? -7.768 -15.013 3.178 1.000 18.628 107 ASN B O 1
ATOM 2588 N N . GLU B 1 114 ? -8.904 -13.994 4.844 1.000 22.573 108 GLU B N 1
ATOM 2589 C CA . GLU B 1 114 ? -10.231 -14.233 4.287 1.000 21.944 108 GLU B CA 1
ATOM 2590 C C . GLU B 1 114 ? -10.416 -13.465 2.976 1.000 21.117 108 GLU B C 1
ATOM 2591 O O . GLU B 1 114 ? -10.187 -12.254 2.905 1.000 17.944 108 GLU B O 1
ATOM 2597 N N . GLU B 1 115 ? -10.891 -14.173 1.941 1.000 22.617 109 GLU B N 1
ATOM 2598 C CA . GLU B 1 115 ? -11.215 -13.529 0.673 1.000 24.211 109 GLU B CA 1
ATOM 2599 C C . GLU B 1 115 ? -12.609 -12.911 0.772 1.000 25.305 109 GLU B C 1
ATOM 2600 O O . GLU B 1 115 ? -13.461 -13.408 1.516 1.000 24.903 109 GLU B O 1
ATOM 2606 N N . PRO B 1 116 ? -12.906 -11.804 0.048 1.000 23.004 110 PRO B N 1
ATOM 2607 C CA . PRO B 1 116 ? -11.944 -11.116 -0.815 1.000 22.318 110 PRO B CA 1
ATOM 2608 C C . PRO B 1 116 ? -11.068 -10.047 -0.152 1.000 22.358 110 PRO B C 1
ATOM 2609 O O . PRO B 1 116 ? -10.459 -9.231 -0.845 1.000 20.686 110 PRO B O 1
ATOM 2613 N N . TYR B 1 117 ? -10.989 -10.072 1.187 1.000 20.448 111 TYR B N 1
ATOM 2614 C CA . TYR B 1 117 ? -10.268 -9.056 1.944 1.000 20.986 111 TYR B CA 1
ATOM 2615 C C . TYR B 1 117 ? -8.766 -9.207 1.709 1.000 19.997 111 TYR B C 1
ATOM 2616 O O . TYR B 1 117 ? -8.032 -8.217 1.700 1.000 17.427 111 TYR B O 1
ATOM 2625 N N . ARG B 1 118 ? -8.306 -10.452 1.513 1.000 20.098 112 ARG B N 1
ATOM 2626 C CA . ARG B 1 118 ? -6.911 -10.695 1.184 1.000 21.802 112 ARG B CA 1
ATOM 2627 C C . ARG B 1 118 ? -6.523 -9.920 -0.079 1.000 20.174 112 ARG B C 1
ATOM 2628 O O . ARG B 1 118 ? -5.527 -9.216 -0.060 1.000 21.623 112 ARG B O 1
ATOM 2636 N N . LEU B 1 119 ? -7.289 -10.082 -1.168 1.000 20.617 113 LEU B N 1
ATOM 2637 C CA . LEU B 1 119 ? -7.041 -9.414 -2.444 1.000 21.232 113 LEU B CA 1
ATOM 2638 C C . LEU B 1 119 ? -7.019 -7.892 -2.259 1.000 21.876 113 LEU B C 1
ATOM 2639 O O . LEU B 1 119 ? -6.091 -7.233 -2.728 1.000 21.997 113 LEU B O 1
ATOM 2644 N N . VAL B 1 120 ? -8.050 -7.353 -1.593 1.000 21.661 114 VAL B N 1
ATOM 2645 C CA . VAL B 1 120 ? -8.216 -5.915 -1.379 1.000 20.922 114 VAL B CA 1
ATOM 2646 C C . VAL B 1 120 ? -7.037 -5.358 -0.586 1.000 20.429 114 VAL B C 1
ATOM 2647 O O . VAL B 1 120 ? -6.542 -4.265 -0.866 1.000 19.607 114 VAL B O 1
ATOM 2651 N N . ASP B 1 121 ? -6.612 -6.107 0.434 1.000 19.512 115 ASP B N 1
ATOM 2652 C CA . ASP B 1 121 ? -5.484 -5.698 1.254 1.000 19.059 115 ASP B CA 1
ATOM 2653 C C . ASP B 1 121 ? -4.215 -5.618 0.412 1.000 18.316 115 ASP B C 1
ATOM 2654 O O . ASP B 1 121 ? -3.452 -4.652 0.509 1.000 18.742 115 ASP B O 1
ATOM 2659 N N . ILE B 1 122 ? -3.944 -6.659 -0.378 1.000 16.833 116 ILE B N 1
ATOM 2660 C CA . ILE B 1 122 ? -2.743 -6.633 -1.194 1.000 17.744 116 ILE B CA 1
ATOM 2661 C C . ILE B 1 122 ? -2.798 -5.418 -2.122 1.000 18.739 116 ILE B C 1
ATOM 2662 O O . ILE B 1 122 ? -1.794 -4.737 -2.327 1.000 20.356 116 ILE B O 1
ATOM 2667 N N . LEU B 1 123 ? -3.967 -5.144 -2.711 1.000 18.341 117 LEU B N 1
ATOM 2668 C CA . LEU B 1 123 ? -4.085 -4.045 -3.654 1.000 18.750 117 LEU B CA 1
ATOM 2669 C C . LEU B 1 123 ? -3.925 -2.698 -2.940 1.000 18.368 117 LEU B C 1
ATOM 2670 O O . LEU B 1 123 ? -3.305 -1.793 -3.479 1.000 21.205 117 LEU B O 1
ATOM 2675 N N . ILE B 1 124 ? -4.504 -2.546 -1.749 1.000 18.641 118 ILE B N 1
ATOM 2676 C CA . ILE B 1 124 ? -4.350 -1.311 -0.988 1.000 19.502 118 ILE B CA 1
ATOM 2677 C C . ILE B 1 124 ? -2.880 -1.080 -0.652 1.000 20.468 118 ILE B C 1
ATOM 2678 O O . ILE B 1 124 ? -2.376 0.033 -0.771 1.000 20.660 118 ILE B O 1
ATOM 2683 N N . ILE B 1 125 ? -2.209 -2.140 -0.198 1.000 20.989 119 ILE B N 1
ATOM 2684 C CA . ILE B 1 125 ? -0.786 -2.101 0.090 1.000 21.408 119 ILE B CA 1
ATOM 2685 C C . ILE B 1 125 ? 0.009 -1.711 -1.156 1.000 20.253 119 ILE B C 1
ATOM 2686 O O . ILE B 1 125 ? 0.918 -0.905 -1.049 1.000 17.597 119 ILE B O 1
ATOM 2691 N N . GLY B 1 126 ? -0.356 -2.248 -2.334 1.000 20.272 120 GLY B N 1
ATOM 2692 C CA . GLY B 1 126 ? 0.248 -1.827 -3.593 1.000 18.156 120 GLY B CA 1
ATOM 2693 C C . GLY B 1 126 ? 0.157 -0.316 -3.795 1.000 18.077 120 GLY B C 1
ATOM 2694 O O . GLY B 1 126 ? 1.112 0.328 -4.211 1.000 18.480 120 GLY B O 1
ATOM 2695 N N . ALA B 1 127 ? -1.018 0.245 -3.528 1.000 20.136 121 ALA B N 1
ATOM 2696 C CA . ALA B 1 127 ? -1.268 1.661 -3.761 1.000 20.665 121 ALA B CA 1
ATOM 2697 C C . ALA B 1 127 ? -0.367 2.511 -2.864 1.000 20.482 121 ALA B C 1
ATOM 2698 O O . ALA B 1 127 ? 0.248 3.480 -3.310 1.000 22.520 121 ALA B O 1
ATOM 2700 N N . PHE B 1 128 ? -0.275 2.136 -1.587 1.000 19.802 122 PHE B N 1
ATOM 2701 C CA . PHE B 1 128 ? 0.606 2.811 -0.644 1.000 19.867 122 PHE B CA 1
ATOM 2702 C C . PHE B 1 128 ? 2.077 2.752 -1.053 1.000 20.205 122 PHE B C 1
ATOM 2703 O O . PHE B 1 128 ? 2.779 3.752 -0.949 1.000 18.258 122 PHE B O 1
ATOM 2711 N N . ILE B 1 129 ? 2.547 1.568 -1.475 1.000 21.192 123 ILE B N 1
ATOM 2712 C CA . ILE B 1 129 ? 3.936 1.407 -1.870 1.000 20.450 123 ILE B CA 1
ATOM 2713 C C . ILE B 1 129 ? 4.240 2.282 -3.078 1.000 19.672 123 ILE B C 1
ATOM 2714 O O . ILE B 1 129 ? 5.277 2.953 -3.099 1.000 19.317 123 ILE B O 1
ATOM 2719 N N . GLU B 1 130 ? 3.342 2.273 -4.077 1.000 20.694 124 GLU B N 1
ATOM 2720 C CA . GLU B 1 130 ? 3.519 3.098 -5.270 1.000 19.620 124 GLU B CA 1
ATOM 2721 C C . GLU B 1 130 ? 3.395 4.580 -4.914 1.000 19.611 124 GLU B C 1
ATOM 2722 O O . GLU B 1 130 ? 4.128 5.402 -5.462 1.000 23.097 124 GLU B O 1
ATOM 2728 N N . ALA B 1 131 ? 2.462 4.926 -4.023 1.000 19.354 125 ALA B N 1
ATOM 2729 C CA . ALA B 1 131 ? 2.277 6.313 -3.581 1.000 19.059 125 ALA B CA 1
ATOM 2730 C C . ALA B 1 131 ? 3.537 6.811 -2.873 1.000 20.699 125 ALA B C 1
ATOM 2731 O O . ALA B 1 131 ? 4.042 7.904 -3.150 1.000 20.978 125 ALA B O 1
ATOM 2733 N N . ARG B 1 132 ? 4.049 5.980 -1.955 1.000 19.355 126 ARG B N 1
ATOM 2734 C CA 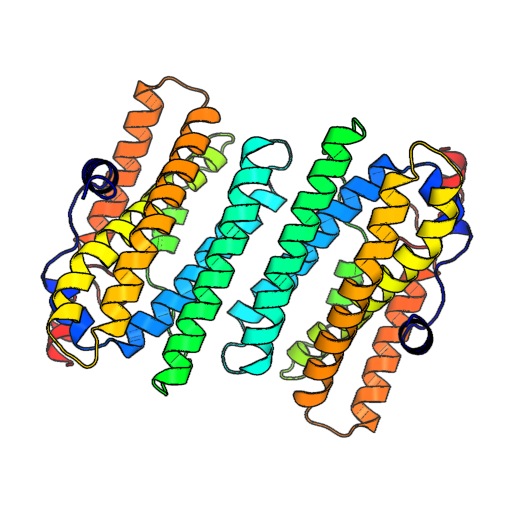. ARG B 1 132 ? 5.236 6.336 -1.209 1.000 19.900 126 ARG B CA 1
ATOM 2735 C C . ARG B 1 132 ? 6.434 6.496 -2.137 1.000 20.067 126 ARG B C 1
ATOM 2736 O O . ARG B 1 132 ? 7.187 7.448 -2.003 1.000 20.200 126 ARG B O 1
ATOM 2744 N N . SER B 1 133 ? 6.645 5.545 -3.056 1.000 20.060 127 SER B N 1
ATOM 2745 C CA . SER B 1 133 ? 7.723 5.668 -4.012 1.000 20.048 127 SER B CA 1
ATOM 2746 C C . SER B 1 133 ? 7.607 7.001 -4.761 1.000 20.810 127 SER B C 1
ATOM 2747 O O . SER B 1 133 ? 8.574 7.746 -4.884 1.000 19.901 127 SER B O 1
ATOM 2750 N N . CYS B 1 134 ? 6.405 7.330 -5.234 1.000 22.056 128 CYS B N 1
ATOM 2751 C CA . CYS B 1 134 ? 6.207 8.556 -5.992 1.000 23.102 128 CYS B CA 1
ATOM 2752 C C . CYS B 1 134 ? 6.616 9.777 -5.160 1.000 23.092 128 CYS B C 1
ATOM 2753 O O . CYS B 1 134 ? 7.421 10.587 -5.622 1.000 24.759 128 CYS B O 1
ATOM 2756 N N . GLU B 1 135 ? 6.099 9.871 -3.926 1.000 22.735 129 GLU B N 1
ATOM 2757 C CA . GLU B 1 135 ? 6.325 10.987 -3.011 1.000 23.677 129 GLU B CA 1
ATOM 2758 C C . GLU B 1 135 ? 7.818 11.160 -2.728 1.000 23.699 129 GLU B C 1
ATOM 2759 O O . GLU B 1 135 ? 8.328 12.280 -2.570 1.000 20.750 129 GLU B O 1
ATOM 2765 N N . ARG B 1 136 ? 8.517 10.020 -2.655 1.000 22.245 130 ARG B N 1
ATOM 2766 C CA . ARG B 1 136 ? 9.907 10.007 -2.228 1.000 22.662 130 ARG B CA 1
ATOM 2767 C C . ARG B 1 136 ? 10.830 10.371 -3.387 1.000 21.231 130 ARG B C 1
ATOM 2768 O O . ARG B 1 136 ? 11.775 11.097 -3.164 1.000 21.019 130 ARG B O 1
ATOM 2776 N N . PHE B 1 137 ? 10.582 9.865 -4.606 1.000 22.432 131 PHE B N 1
ATOM 2777 C CA . PHE B 1 137 ? 11.301 10.338 -5.783 1.000 22.110 131 PHE B CA 1
ATOM 2778 C C . PHE B 1 137 ? 11.130 11.852 -5.966 1.000 22.247 131 PHE B C 1
ATOM 2779 O O . PHE B 1 137 ? 12.078 12.528 -6.357 1.000 21.308 131 PHE B O 1
ATOM 2787 N N . ALA B 1 138 ? 9.923 12.378 -5.728 1.000 22.422 132 ALA B N 1
ATOM 2788 C CA . ALA B 1 138 ? 9.667 13.805 -5.906 1.000 25.161 132 ALA B CA 1
ATOM 2789 C C . ALA B 1 138 ? 10.419 14.612 -4.856 1.000 25.557 132 ALA B C 1
ATOM 2790 O O . ALA B 1 138 ? 10.856 15.713 -5.147 1.000 27.936 132 ALA B O 1
ATOM 2792 N N . ALA B 1 139 ? 10.525 14.085 -3.629 1.000 26.267 133 ALA B N 1
ATOM 2793 C CA . ALA B 1 139 ? 11.127 14.842 -2.540 1.000 26.781 133 ALA B CA 1
ATOM 2794 C C . ALA B 1 139 ? 12.644 14.812 -2.677 1.000 26.780 133 ALA B C 1
ATOM 2795 O O . ALA B 1 139 ? 13.318 15.737 -2.244 1.000 25.904 133 ALA B O 1
ATOM 2797 N N . LEU B 1 140 ? 13.164 13.762 -3.327 1.000 25.948 134 LEU B N 1
ATOM 2798 C CA . LEU B 1 140 ? 14.596 13.565 -3.447 1.000 26.025 134 LEU B CA 1
ATOM 2799 C C . LEU B 1 140 ? 15.153 14.304 -4.664 1.000 25.705 134 LEU B C 1
ATOM 2800 O O . LEU B 1 140 ? 16.285 14.784 -4.605 1.000 23.790 134 LEU B O 1
ATOM 2805 N N . ALA B 1 141 ? 14.365 14.421 -5.749 1.000 22.928 135 ALA B N 1
ATOM 2806 C CA . ALA B 1 141 ? 14.872 14.943 -7.013 1.000 23.762 135 ALA B CA 1
ATOM 2807 C C . ALA B 1 141 ? 15.457 16.355 -6.859 1.000 25.372 135 ALA B C 1
ATOM 2808 O O . ALA B 1 141 ? 16.535 16.620 -7.402 1.000 23.011 135 ALA B O 1
ATOM 2810 N N . PRO B 1 142 ? 14.791 17.293 -6.135 1.000 24.227 136 PRO B N 1
ATOM 2811 C CA . PRO B 1 142 ? 15.316 18.643 -5.947 1.000 27.584 136 PRO B CA 1
ATOM 2812 C C . PRO B 1 142 ? 16.681 18.648 -5.268 1.000 28.932 136 PRO B C 1
ATOM 2813 O O . PRO B 1 142 ? 17.489 19.528 -5.548 1.000 31.282 136 PRO B O 1
ATOM 2817 N N . LEU B 1 143 ? 16.932 17.656 -4.402 1.000 28.350 137 LEU B N 1
ATOM 2818 C CA . LEU B 1 143 ? 18.224 17.546 -3.742 1.000 28.211 137 LEU B CA 1
ATOM 2819 C C . LEU B 1 143 ? 19.288 17.078 -4.727 1.000 28.632 137 LEU B C 1
ATOM 2820 O O . LEU B 1 143 ? 20.398 17.596 -4.701 1.000 28.433 137 LEU B O 1
ATOM 2825 N N . LEU B 1 144 ? 18.950 16.083 -5.567 1.000 26.841 138 LEU B N 1
ATOM 2826 C CA . LEU B 1 144 ? 19.867 15.540 -6.553 1.000 24.975 138 LEU B CA 1
ATOM 2827 C C . LEU B 1 144 ? 20.181 16.602 -7.619 1.000 26.316 138 LEU B C 1
ATOM 2828 O O . LEU B 1 144 ? 21.255 16.588 -8.225 1.000 23.993 138 LEU B O 1
ATOM 2833 N N . GLU B 1 145 ? 19.249 17.533 -7.840 1.000 28.354 139 GLU B N 1
ATOM 2834 C CA . GLU B 1 145 ? 19.367 18.529 -8.895 1.000 31.537 139 GLU B CA 1
ATOM 2835 C C . GLU B 1 145 ? 20.430 19.569 -8.524 1.000 32.776 139 GLU B C 1
ATOM 2836 O O . GLU B 1 145 ? 20.916 20.305 -9.378 1.000 34.448 139 GLU B O 1
ATOM 2842 N N . THR B 1 146 ? 20.808 19.593 -7.249 1.000 36.220 140 THR B N 1
ATOM 2843 C CA . THR B 1 146 ? 21.762 20.537 -6.682 1.000 40.499 140 THR B CA 1
ATOM 2844 C C . THR B 1 146 ? 23.178 20.324 -7.216 1.000 41.883 140 THR B C 1
ATOM 2845 O O . THR B 1 146 ? 23.981 21.254 -7.243 1.000 43.243 140 THR B O 1
ATOM 2849 N N . GLN B 1 147 ? 23.485 19.087 -7.604 1.000 39.912 141 GLN B N 1
ATOM 2850 C CA . GLN B 1 147 ? 24.843 18.683 -7.911 1.000 38.123 141 GLN B CA 1
ATOM 2851 C C . GLN B 1 147 ? 24.871 18.233 -9.358 1.000 38.913 141 GLN B C 1
ATOM 2852 O O . GLN B 1 147 ? 24.000 17.467 -9.769 1.000 39.363 141 GLN B O 1
ATOM 2858 N N . PRO B 1 148 ? 25.825 18.736 -10.178 1.000 37.702 142 PRO B N 1
ATOM 2859 C CA . PRO B 1 148 ? 25.971 18.276 -11.556 1.000 36.377 142 PRO B CA 1
ATOM 2860 C C . PRO B 1 148 ? 26.011 16.756 -11.672 1.000 33.812 142 PRO B C 1
ATOM 2861 O O . PRO B 1 148 ? 25.364 16.193 -12.560 1.000 32.965 142 PRO B O 1
ATOM 2865 N N . GLU B 1 149 ? 26.763 16.098 -10.778 1.000 28.847 143 GLU B N 1
ATOM 2866 C CA . GLU B 1 149 ? 27.000 14.669 -10.928 1.000 29.942 143 GLU B CA 1
ATOM 2867 C C . GLU B 1 149 ? 25.708 13.866 -10.732 1.000 27.700 143 GLU B C 1
ATOM 2868 O O . GLU B 1 149 ? 25.677 12.732 -11.177 1.000 26.759 143 GLU B O 1
ATOM 2874 N N . THR B 1 150 ? 24.658 14.430 -10.094 1.000 26.556 144 THR B N 1
ATOM 2875 C CA . THR B 1 150 ? 23.406 13.700 -9.864 1.000 27.190 144 THR B CA 1
ATOM 2876 C C . THR B 1 150 ? 22.206 14.275 -10.644 1.000 26.106 144 THR B C 1
ATOM 2877 O O . THR B 1 150 ? 21.081 13.804 -10.465 1.000 24.379 144 THR B O 1
ATOM 2881 N N . GLN B 1 151 ? 22.425 15.243 -11.548 1.000 25.056 145 GLN B N 1
ATOM 2882 C CA . GLN B 1 151 ? 21.344 15.858 -12.305 1.000 26.278 145 GLN B CA 1
ATOM 2883 C C . GLN B 1 151 ? 20.635 14.896 -13.261 1.000 25.982 145 GLN B C 1
ATOM 2884 O O . GLN B 1 151 ? 19.422 15.008 -13.419 1.000 30.523 145 GLN B O 1
ATOM 2890 N N . GLU B 1 152 ? 21.376 13.985 -13.910 1.000 29.118 146 GLU B N 1
ATOM 2891 C CA . GLU B 1 152 ? 20.801 12.937 -14.746 1.000 29.350 146 GLU B CA 1
ATOM 2892 C C . GLU B 1 152 ? 19.852 12.077 -13.907 1.000 26.852 146 GLU B C 1
ATOM 2893 O O . GLU B 1 152 ? 18.752 11.765 -14.344 1.000 26.177 146 GLU B O 1
ATOM 2899 N N . LEU B 1 153 ? 20.269 11.709 -12.694 1.000 25.750 147 LEU B N 1
ATOM 2900 C CA . LEU B 1 153 ? 19.438 10.893 -11.810 1.000 27.276 147 LEU B CA 1
ATOM 2901 C C . LEU B 1 153 ? 18.167 11.644 -11.425 1.000 26.928 147 LEU B C 1
ATOM 2902 O O . LEU B 1 153 ? 17.076 11.064 -11.388 1.000 26.177 147 LEU B O 1
ATOM 2907 N N . ALA B 1 154 ? 18.336 12.943 -11.127 1.000 26.280 148 ALA B N 1
ATOM 2908 C CA . ALA B 1 154 ? 17.235 13.828 -10.785 1.000 24.949 148 ALA B CA 1
ATOM 2909 C C . ALA B 1 154 ? 16.187 13.824 -11.900 1.000 24.203 148 ALA B C 1
ATOM 2910 O O . ALA B 1 154 ? 15.002 13.844 -11.617 1.000 22.904 148 ALA B O 1
ATOM 2912 N N . ARG B 1 155 ? 16.642 13.850 -13.164 1.000 26.208 149 ARG B N 1
ATOM 2913 C CA . ARG B 1 155 ? 15.764 13.836 -14.324 1.000 24.945 149 ARG B CA 1
ATOM 2914 C C . ARG B 1 155 ? 15.003 12.510 -14.358 1.000 24.702 149 ARG B C 1
ATOM 2915 O O . ARG B 1 155 ? 13.803 12.482 -14.653 1.000 23.926 149 ARG B O 1
ATOM 2923 N N . TYR B 1 156 ? 15.722 11.414 -14.092 1.000 22.116 150 TYR B N 1
ATOM 2924 C CA . TYR B 1 156 ? 15.113 10.090 -14.060 1.000 22.163 150 TYR B CA 1
ATOM 2925 C C . TYR B 1 156 ? 14.043 10.036 -12.977 1.000 21.920 150 TYR B C 1
ATOM 2926 O O . TYR B 1 156 ? 12.935 9.573 -13.234 1.000 24.504 150 TYR B O 1
ATOM 2935 N N . TYR B 1 157 ? 14.364 10.533 -11.777 1.000 21.407 151 TYR B N 1
ATOM 2936 C CA . TYR B 1 157 ? 13.439 10.490 -10.655 1.000 22.047 151 TYR B CA 1
ATOM 2937 C C . TYR B 1 157 ? 12.175 11.297 -10.957 1.000 21.499 151 TYR B C 1
ATOM 2938 O O . TYR B 1 157 ? 11.088 10.904 -10.535 1.000 22.069 151 TYR B O 1
ATOM 2947 N N . ARG B 1 158 ? 12.311 12.399 -11.713 1.000 21.581 152 ARG B N 1
ATOM 2948 C CA . ARG B 1 158 ? 11.174 13.203 -12.156 1.000 19.772 152 ARG B CA 1
ATOM 2949 C C . ARG B 1 158 ? 10.347 12.447 -13.199 1.000 18.814 152 ARG B C 1
ATOM 2950 O O . ARG B 1 158 ? 9.125 12.524 -13.234 1.000 22.120 152 ARG B O 1
ATOM 2958 N N . PHE B 1 159 ? 11.025 11.704 -14.054 1.000 17.766 153 PHE B N 1
ATOM 2959 C CA . PHE B 1 159 ? 10.370 10.886 -15.047 1.000 18.775 153 PHE B CA 1
ATOM 2960 C C . PHE B 1 159 ? 9.499 9.822 -14.368 1.000 20.767 153 PHE B C 1
ATOM 2961 O O . PHE B 1 159 ? 8.392 9.510 -14.835 1.000 21.160 153 PHE B O 1
ATOM 2969 N N . LEU B 1 160 ? 10.013 9.220 -13.292 1.000 21.183 154 LEU B N 1
ATOM 2970 C CA . LEU B 1 160 ? 9.340 8.088 -12.671 1.000 21.204 154 LEU B CA 1
ATOM 2971 C C . LEU B 1 160 ? 8.047 8.522 -11.988 1.000 21.955 154 LEU B C 1
ATOM 2972 O O . LEU B 1 160 ? 7.185 7.676 -11.746 1.000 20.777 154 LEU B O 1
ATOM 2977 N N . LEU B 1 161 ? 7.910 9.824 -11.672 1.000 20.859 155 LEU B N 1
ATOM 2978 C CA . LEU B 1 161 ? 6.678 10.363 -11.111 1.000 21.227 155 LEU B CA 1
ATOM 2979 C C . LEU B 1 161 ? 5.461 10.040 -11.980 1.000 21.803 155 LEU B C 1
ATOM 2980 O O . LEU B 1 161 ? 4.361 9.818 -11.448 1.000 22.741 155 LEU B O 1
ATOM 2985 N N . LYS B 1 162 ? 5.653 10.008 -13.306 1.000 20.966 156 LYS B N 1
ATOM 2986 C CA . LYS B 1 162 ? 4.564 9.742 -14.234 1.000 21.014 156 LYS B CA 1
ATOM 2987 C C . LYS B 1 162 ? 4.074 8.308 -14.028 1.000 22.921 156 LYS B C 1
ATOM 2988 O O . LYS B 1 162 ? 2.890 8.059 -13.788 1.000 23.108 156 LYS B O 1
ATOM 2994 N N . SER B 1 163 ? 5.011 7.366 -14.059 1.000 22.651 157 SER B N 1
ATOM 2995 C CA . SER B 1 163 ? 4.732 5.948 -13.877 1.000 23.509 157 SER B CA 1
ATOM 2996 C C . SER B 1 163 ? 4.051 5.665 -12.538 1.000 22.552 157 SER B C 1
ATOM 2997 O O . SER B 1 163 ? 2.969 5.079 -12.479 1.000 21.193 157 SER B O 1
ATOM 3000 N N . GLU B 1 164 ? 4.705 6.086 -11.453 1.000 22.321 158 GLU B N 1
ATOM 3001 C CA . GLU B 1 164 ? 4.344 5.679 -10.113 1.000 25.274 158 GLU B CA 1
ATOM 3002 C C . GLU B 1 164 ? 2.964 6.216 -9.768 1.000 24.583 158 GLU B C 1
ATOM 3003 O O . GLU B 1 164 ? 2.174 5.506 -9.147 1.000 26.027 158 GLU B O 1
ATOM 3009 N N . SER B 1 165 ? 2.678 7.453 -10.198 1.000 24.346 159 SER B N 1
ATOM 3010 C CA . SER B 1 165 ? 1.391 8.074 -9.948 1.000 23.630 159 SER B CA 1
ATOM 3011 C C . SER B 1 165 ? 0.262 7.275 -10.607 1.000 21.876 159 SER B C 1
ATOM 3012 O O . SER B 1 165 ? -0.803 7.145 -10.023 1.000 24.631 159 SER B O 1
ATOM 3015 N N . ARG B 1 166 ? 0.511 6.685 -11.782 1.000 23.028 160 ARG B N 1
ATOM 3016 C CA . ARG B 1 166 ? -0.466 5.873 -12.493 1.000 22.741 160 ARG B CA 1
ATOM 3017 C C . ARG B 1 166 ? -0.622 4.515 -11.832 1.000 22.289 160 ARG B C 1
ATOM 3018 O O . ARG B 1 166 ? -1.695 3.918 -11.889 1.000 23.583 160 ARG B O 1
ATOM 3026 N N . HIS B 1 167 ? 0.489 3.994 -11.312 1.000 21.351 161 HIS B N 1
ATOM 3027 C CA . HIS B 1 167 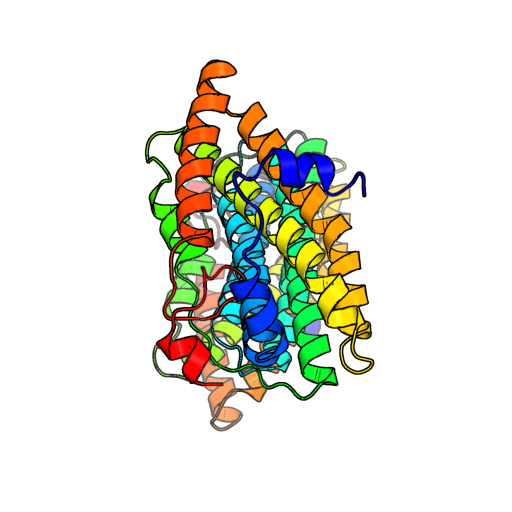? 0.519 2.701 -10.639 1.000 20.783 161 HIS B CA 1
ATOM 3028 C C . HIS B 1 167 ? -0.304 2.763 -9.349 1.000 20.531 161 HIS B C 1
ATOM 3029 O O . HIS B 1 167 ? -1.047 1.830 -9.040 1.000 21.505 161 HIS B O 1
ATOM 3036 N N . PHE B 1 168 ? -0.128 3.853 -8.588 1.000 21.066 162 PHE B N 1
ATOM 3037 C CA . PHE B 1 168 ? -0.939 4.127 -7.410 1.000 20.211 162 PHE B CA 1
ATOM 3038 C C . PHE B 1 168 ? -2.423 4.099 -7.768 1.000 20.376 162 PHE B C 1
ATOM 3039 O O . PHE B 1 168 ? -3.232 3.428 -7.121 1.000 20.821 162 PHE B O 1
ATOM 3047 N N . GLU B 1 169 ? -2.788 4.895 -8.774 1.000 21.509 163 GLU B N 1
ATOM 3048 C CA . GLU B 1 169 ? -4.177 4.997 -9.184 1.000 23.993 163 GLU B CA 1
ATOM 3049 C C . GLU B 1 169 ? -4.709 3.614 -9.565 1.000 22.531 163 GLU B C 1
ATOM 3050 O O . GLU B 1 169 ? -5.831 3.266 -9.220 1.000 23.688 163 GLU B O 1
ATOM 3056 N N . ASP B 1 170 ? -3.934 2.842 -10.331 1.000 22.228 164 ASP B N 1
ATOM 3057 C CA . ASP B 1 170 ? -4.391 1.556 -10.834 1.000 22.957 164 ASP B CA 1
ATOM 3058 C C . ASP B 1 170 ? -4.663 0.585 -9.683 1.000 20.218 164 ASP B C 1
ATOM 3059 O O . ASP B 1 170 ? -5.704 -0.059 -9.682 1.000 18.070 164 ASP B O 1
ATOM 3064 N N . TYR B 1 171 ? -3.733 0.472 -8.725 1.000 17.761 165 TYR B N 1
ATOM 3065 C CA . TYR B 1 171 ? -3.939 -0.353 -7.529 1.000 18.658 165 TYR B CA 1
ATOM 3066 C C . TYR B 1 171 ? -5.171 0.105 -6.738 1.000 18.141 165 TYR B C 1
ATOM 3067 O O . TYR B 1 171 ? -5.974 -0.715 -6.315 1.000 17.537 165 TYR B O 1
ATOM 3076 N N . LEU B 1 172 ? -5.322 1.413 -6.509 1.000 19.583 166 LEU B N 1
ATOM 3077 C CA . LEU B 1 172 ? -6.432 1.908 -5.704 1.000 22.202 166 LEU B CA 1
ATOM 3078 C C . LEU B 1 172 ? -7.770 1.698 -6.418 1.000 22.218 166 LEU B C 1
ATOM 3079 O O . LEU B 1 172 ? -8.749 1.316 -5.775 1.000 22.011 166 LEU B O 1
ATOM 3084 N N . ALA B 1 173 ? -7.822 1.934 -7.738 1.000 21.912 167 ALA B N 1
ATOM 3085 C CA . ALA B 1 173 ? -9.020 1.640 -8.516 1.000 21.889 167 ALA B CA 1
ATOM 3086 C C . ALA B 1 173 ? -9.391 0.159 -8.392 1.000 21.946 167 ALA B C 1
ATOM 3087 O O . ALA B 1 173 ? -10.568 -0.183 -8.276 1.000 23.998 167 ALA B O 1
ATOM 3089 N N . LEU B 1 174 ? -8.406 -0.736 -8.419 1.000 21.454 168 LEU B N 1
ATOM 3090 C CA . LEU B 1 174 ? -8.698 -2.168 -8.335 1.000 20.564 168 LEU B CA 1
ATOM 3091 C C . LEU B 1 174 ? -9.251 -2.551 -6.961 1.000 20.832 168 LEU B C 1
ATOM 3092 O O . LEU B 1 174 ? -10.232 -3.298 -6.866 1.000 20.600 168 LEU B O 1
ATOM 3097 N N . ALA B 1 175 ? -8.583 -2.093 -5.892 1.000 22.170 169 ALA B N 1
ATOM 3098 C CA . ALA B 1 175 ? -9.035 -2.327 -4.520 1.000 23.103 169 ALA B CA 1
ATOM 3099 C C . ALA B 1 175 ? -10.499 -1.939 -4.361 1.000 22.605 169 ALA B C 1
ATOM 3100 O O . ALA B 1 175 ? -11.277 -2.628 -3.689 1.000 20.128 169 ALA B O 1
ATOM 3102 N N . THR B 1 176 ? -10.810 -0.759 -4.910 1.000 21.875 170 THR B N 1
ATOM 3103 C CA . THR B 1 176 ? -12.133 -0.153 -4.825 1.000 22.946 170 THR B CA 1
ATOM 3104 C C . THR B 1 176 ? -13.163 -1.018 -5.553 1.000 22.803 170 THR B C 1
ATOM 3105 O O . THR B 1 176 ? -14.246 -1.267 -5.023 1.000 22.610 170 THR B O 1
ATOM 3109 N N . GLN B 1 177 ? -12.800 -1.504 -6.747 1.000 22.529 171 GLN B N 1
ATOM 3110 C CA . GLN B 1 177 ? -13.698 -2.324 -7.551 1.000 24.383 171 GLN B CA 1
ATOM 3111 C C . GLN B 1 177 ? -14.107 -3.589 -6.814 1.000 22.471 171 GLN B C 1
ATOM 3112 O O . GLN B 1 177 ? -15.232 -4.046 -6.985 1.000 23.443 171 GLN B O 1
ATOM 3118 N N . TYR B 1 178 ? -13.141 -4.216 -6.129 1.000 21.059 172 TYR B N 1
ATOM 3119 C CA . TYR B 1 178 ? -13.285 -5.580 -5.632 1.000 20.726 172 TYR B CA 1
ATOM 3120 C C . TYR B 1 178 ? -13.692 -5.633 -4.153 1.000 21.226 172 TYR B C 1
ATOM 3121 O O . TYR B 1 178 ? -13.992 -6.705 -3.634 1.000 21.437 172 TYR B O 1
ATOM 3130 N N . PHE B 1 179 ? -13.695 -4.478 -3.470 1.000 20.704 173 PHE B N 1
ATOM 3131 C CA . PHE B 1 179 ? -14.083 -4.396 -2.072 1.000 21.508 173 PHE B CA 1
ATOM 3132 C C . PHE B 1 179 ? -15.571 -4.661 -1.905 1.000 21.552 173 PHE B C 1
ATOM 3133 O O . PHE B 1 179 ? -16.402 -4.005 -2.533 1.000 22.849 173 PHE B O 1
ATOM 3141 N N . PRO B 1 180 ? -15.980 -5.632 -1.060 1.000 22.839 174 PRO B N 1
ATOM 3142 C CA . PRO B 1 180 ? -17.395 -6.033 -0.998 1.000 22.002 174 PRO B CA 1
ATOM 3143 C C . PRO B 1 180 ? -18.350 -5.235 -0.109 1.000 21.746 174 PRO B C 1
ATOM 3144 O O . PRO B 1 180 ? -19.573 -5.342 -0.267 1.000 21.126 174 PRO B O 1
ATOM 3148 N N . ASP B 1 181 ? -17.794 -4.456 0.816 1.000 21.733 175 ASP B N 1
ATOM 3149 C CA . ASP B 1 181 ? -18.574 -3.759 1.825 1.000 23.053 175 ASP B CA 1
ATOM 3150 C C . ASP B 1 181 ? -18.684 -2.284 1.430 1.000 21.915 175 ASP B C 1
ATOM 3151 O O . ASP B 1 181 ? -18.464 -1.933 0.278 1.000 21.732 175 ASP B O 1
ATOM 3156 N N . THR B 1 182 ? -19.058 -1.432 2.392 1.000 23.100 176 THR B N 1
ATOM 3157 C CA . THR B 1 182 ? -19.387 -0.043 2.116 1.000 23.443 176 THR B CA 1
ATOM 3158 C C . THR B 1 182 ? -18.133 0.772 1.841 1.000 23.371 176 THR B C 1
ATOM 3159 O O . THR B 1 182 ? -17.015 0.396 2.226 1.000 22.634 176 THR B O 1
ATOM 3163 N N . GLU B 1 183 ? -18.356 1.923 1.209 1.000 23.786 177 GLU B N 1
ATOM 3164 C CA . GLU B 1 183 ? -17.294 2.865 0.923 1.000 25.487 177 GLU B CA 1
ATOM 3165 C C . GLU B 1 183 ? -16.617 3.295 2.221 1.000 24.942 177 GLU B C 1
ATOM 3166 O O . GLU B 1 183 ? -15.396 3.376 2.278 1.000 23.137 177 GLU B O 1
ATOM 3172 N N . ALA B 1 184 ? -17.416 3.575 3.256 1.000 25.908 178 ALA B N 1
ATOM 3173 C CA . ALA B 1 184 ? -16.903 3.935 4.578 1.000 25.975 178 ALA B CA 1
ATOM 3174 C C . ALA B 1 184 ? -16.020 2.831 5.170 1.000 26.935 178 ALA B C 1
ATOM 3175 O O . ALA B 1 184 ? -15.039 3.142 5.838 1.000 26.855 178 ALA B O 1
ATOM 3177 N N . ASP B 1 185 ? -16.415 1.557 4.989 1.000 26.353 179 ASP B N 1
ATOM 3178 C CA . ASP B 1 185 ? -15.616 0.406 5.389 1.000 27.009 179 ASP B CA 1
ATOM 3179 C C . ASP B 1 185 ? -14.274 0.384 4.645 1.000 25.185 179 ASP B C 1
ATOM 3180 O O . ASP B 1 185 ? -13.228 0.210 5.265 1.000 25.952 179 ASP B O 1
ATOM 3185 N N . LEU B 1 186 ? -14.303 0.551 3.317 1.000 25.488 180 LEU B N 1
ATOM 3186 C CA . LEU B 1 186 ? -13.087 0.689 2.515 1.000 24.996 180 LEU B CA 1
ATOM 3187 C C . LEU B 1 186 ? -12.151 1.730 3.130 1.000 26.448 180 LEU B C 1
ATOM 3188 O O . LEU B 1 186 ? -10.979 1.430 3.360 1.000 25.792 180 LEU B O 1
ATOM 3193 N N . HIS B 1 187 ? -12.679 2.950 3.349 1.000 25.193 181 HIS B N 1
ATOM 3194 C CA . HIS B 1 187 ? -11.886 4.080 3.809 1.000 26.620 181 HIS B CA 1
ATOM 3195 C C . HIS B 1 187 ? -11.291 3.844 5.195 1.000 23.504 181 HIS B C 1
ATOM 3196 O O . HIS B 1 187 ? -10.200 4.325 5.440 1.000 23.266 181 HIS B O 1
ATOM 3203 N N . ALA B 1 188 ? -12.010 3.163 6.102 1.000 23.593 182 ALA B N 1
ATOM 3204 C CA . ALA B 1 188 ? -11.486 2.798 7.422 1.000 24.857 182 ALA B CA 1
ATOM 3205 C C . ALA B 1 188 ? -10.339 1.786 7.331 1.000 24.409 182 ALA B C 1
ATOM 3206 O O . ALA B 1 188 ? -9.363 1.883 8.071 1.000 25.368 182 ALA B O 1
ATOM 3208 N N . ARG B 1 189 ? -10.458 0.793 6.441 1.000 23.966 183 ARG B N 1
ATOM 3209 C CA . ARG B 1 189 ? -9.379 -0.154 6.215 1.000 22.601 183 ARG B CA 1
ATOM 3210 C C . ARG B 1 189 ? -8.146 0.520 5.618 1.000 23.544 183 ARG B C 1
ATOM 3211 O O . ARG B 1 189 ? -7.035 0.182 6.003 1.000 27.469 183 ARG B O 1
ATOM 3219 N N . ILE B 1 190 ? -8.335 1.420 4.647 1.000 22.360 184 ILE B N 1
ATOM 3220 C CA . ILE B 1 190 ? -7.242 2.223 4.125 1.000 22.606 184 ILE B CA 1
ATOM 3221 C C . ILE B 1 190 ? -6.576 3.030 5.248 1.000 23.484 184 ILE B C 1
ATOM 3222 O O . ILE B 1 190 ? -5.348 3.143 5.265 1.000 21.217 184 ILE B O 1
ATOM 3227 N N . ALA B 1 191 ? -7.368 3.627 6.155 1.000 21.901 185 ALA B N 1
ATOM 3228 C CA . ALA B 1 191 ? -6.822 4.464 7.219 1.000 22.060 185 ALA B CA 1
ATOM 3229 C C . ALA B 1 191 ? -5.972 3.628 8.179 1.000 22.127 185 ALA B C 1
ATOM 3230 O O . ALA B 1 191 ? -4.999 4.106 8.747 1.000 22.460 185 ALA B O 1
ATOM 3232 N N . GLU B 1 192 ? -6.323 2.350 8.348 1.000 26.488 186 GLU B N 1
ATOM 3233 C CA . GLU B 1 192 ? -5.531 1.434 9.161 1.000 25.461 186 GLU B CA 1
ATOM 3234 C C . GLU B 1 192 ? -4.179 1.182 8.504 1.000 25.298 186 GLU B C 1
ATOM 3235 O O . GLU B 1 192 ? -3.148 1.232 9.158 1.000 27.295 186 GLU B O 1
ATOM 3241 N N . ILE B 1 193 ? -4.178 0.907 7.201 1.000 25.031 187 ILE B N 1
ATOM 3242 C CA . ILE B 1 193 ? -2.923 0.667 6.512 1.000 23.821 187 ILE B CA 1
ATOM 3243 C C . ILE B 1 193 ? -2.140 1.969 6.434 1.000 21.004 187 ILE B C 1
ATOM 3244 O O . ILE B 1 193 ? -0.939 1.966 6.617 1.000 20.727 187 ILE B O 1
ATOM 3249 N N . ARG B 1 194 ? -2.818 3.083 6.181 1.000 23.097 188 ARG B N 1
ATOM 3250 C CA . ARG B 1 194 ? -2.176 4.391 6.258 1.000 24.120 188 ARG B CA 1
ATOM 3251 C C . ARG B 1 194 ? -1.356 4.490 7.543 1.000 24.836 188 ARG B C 1
ATOM 3252 O O . ARG B 1 194 ? -0.208 4.913 7.496 1.000 25.127 188 ARG B O 1
ATOM 3260 N N . GLU B 1 195 ? -1.941 4.100 8.681 1.000 27.383 189 GLU B N 1
ATOM 3261 C CA . GLU B 1 195 ? -1.254 4.254 9.959 1.000 30.015 189 GLU B CA 1
ATOM 3262 C C . GLU B 1 195 ? -0.024 3.338 10.039 1.000 27.731 189 GLU B C 1
ATOM 3263 O O . GLU B 1 195 ? 1.027 3.804 10.450 1.000 23.526 189 GLU B O 1
ATOM 3269 N N . CYS B 1 196 ? -0.108 2.052 9.653 1.000 28.970 190 CYS B N 1
ATOM 3270 C CA . CYS B 1 196 ? 1.085 1.211 9.715 1.000 29.309 190 CYS B CA 1
ATOM 3271 C C . CYS B 1 196 ? 2.193 1.821 8.867 1.000 27.548 190 CYS B C 1
ATOM 3272 O O . CYS B 1 196 ? 3.352 1.805 9.284 1.000 24.189 190 CYS B O 1
ATOM 3275 N N . GLU B 1 197 ? 1.824 2.282 7.649 1.000 25.932 191 GLU B N 1
ATOM 3276 C CA . GLU B 1 197 ? 2.770 2.797 6.672 1.000 24.032 191 GLU B CA 1
ATOM 3277 C C . GLU B 1 197 ? 3.474 4.032 7.232 1.000 24.308 191 GLU B C 1
ATOM 3278 O O . GLU B 1 197 ? 4.702 4.120 7.176 1.000 24.504 191 GLU B O 1
ATOM 3284 N N . ARG B 1 198 ? 2.695 4.984 7.767 1.000 24.270 192 ARG B N 1
ATOM 3285 C CA . ARG B 1 198 ? 3.243 6.184 8.396 1.000 26.377 192 ARG B CA 1
ATOM 3286 C C . ARG B 1 198 ? 4.320 5.768 9.405 1.000 26.022 192 ARG B C 1
ATOM 3287 O O . ARG B 1 198 ? 5.453 6.219 9.333 1.000 26.579 192 ARG B O 1
ATOM 3295 N N . GLU B 1 199 ? 3.971 4.848 10.311 1.000 28.978 193 GLU B N 1
ATOM 3296 C CA . GLU B 1 199 ? 4.858 4.448 11.393 1.000 32.164 193 GLU B CA 1
ATOM 3297 C C . GLU B 1 199 ? 6.167 3.858 10.844 1.000 29.644 193 GLU B C 1
ATOM 3298 O O . GLU B 1 199 ? 7.240 4.175 11.349 1.000 27.918 193 GLU B O 1
ATOM 3304 N N . LEU B 1 200 ? 6.103 3.027 9.786 1.000 28.227 194 LEU B N 1
ATOM 3305 C CA . LEU B 1 200 ? 7.305 2.462 9.152 1.000 26.678 194 LEU B CA 1
ATOM 3306 C C . LEU B 1 200 ? 8.203 3.554 8.552 1.000 24.165 194 LEU B C 1
ATOM 3307 O O . LEU B 1 200 ? 9.422 3.401 8.462 1.000 26.734 194 LEU B O 1
ATOM 3312 N N . ILE B 1 201 ? 7.602 4.643 8.083 1.000 23.033 195 ILE B N 1
ATOM 3313 C CA . ILE B 1 201 ? 8.345 5.713 7.442 1.000 23.574 195 ILE B CA 1
ATOM 3314 C C . ILE B 1 201 ? 8.910 6.699 8.472 1.000 25.356 195 ILE B C 1
ATOM 3315 O O . ILE B 1 201 ? 10.008 7.212 8.261 1.000 26.783 195 ILE B O 1
ATOM 3320 N N . GLU B 1 202 ? 8.160 7.004 9.545 1.000 26.116 196 GLU B N 1
ATOM 3321 C CA . GLU B 1 202 ? 8.568 8.050 10.483 1.000 28.560 196 GLU B CA 1
ATOM 3322 C C . GLU B 1 202 ? 9.429 7.494 11.618 1.000 29.042 196 GLU B C 1
ATOM 3323 O O . GLU B 1 202 ? 10.249 8.217 12.167 1.000 29.263 196 GLU B O 1
ATOM 3329 N N . SER B 1 203 ? 9.257 6.214 11.966 1.000 29.578 197 SER B N 1
ATOM 3330 C CA . SER B 1 203 ? 9.999 5.633 13.070 1.000 29.081 197 SER B CA 1
ATOM 3331 C C . SER B 1 203 ? 11.457 5.440 12.665 1.000 34.023 197 SER B C 1
ATOM 3332 O O . SER B 1 203 ? 11.790 5.343 11.476 1.000 33.132 197 SER B O 1
ATOM 3335 N N . GLU B 1 204 ? 12.318 5.405 13.692 1.000 36.503 198 GLU B N 1
ATOM 3336 C CA . GLU B 1 204 ? 13.751 5.210 13.537 1.000 36.732 198 GLU B CA 1
ATOM 3337 C C . GLU B 1 204 ? 14.067 3.899 12.818 1.000 32.326 198 GLU B C 1
ATOM 3338 O O . GLU B 1 204 ? 13.364 2.908 12.992 1.000 31.009 198 GLU B O 1
ATOM 3344 N N . ASP B 1 205 ? 15.181 3.886 12.071 1.000 31.950 199 ASP B N 1
ATOM 3345 C CA . ASP B 1 205 ? 15.599 2.694 11.341 1.000 33.085 199 ASP B CA 1
ATOM 3346 C C . ASP B 1 205 ? 17.131 2.578 11.379 1.000 33.132 199 ASP B C 1
ATOM 3347 O O . ASP B 1 205 ? 17.853 3.539 11.108 1.000 32.023 199 ASP B O 1
ATOM 3352 N N . THR B 1 206 ? 17.573 1.350 11.680 1.000 32.503 200 THR B N 1
ATOM 3353 C CA . THR B 1 206 ? 18.954 0.885 11.736 1.000 35.300 200 THR B CA 1
ATOM 3354 C C . THR B 1 206 ? 19.627 0.844 10.365 1.000 33.565 200 THR B C 1
ATOM 3355 O O . THR B 1 206 ? 20.854 0.863 10.268 1.000 32.745 2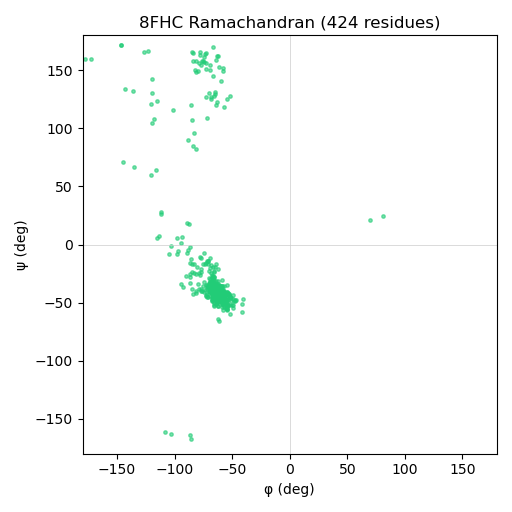00 THR B O 1
ATOM 3359 N N . GLU B 1 207 ? 18.835 0.730 9.297 1.000 33.035 201 GLU B N 1
ATOM 3360 C CA . GLU B 1 207 ? 19.394 0.629 7.964 1.000 29.662 201 GLU B CA 1
ATOM 3361 C C . GLU B 1 207 ? 18.846 1.735 7.069 1.000 27.663 201 GLU B C 1
ATOM 3362 O O . GLU B 1 207 ? 17.918 2.470 7.423 1.000 24.208 201 GLU B O 1
ATOM 3368 N N . PHE B 1 208 ? 19.526 1.878 5.930 1.000 24.026 202 PHE B N 1
ATOM 3369 C CA . PHE B 1 208 ? 19.153 2.819 4.903 1.000 24.719 202 PHE B CA 1
ATOM 3370 C C . PHE B 1 208 ? 18.766 2.026 3.660 1.000 23.396 202 PHE B C 1
ATOM 3371 O O . PHE B 1 208 ? 19.532 1.216 3.146 1.000 25.086 202 PHE B O 1
ATOM 3379 N N . ARG B 1 209 ? 17.544 2.265 3.205 1.000 23.762 203 ARG B N 1
ATOM 3380 C CA . ARG B 1 209 ? 17.016 1.629 2.013 1.000 22.417 203 ARG B CA 1
ATOM 3381 C C . ARG B 1 209 ? 16.095 2.644 1.345 1.000 21.681 203 ARG B C 1
ATOM 3382 O O . ARG B 1 209 ? 15.801 3.696 1.918 1.000 24.480 203 ARG B O 1
ATOM 3390 N N . PHE B 1 210 ? 15.621 2.334 0.140 1.000 22.337 204 PHE B N 1
ATOM 3391 C CA . PHE B 1 210 ? 14.671 3.222 -0.515 1.000 22.558 204 PHE B CA 1
ATOM 3392 C C . PHE B 1 210 ? 13.496 3.533 0.415 1.000 20.573 204 PHE B C 1
ATOM 3393 O O . PHE B 1 210 ? 13.094 4.683 0.520 1.000 18.587 204 PHE B O 1
ATOM 3401 N N . HIS B 1 211 ? 12.935 2.513 1.088 1.000 20.890 205 HIS B N 1
ATOM 3402 C CA . HIS B 1 211 ? 11.733 2.707 1.897 1.000 21.330 205 HIS B CA 1
ATOM 3403 C C . HIS B 1 211 ? 12.040 2.553 3.390 1.000 20.999 205 HIS B C 1
ATOM 3404 O O . HIS B 1 211 ? 11.176 2.168 4.174 1.000 21.618 205 HIS B O 1
ATOM 3411 N N . SER B 1 212 ? 13.277 2.842 3.791 1.000 22.388 206 SER B N 1
ATOM 3412 C CA . SER B 1 212 ? 13.652 2.777 5.195 1.000 22.508 206 SER B CA 1
ATOM 3413 C C . SER B 1 212 ? 13.039 3.958 5.938 1.000 23.130 206 SER B C 1
ATOM 3414 O O . SER B 1 212 ? 12.632 4.953 5.326 1.000 23.176 206 SER B O 1
ATOM 3417 N N . GLY B 1 213 ? 13.016 3.844 7.268 1.000 25.862 207 GLY B N 1
ATOM 3418 C CA . GLY B 1 213 ? 12.517 4.909 8.126 1.000 27.705 207 GLY B CA 1
ATOM 3419 C C . GLY B 1 213 ? 13.595 5.942 8.449 1.000 28.902 207 GLY B C 1
ATOM 3420 O O . GLY B 1 213 ? 14.651 5.957 7.828 1.000 27.263 207 GLY B O 1
ATOM 3421 N N . SER B 1 214 ? 13.305 6.801 9.438 1.000 31.591 208 SER B N 1
ATOM 3422 C CA . SER B 1 214 ? 14.204 7.867 9.874 1.000 34.475 208 SER B CA 1
ATOM 3423 C C . SER B 1 214 ? 15.569 7.322 10.312 1.000 29.648 208 SER B C 1
ATOM 3424 O O . SER B 1 214 ? 15.657 6.551 11.268 1.000 26.926 208 SER B O 1
ATOM 3427 N N . PRO B 1 215 ? 16.691 7.699 9.645 1.000 31.512 209 PRO B N 1
ATOM 3428 C CA . PRO B 1 215 ? 18.003 7.107 9.938 1.000 31.998 209 PRO B CA 1
ATOM 3429 C C . PRO B 1 215 ? 18.418 7.196 11.407 1.000 32.826 209 PRO B C 1
ATOM 3430 O O . PRO B 1 215 ? 18.431 8.278 11.970 1.000 30.734 209 PRO B O 1
ATOM 3434 N N . ALA B 1 216 ? 18.748 6.057 12.030 1.000 37.335 210 ALA B N 1
ATOM 3435 C CA . ALA B 1 216 ? 19.126 6.043 13.441 1.000 39.257 210 ALA B CA 1
ATOM 3436 C C . ALA B 1 216 ? 20.422 6.829 13.649 1.000 39.461 210 ALA B C 1
ATOM 3437 O O . ALA B 1 216 ? 21.172 7.054 12.693 1.000 39.296 210 ALA B O 1
ATOM 3439 N N . PRO B 1 217 ? 20.717 7.299 14.890 1.000 45.886 211 PRO B N 1
ATOM 3440 C CA . PRO B 1 217 ? 21.955 8.043 15.175 1.000 46.137 211 PRO B CA 1
ATOM 3441 C C . PRO B 1 217 ? 23.248 7.322 14.792 1.000 43.096 211 PRO B C 1
ATOM 3442 O O . PRO B 1 217 ? 24.140 7.933 14.215 1.000 44.740 211 PRO B O 1
ATOM 3446 N N . ALA B 1 218 ? 23.310 6.016 15.082 1.000 42.074 212 ALA B N 1
ATOM 3447 C CA . ALA B 1 218 ? 24.446 5.175 14.749 1.000 42.338 212 ALA B CA 1
ATOM 3448 C C . ALA B 1 218 ? 24.749 5.204 13.248 1.000 45.513 212 ALA B C 1
ATOM 3449 O O . ALA B 1 218 ? 25.909 5.340 12.838 1.000 46.287 212 ALA B O 1
ATOM 3451 N N . LEU B 1 219 ? 23.696 5.054 12.429 1.000 45.794 213 LEU B N 1
ATOM 3452 C CA . LEU B 1 219 ? 23.825 5.004 10.979 1.000 41.873 213 LEU B CA 1
ATOM 3453 C C . LEU B 1 219 ? 24.273 6.373 10.456 1.000 41.951 213 LEU B C 1
ATOM 3454 O O . LEU B 1 219 ? 25.142 6.463 9.586 1.000 42.749 213 LEU B O 1
ATOM 3459 N N . ARG B 1 220 ? 23.711 7.443 11.031 1.000 44.097 214 ARG B N 1
ATOM 3460 C CA . ARG B 1 220 ? 24.039 8.803 10.627 1.000 47.836 214 ARG B CA 1
ATOM 3461 C C . ARG B 1 220 ? 25.473 9.158 11.049 1.000 50.591 214 ARG B C 1
ATOM 3462 O O . ARG B 1 220 ? 26.154 9.921 10.359 1.000 47.199 214 ARG B O 1
ATOM 3470 N N . ALA B 1 221 ? 25.942 8.599 12.180 1.000 48.277 215 ALA B N 1
ATOM 3471 C CA . ALA B 1 221 ? 27.312 8.804 12.625 1.000 52.466 215 ALA B CA 1
ATOM 3472 C C . ALA B 1 221 ? 28.301 8.134 11.663 1.000 58.680 215 ALA B C 1
ATOM 3473 O O . ALA B 1 221 ? 29.432 8.608 11.503 1.000 58.249 215 ALA B O 1
ATOM 3475 N N . GLY B 1 222 ? 27.854 7.046 11.012 1.000 58.185 216 GLY B N 1
ATOM 3476 C CA . GLY B 1 222 ? 28.707 6.182 10.205 1.000 56.426 216 GLY B CA 1
ATOM 3477 C C . GLY B 1 222 ? 29.208 6.805 8.897 1.000 54.356 216 GLY B C 1
ATOM 3478 O O . GLY B 1 222 ? 30.209 6.350 8.350 1.000 50.296 216 GLY B O 1
ATOM 3479 N N . ILE B 1 223 ? 28.523 7.822 8.363 1.000 56.122 217 ILE B N 1
ATOM 3480 C CA . ILE B 1 223 ? 29.015 8.455 7.148 1.000 58.628 217 ILE B CA 1
ATOM 3481 C C . ILE B 1 223 ? 30.178 9.379 7.513 1.000 54.771 217 ILE B C 1
ATOM 3482 O O . ILE B 1 223 ? 29.871 10.421 8.101 1.000 51.711 217 ILE B O 1
#

Secondary structure (DSSP, 8-state):
--HHHHHHSSSPPPHHHHHHHTT-HHHHHHHHHHHHHHHHHHHHHHHHH-TT-HHHHHHHHHHHHHHHHHHHHHHHHHHHHT------PPPHHHHHHHTT--SSTTHHHHHHHHHHHHHHHHHHHHHHHHHHHHTTSGGGHHHHHHHHHHHHHHHHHHHHHHHHHHHH--S-HHHHHHHHHHHHHHHHHHHHSEESS--TT--EEPHHHHHT-/-TTTHHHHHHSSSPPPHHHHHHHTT-HHHHHHHHHHHHHHHHHHHHHHHHH-TT-HHHHHHHHHHHHHHHHHHHHHHHHHHHTT------PPPSHHHHHHTT--SSTTHHHHHHHHHHHHHHHHHHHHHHHHHHHHTTSGGGHHHHHHHHHHHHHHHHHHHHHHHHHHHH--S-HHHHHHHHHHHHHHHHHHHHSEESS--TT--EEPHHHHHH-

Sequence (428 aa):
LLAPIKAFLGCETPQSWLQFATQDIETLLIDHANCEKKAAATALNLLFRYVERKELLTNLSQLAREELLHFEQVCEYMENMGIPYKHVPSSRYASSLRKQVRNEEPYRLVDILIIGAFIEARSCERFAALAPLLETQPETQELARYYRFLLKSESRHFEDYLALATQYFPDTEADLHARIAEIRECERELIESEDTEFRFHSGSPAPALRAGIQELLAPIKAFLGCETPQSWLQFATQDIETLLIDHANCEKKAAATALNLLFRYVERKELLTNLSQLAREELLHFEQVCEYMENMGIPYKHVPSSRYASSLRKQVRNEEPYRLVDILIIGAFIEARSCERFAALAPLLETQPETQELARYYRFLLKSESRHFEDYLALATQYFPDTEADLHARIAEIRECERELIESEDTEFRFHSGSPAPALRAGI

InterPro domains:
  IPR009078 Ferritin-like superfamily [SSF47240] (6-209)
  IPR010386 tRNA-hydroxylase MiaE [PF06175] (5-206)
  IPR010386 tRNA-hydroxylase MiaE [PIRSF020736] (3-210)
  IPR010386 tRNA-hydroxylase MiaE [PTHR42637] (58-210)
  IPR010386 tRNA-hydroxylase MiaE [cd07910] (12-195)
  IPR012347 Ferritin-like [G3DSA:1.20.1260.10] (2-213)

Nearest PDB structures (foldseek):
  8fhc-assembly1_A  TM=1.005E+00  e=1.778E-29  gamma proteobacterium HdN1
  6zmb-assembly1_B  TM=9.819E-01  e=2.651E-16  Pseudomonas putida KT2440
  2itb-assembly1_B  TM=9.842E-01  e=4.268E-16  Pseudomonas putida KT2440
  8fhb-assembly1_A  TM=9.109E-01  e=2.717E-09  Synechococcus sp. RCC307
  5ux1-assembly1_A  TM=9.079E-01  e=4.811E-09  Synechococcus sp. CC9605